Protein AF-0000000079854776 (afdb_homodimer)

Radius of gyration: 30.84 Å; Cα contacts (8 Å, |Δi|>4): 1848; chains: 2; bounding box: 65×94×63 Å

Structure (mmCIF, N/CA/C/O backbone):
data_AF-0000000079854776-model_v1
#
loop_
_entity.id
_entity.type
_entity.pdbx_description
1 polymer 'FprA family A-type flavoprotein'
#
loop_
_atom_site.group_PDB
_atom_site.id
_atom_site.type_symbol
_atom_site.label_atom_id
_atom_site.label_alt_id
_atom_site.label_comp_id
_atom_site.label_asym_id
_atom_site.label_entity_id
_atom_site.label_seq_id
_atom_site.pdbx_PDB_ins_code
_atom_site.Cartn_x
_atom_site.Cartn_y
_atom_site.Cartn_z
_atom_site.occupancy
_atom_site.B_iso_or_equiv
_atom_site.auth_seq_id
_atom_site.auth_comp_id
_atom_site.auth_asym_id
_atom_site.auth_atom_id
_atom_site.pdbx_PDB_model_num
ATOM 1 N N . MET A 1 1 ? -3.121 -18.281 -36.688 1 66.81 1 MET A N 1
ATOM 2 C CA . MET A 1 1 ? -2.053 -18.078 -35.719 1 66.81 1 MET A CA 1
ATOM 3 C C . MET A 1 1 ? -0.904 -19.047 -35.969 1 66.81 1 MET A C 1
ATOM 5 O O . MET A 1 1 ? -1.104 -20.125 -36.531 1 66.81 1 MET A O 1
ATOM 9 N N . ASN A 1 2 ? 0.323 -18.578 -35.688 1 80.56 2 ASN A N 1
ATOM 10 C CA . ASN A 1 2 ? 1.478 -19.422 -35.969 1 80.56 2 ASN A CA 1
ATOM 11 C C . ASN A 1 2 ? 1.562 -20.594 -35 1 80.56 2 ASN A C 1
ATOM 13 O O . ASN A 1 2 ? 1.476 -20.406 -33.781 1 80.56 2 ASN A O 1
ATOM 17 N N . ILE A 1 3 ? 1.467 -21.766 -35.562 1 90.25 3 ILE A N 1
ATOM 18 C CA . ILE A 1 3 ? 1.63 -22.984 -34.75 1 90.25 3 ILE A CA 1
ATOM 19 C C . ILE A 1 3 ? 3.066 -23.078 -34.25 1 90.25 3 ILE A C 1
ATOM 21 O O . ILE A 1 3 ? 4.016 -23 -35.031 1 90.25 3 ILE A O 1
ATOM 25 N N . VAL A 1 4 ? 3.199 -23.25 -32.969 1 94.5 4 VAL A N 1
ATOM 26 C CA . VAL A 1 4 ? 4.52 -23.328 -32.344 1 94.5 4 VAL A CA 1
ATOM 27 C C . VAL A 1 4 ? 4.789 -24.766 -31.891 1 94.5 4 VAL A C 1
ATOM 29 O O . VAL A 1 4 ? 4.184 -25.25 -30.938 1 94.5 4 VAL A O 1
ATOM 32 N N . GLN A 1 5 ? 5.688 -25.375 -32.594 1 96.81 5 GLN A N 1
ATOM 33 C CA . GLN A 1 5 ? 6.066 -26.734 -32.219 1 96.81 5 GLN A CA 1
ATOM 34 C C . GLN A 1 5 ? 7.227 -26.75 -31.234 1 96.81 5 GLN A C 1
ATOM 36 O O . GLN A 1 5 ? 8.281 -26.172 -31.516 1 96.81 5 GLN A O 1
ATOM 41 N N . VAL A 1 6 ? 7.043 -27.406 -30.109 1 97.31 6 VAL A N 1
ATOM 42 C CA . VAL A 1 6 ? 8.055 -27.547 -29.062 1 97.31 6 VAL A CA 1
ATOM 43 C C . VAL A 1 6 ? 8.969 -28.719 -29.391 1 97.31 6 VAL A C 1
ATOM 45 O O . VAL A 1 6 ? 10.195 -28.594 -29.359 1 97.31 6 VAL A O 1
ATOM 48 N N . LYS A 1 7 ? 8.398 -29.828 -29.672 1 97.06 7 LYS A N 1
ATOM 49 C CA . LYS A 1 7 ? 8.953 -31.062 -30.219 1 97.06 7 LYS A CA 1
ATOM 50 C C . LYS A 1 7 ? 7.984 -31.719 -31.203 1 97.06 7 LYS A C 1
ATOM 52 O O . LYS A 1 7 ? 6.848 -31.266 -31.344 1 97.06 7 LYS A O 1
ATOM 57 N N . ASP A 1 8 ? 8.555 -32.719 -31.906 1 97.25 8 ASP A N 1
ATOM 58 C CA . ASP A 1 8 ? 7.676 -33.406 -32.844 1 97.25 8 ASP A CA 1
ATOM 59 C C . ASP A 1 8 ? 6.414 -33.906 -32.156 1 97.25 8 ASP A C 1
ATOM 61 O O . ASP A 1 8 ? 6.488 -34.719 -31.219 1 97.25 8 ASP A O 1
ATOM 65 N N . GLY A 1 9 ? 5.234 -33.344 -32.531 1 98.12 9 GLY A N 1
ATOM 66 C CA . GLY A 1 9 ? 3.957 -33.781 -32 1 98.12 9 GLY A CA 1
ATOM 67 C C . GLY A 1 9 ? 3.588 -33.062 -30.703 1 98.12 9 GLY A C 1
ATOM 68 O O . GLY A 1 9 ? 2.568 -33.375 -30.078 1 98.12 9 GLY A O 1
ATOM 69 N N . ILE A 1 10 ? 4.441 -32.188 -30.234 1 98.75 10 ILE A N 1
ATOM 70 C CA . ILE A 1 10 ? 4.168 -31.406 -29.031 1 98.75 10 ILE A CA 1
ATOM 71 C C . ILE A 1 10 ? 4.148 -29.922 -29.391 1 98.75 10 ILE A C 1
ATOM 73 O O . ILE A 1 10 ? 5.102 -29.406 -29.969 1 98.75 10 ILE A O 1
ATOM 77 N N . TYR A 1 11 ? 3.049 -29.219 -29 1 98.75 11 TYR A N 1
ATOM 78 C CA . TYR A 1 11 ? 2.83 -27.844 -29.438 1 98.75 11 TYR A CA 1
ATOM 79 C C . TYR A 1 11 ? 2.535 -26.922 -28.25 1 98.75 11 TYR A C 1
ATOM 81 O O . TYR A 1 11 ? 1.852 -27.328 -27.297 1 98.75 11 TYR A O 1
ATOM 89 N N . ALA A 1 12 ? 3.127 -25.719 -28.312 1 98.38 12 ALA A N 1
ATOM 90 C CA . ALA A 1 12 ? 2.697 -24.672 -27.391 1 98.38 12 ALA A CA 1
ATOM 91 C C . ALA A 1 12 ? 1.396 -24.031 -27.859 1 98.38 12 ALA A C 1
ATOM 93 O O . ALA A 1 12 ? 1.317 -23.516 -28.984 1 98.38 12 ALA A O 1
ATOM 94 N N . VAL A 1 13 ? 0.359 -24.062 -26.984 1 98.5 13 VAL A N 1
ATOM 95 C CA . VAL A 1 13 ? -0.947 -23.609 -27.438 1 98.5 13 VAL A CA 1
ATOM 96 C C . VAL A 1 13 ? -1.527 -22.609 -26.438 1 98.5 13 VAL A C 1
ATOM 98 O O . VAL A 1 13 ? -2.725 -22.312 -26.469 1 98.5 13 VAL A O 1
ATOM 101 N N . GLY A 1 14 ? -0.716 -22.156 -25.531 1 97.94 14 GLY A N 1
ATOM 102 C CA . GLY A 1 14 ? -1.156 -21.203 -24.516 1 97.94 14 GLY A CA 1
ATOM 103 C C . GLY A 1 14 ? -1.388 -19.812 -25.047 1 97.94 14 GLY A C 1
ATOM 104 O O . GLY A 1 14 ? -1.812 -19.641 -26.203 1 97.94 14 GLY A O 1
ATOM 105 N N . ALA A 1 15 ? -1.253 -18.812 -24.156 1 97.56 15 ALA A N 1
ATOM 106 C CA . ALA A 1 15 ? -1.536 -17.422 -24.5 1 97.56 15 ALA A CA 1
ATOM 107 C C . ALA A 1 15 ? -0.486 -16.484 -23.922 1 97.56 15 ALA A C 1
ATOM 109 O O . ALA A 1 15 ? 0.042 -16.734 -22.828 1 97.56 15 ALA A O 1
ATOM 110 N N . VAL A 1 16 ? -0.162 -15.414 -24.641 1 96.81 16 VAL A N 1
ATOM 111 C CA . VAL A 1 16 ? 0.756 -14.375 -24.188 1 96.81 16 VAL A CA 1
ATOM 112 C C . VAL A 1 16 ? -0.033 -13.141 -23.766 1 96.81 16 VAL A C 1
ATOM 114 O O . VAL A 1 16 ? -0.864 -12.633 -24.531 1 96.81 16 VAL A O 1
ATOM 117 N N . ASP A 1 17 ? 0.149 -12.68 -22.562 1 97.31 17 ASP A N 1
ATOM 118 C CA . ASP A 1 17 ? -0.498 -11.5 -22.016 1 97.31 17 ASP A CA 1
ATOM 119 C C . ASP A 1 17 ? 0.458 -10.305 -22 1 97.31 17 ASP A C 1
ATOM 121 O O . ASP A 1 17 ? 1.13 -10.055 -21 1 97.31 17 ASP A O 1
ATOM 125 N N . TRP A 1 18 ? 0.429 -9.484 -23.031 1 96.06 18 TRP A N 1
ATOM 126 C CA . TRP A 1 18 ? 1.398 -8.422 -23.281 1 96.06 18 TRP A CA 1
ATOM 127 C C . TRP A 1 18 ? 1.2 -7.27 -22.297 1 96.06 18 TRP A C 1
ATOM 129 O O . TRP A 1 18 ? 2.15 -6.555 -21.984 1 96.06 18 TRP A O 1
ATOM 139 N N . ASN A 1 19 ? 0.002 -7.145 -21.812 1 95.19 19 ASN A N 1
ATOM 140 C CA . ASN A 1 19 ? -0.33 -5.871 -21.188 1 95.19 19 ASN A CA 1
ATOM 141 C C . ASN A 1 19 ? -0.566 -6.031 -19.688 1 95.19 19 ASN A C 1
ATOM 143 O O . ASN A 1 19 ? -0.768 -5.043 -18.984 1 95.19 19 ASN A O 1
ATOM 147 N N . VAL A 1 20 ? -0.551 -7.293 -19.156 1 95.31 20 VAL A N 1
ATOM 148 C CA . VAL A 1 20 ? -0.735 -7.469 -17.719 1 95.31 20 VAL A CA 1
ATOM 149 C C . VAL A 1 20 ? 0.422 -6.816 -16.969 1 95.31 20 VAL A C 1
ATOM 151 O O . VAL A 1 20 ? 1.589 -7.031 -17.312 1 95.31 20 VAL A O 1
ATOM 154 N N . ARG A 1 21 ? 0.106 -5.941 -16.016 1 95.81 21 ARG A N 1
ATOM 155 C CA . ARG A 1 21 ? 1.133 -5.215 -15.266 1 95.81 21 ARG A CA 1
ATOM 156 C C . ARG A 1 21 ? 1.037 -5.504 -13.773 1 95.81 21 ARG A C 1
ATOM 158 O O . ARG A 1 21 ? 1.947 -5.172 -13.008 1 95.81 21 ARG A O 1
ATOM 165 N N . SER A 1 22 ? -0.046 -6.074 -13.352 1 93.31 22 SER A N 1
ATOM 166 C CA . SER A 1 22 ? -0.236 -6.543 -11.977 1 93.31 22 SER A CA 1
ATOM 167 C C . SER A 1 22 ? -0.822 -7.949 -11.953 1 93.31 22 SER A C 1
ATOM 169 O O . SER A 1 22 ? -1.921 -8.18 -12.461 1 93.31 22 SER A O 1
ATOM 171 N N . PHE A 1 23 ? -0.041 -8.852 -11.438 1 91.44 23 PHE A N 1
ATOM 172 C CA . PHE A 1 23 ? -0.487 -10.219 -11.234 1 91.44 23 PHE A CA 1
ATOM 173 C C . PHE A 1 23 ? -0.777 -10.477 -9.758 1 91.44 23 PHE A C 1
ATOM 175 O O . PHE A 1 23 ? 0.062 -11.031 -9.039 1 91.44 23 PHE A O 1
ATOM 182 N N . HIS A 1 24 ? -1.992 -10.125 -9.25 1 83.88 24 HIS A N 1
ATOM 183 C CA . HIS A 1 24 ? -2.484 -10.227 -7.883 1 83.88 24 HIS A CA 1
ATOM 184 C C . HIS A 1 24 ? -1.591 -9.453 -6.922 1 83.88 24 HIS A C 1
ATOM 186 O O . HIS A 1 24 ? -1.248 -9.945 -5.848 1 83.88 24 HIS A O 1
ATOM 192 N N . GLY A 1 25 ? -1.094 -8.391 -7.379 1 84.75 25 GLY A N 1
ATOM 193 C CA . GLY A 1 25 ? -0.318 -7.523 -6.508 1 84.75 25 GLY A CA 1
ATOM 194 C C . GLY A 1 25 ? 1.169 -7.547 -6.812 1 84.75 25 GLY A C 1
ATOM 195 O O . GLY A 1 25 ? 1.928 -6.73 -6.285 1 84.75 25 GLY A O 1
ATOM 196 N N . TYR A 1 26 ? 1.521 -8.477 -7.742 1 91.44 26 TYR A N 1
ATOM 197 C CA . TYR A 1 26 ? 2.891 -8.586 -8.227 1 91.44 26 TYR A CA 1
ATOM 198 C C . TYR A 1 26 ? 3.064 -7.832 -9.539 1 91.44 26 TYR A C 1
ATOM 200 O O . TYR A 1 26 ? 2.252 -7.973 -10.461 1 91.44 26 TYR A O 1
ATOM 208 N N . SER A 1 27 ? 4.184 -6.996 -9.539 1 95.56 27 SER A N 1
ATOM 209 C CA . SER A 1 27 ? 4.371 -6.238 -10.766 1 95.56 27 SER A CA 1
ATOM 210 C C . SER A 1 27 ? 4.914 -7.121 -11.883 1 95.56 27 SER A C 1
ATOM 212 O O . SER A 1 27 ? 5.836 -7.91 -11.672 1 95.56 27 SER A O 1
ATOM 214 N N . THR A 1 28 ? 4.328 -7.137 -13.031 1 96.81 28 THR A N 1
ATOM 215 C CA . THR A 1 28 ? 4.754 -7.824 -14.242 1 96.81 28 THR A CA 1
ATOM 216 C C . THR A 1 28 ? 5.008 -6.824 -15.367 1 96.81 28 THR A C 1
ATOM 218 O O . THR A 1 28 ? 4.262 -6.781 -16.344 1 96.81 28 THR A O 1
ATOM 221 N N . ASN A 1 29 ? 6.125 -6.125 -15.281 1 93.88 29 ASN A N 1
ATOM 222 C CA . ASN A 1 29 ? 6.398 -4.965 -16.125 1 93.88 29 ASN A CA 1
ATOM 223 C C . ASN A 1 29 ? 6.605 -5.367 -17.578 1 93.88 29 ASN A C 1
ATOM 225 O O . ASN A 1 29 ? 6.469 -4.535 -18.484 1 93.88 29 ASN A O 1
ATOM 229 N N . ARG A 1 30 ? 6.949 -6.645 -17.828 1 96.62 30 ARG A N 1
ATOM 230 C CA . ARG A 1 30 ? 7.211 -7.094 -19.188 1 96.62 30 ARG A CA 1
ATOM 231 C C . ARG A 1 30 ? 6.121 -8.047 -19.672 1 96.62 30 ARG A C 1
ATOM 233 O O . ARG A 1 30 ? 6.336 -8.812 -20.625 1 96.62 30 ARG A O 1
ATOM 240 N N . GLY A 1 31 ? 4.988 -8.008 -18.984 1 97.12 31 GLY A N 1
ATOM 241 C CA . GLY A 1 31 ? 3.898 -8.914 -19.312 1 97.12 31 GLY A CA 1
ATOM 242 C C . GLY A 1 31 ? 4.105 -10.32 -18.781 1 97.12 31 GLY A C 1
ATOM 243 O O . GLY A 1 31 ? 4.934 -10.539 -17.906 1 97.12 31 GLY A O 1
ATOM 244 N N . SER A 1 32 ? 3.256 -11.18 -19.172 1 97.62 32 SER A N 1
ATOM 245 C CA . SER A 1 32 ? 3.316 -12.578 -18.766 1 97.62 32 SER A CA 1
ATOM 246 C C . SER A 1 32 ? 2.783 -13.492 -19.875 1 97.62 32 SER A C 1
ATOM 248 O O . SER A 1 32 ? 2.607 -13.062 -21.016 1 97.62 32 SER A O 1
ATOM 250 N N . SER A 1 33 ? 2.762 -14.742 -19.594 1 97.75 33 SER A N 1
ATOM 251 C CA . SER A 1 33 ? 2.131 -15.742 -20.453 1 97.75 33 SER A CA 1
ATOM 252 C C . SER A 1 33 ? 1.462 -16.828 -19.625 1 97.75 33 SER A C 1
ATOM 254 O O . SER A 1 33 ? 1.742 -16.969 -18.422 1 97.75 33 SER A O 1
ATOM 256 N N . TYR A 1 34 ? 0.521 -17.406 -20.156 1 98.12 34 TYR A N 1
ATOM 257 C CA . TYR A 1 34 ? -0.127 -18.609 -19.672 1 98.12 34 TYR A CA 1
ATOM 258 C C . TYR A 1 34 ? 0.086 -19.781 -20.625 1 98.12 34 TYR A C 1
ATOM 260 O O . TYR A 1 34 ? -0.635 -19.906 -21.625 1 98.12 34 TYR A O 1
ATOM 268 N N . ASN A 1 35 ? 1.069 -20.594 -20.281 1 98.38 35 ASN A N 1
ATOM 269 C CA . ASN A 1 35 ? 1.484 -21.641 -21.203 1 98.38 35 ASN A CA 1
ATOM 270 C C . ASN A 1 35 ? 0.655 -22.906 -21.047 1 98.38 35 ASN A C 1
ATOM 272 O O . ASN A 1 35 ? 0.262 -23.25 -19.922 1 98.38 35 ASN A O 1
ATOM 276 N N . ALA A 1 36 ? 0.343 -23.484 -22.078 1 98.62 36 ALA A N 1
ATOM 277 C CA . ALA A 1 36 ? -0.292 -24.797 -22.203 1 98.62 36 ALA A CA 1
ATOM 278 C C . ALA A 1 36 ? 0.313 -25.594 -23.359 1 98.62 36 ALA A C 1
ATOM 280 O O . ALA A 1 36 ? 0.798 -25 -24.328 1 98.62 36 ALA A O 1
ATOM 281 N N . TYR A 1 37 ? 0.35 -26.875 -23.25 1 98.88 37 TYR A N 1
ATOM 282 C CA . TYR A 1 37 ? 1.033 -27.703 -24.234 1 98.88 37 TYR A CA 1
ATOM 283 C C . TYR A 1 37 ? 0.129 -28.828 -24.719 1 98.88 37 TYR A C 1
ATOM 285 O O . TYR A 1 37 ? -0.463 -29.547 -23.906 1 98.88 37 TYR A O 1
ATOM 293 N N . LEU A 1 38 ? 0.037 -28.969 -26.047 1 98.88 38 LEU A N 1
ATOM 294 C CA . LEU A 1 38 ? -0.753 -30.016 -26.672 1 98.88 38 LEU A CA 1
ATOM 295 C C . LEU A 1 38 ? 0.147 -31.125 -27.219 1 98.88 38 LEU A C 1
ATOM 297 O O . LEU A 1 38 ? 1.059 -30.844 -28.016 1 98.88 38 LEU A O 1
ATOM 301 N N . ILE A 1 39 ? -0.09 -32.344 -26.75 1 98.88 39 ILE A N 1
ATOM 302 C CA . ILE A 1 39 ? 0.674 -33.5 -27.219 1 98.88 39 ILE A CA 1
ATOM 303 C C . ILE A 1 39 ? -0.183 -34.344 -28.156 1 98.88 39 ILE A C 1
ATOM 305 O O . ILE A 1 39 ? -1.208 -34.906 -27.75 1 98.88 39 ILE A O 1
ATOM 309 N N . MET A 1 40 ? 0.259 -34.406 -29.406 1 98.75 40 MET A N 1
ATOM 310 C CA . MET A 1 40 ? -0.382 -35.281 -30.391 1 98.75 40 MET A CA 1
ATOM 311 C C . MET A 1 40 ? 0.19 -36.688 -30.328 1 98.75 40 MET A C 1
ATOM 313 O O . MET A 1 40 ? 1.355 -36.906 -30.656 1 98.75 40 MET A O 1
ATOM 317 N N . ASP A 1 41 ? -0.526 -37.594 -29.844 1 98.5 41 ASP A N 1
ATOM 318 C CA . ASP A 1 41 ? -0.205 -39.031 -29.719 1 98.5 41 ASP A CA 1
ATOM 319 C C . ASP A 1 41 ? -1.451 -39.875 -29.906 1 98.5 41 ASP A C 1
ATOM 321 O O . ASP A 1 41 ? -2.459 -39.438 -30.438 1 98.5 41 ASP A O 1
ATOM 325 N N . GLU A 1 42 ? -1.389 -41.281 -29.672 1 98.69 42 GLU A N 1
ATOM 326 C CA . GLU A 1 42 ? -2.594 -42.094 -29.734 1 98.69 42 GLU A CA 1
ATOM 327 C C . GLU A 1 42 ? -3.707 -41.5 -28.875 1 98.69 42 GLU A C 1
ATOM 329 O O . GLU A 1 42 ? -4.871 -41.5 -29.281 1 98.69 42 GLU A O 1
ATOM 334 N N . LYS A 1 43 ? -3.32 -41.094 -27.688 1 98.75 43 LYS A N 1
ATOM 335 C CA . LYS A 1 43 ? -4.191 -40.281 -26.828 1 98.75 43 LYS A CA 1
ATOM 336 C C . LYS A 1 43 ? -3.752 -38.812 -26.812 1 98.75 43 LYS A C 1
ATOM 338 O O . LYS A 1 43 ? -2.684 -38.5 -26.281 1 98.75 43 LYS A O 1
ATOM 343 N N . ILE A 1 44 ? -4.609 -38 -27.391 1 98.81 44 ILE A N 1
ATOM 344 C CA . ILE A 1 44 ? -4.305 -36.562 -27.469 1 98.81 44 ILE A CA 1
ATOM 345 C C . ILE A 1 44 ? -4.441 -35.938 -26.078 1 98.81 44 ILE A C 1
ATOM 347 O O . ILE A 1 44 ? -5.465 -36.125 -25.406 1 98.81 44 ILE A O 1
ATOM 351 N N . THR A 1 45 ? -3.367 -35.25 -25.656 1 98.88 45 THR A N 1
ATOM 352 C CA . THR A 1 45 ? -3.307 -34.781 -24.281 1 98.88 45 THR A CA 1
ATOM 353 C C . THR A 1 45 ? -2.943 -33.312 -24.234 1 98.88 45 THR A C 1
ATOM 355 O O . THR A 1 45 ? -1.982 -32.875 -24.875 1 98.88 45 THR A O 1
ATOM 358 N N . LEU A 1 46 ? -3.76 -32.531 -23.531 1 98.88 46 LEU A N 1
ATOM 359 C CA . LEU A 1 46 ? -3.463 -31.125 -23.25 1 98.88 46 LEU A CA 1
ATOM 360 C C . LEU A 1 46 ? -2.943 -30.969 -21.812 1 98.88 46 LEU A C 1
ATOM 362 O O . LEU A 1 46 ? -3.506 -31.531 -20.875 1 98.88 46 LEU A O 1
ATOM 366 N N . LEU A 1 47 ? -1.8 -30.297 -21.672 1 98.75 47 LEU A N 1
ATOM 367 C CA . LEU A 1 47 ? -1.264 -29.969 -20.344 1 98.75 47 LEU A CA 1
ATOM 368 C C . LEU A 1 47 ? -1.618 -28.547 -19.969 1 98.75 47 LEU A C 1
ATOM 370 O O . LEU A 1 47 ? -1.159 -27.594 -20.594 1 98.75 47 LEU A O 1
ATOM 374 N N . ASP A 1 48 ? -2.408 -28.375 -18.859 1 98.31 48 ASP A N 1
ATOM 375 C CA . ASP A 1 48 ? -2.896 -27.125 -18.297 1 98.31 48 ASP A CA 1
ATOM 376 C C . ASP A 1 48 ? -3.688 -26.328 -19.328 1 98.31 48 ASP A C 1
ATOM 378 O O . ASP A 1 48 ? -3.857 -26.766 -20.469 1 98.31 48 ASP A O 1
ATOM 382 N N . THR A 1 49 ? -4.293 -25.297 -18.875 1 98.5 49 THR A N 1
ATOM 383 C CA . THR A 1 49 ? -4.988 -24.328 -19.719 1 98.5 49 THR A CA 1
ATOM 384 C C . THR A 1 49 ? -4.43 -22.922 -19.516 1 98.5 49 THR A C 1
ATOM 386 O O . THR A 1 49 ? -3.219 -22.75 -19.375 1 98.5 49 THR A O 1
ATOM 389 N N . VAL A 1 50 ? -5.316 -21.969 -19.688 1 98.44 50 VAL A N 1
ATOM 390 C CA . VAL A 1 50 ? -4.914 -20.562 -19.594 1 98.44 50 VAL A CA 1
ATOM 391 C C . VAL A 1 50 ? -5.848 -19.828 -18.625 1 98.44 50 VAL A C 1
ATOM 393 O O . VAL A 1 50 ? -6.793 -20.422 -18.094 1 98.44 50 VAL A O 1
ATOM 396 N N . LYS A 1 51 ? -5.48 -18.578 -18.344 1 97.69 51 LYS A N 1
ATOM 397 C CA . LYS A 1 51 ? -6.387 -17.688 -17.609 1 97.69 51 LYS A CA 1
ATOM 398 C C . LYS A 1 51 ? -7.695 -17.5 -18.375 1 97.69 51 LYS A C 1
ATOM 400 O O . LYS A 1 51 ? -7.707 -17.469 -19.609 1 97.69 51 LYS A O 1
ATOM 405 N N . GLU A 1 52 ? -8.719 -17.344 -17.703 1 97.31 52 GLU A N 1
ATOM 406 C CA . GLU A 1 52 ? -10.086 -17.406 -18.219 1 97.31 52 GLU A CA 1
ATOM 407 C C . GLU A 1 52 ? -10.266 -16.484 -19.422 1 97.31 52 GLU A C 1
ATOM 409 O O . GLU A 1 52 ? -10.812 -16.891 -20.438 1 97.31 52 GLU A O 1
ATOM 414 N N . PRO A 1 53 ? -9.789 -15.273 -19.391 1 97.19 53 PRO A N 1
ATOM 415 C CA . PRO A 1 53 ? -10.047 -14.375 -20.516 1 97.19 53 PRO A CA 1
ATOM 416 C C . PRO A 1 53 ? -9.359 -14.828 -21.812 1 97.19 53 PRO A C 1
ATOM 418 O O . PRO A 1 53 ? -9.688 -14.344 -22.891 1 97.19 53 PRO A O 1
ATOM 421 N N . PHE A 1 54 ? -8.469 -15.773 -21.703 1 97.94 54 PHE A N 1
ATOM 422 C CA . PHE A 1 54 ? -7.711 -16.219 -22.859 1 97.94 54 PHE A CA 1
ATOM 423 C C . PHE A 1 54 ? -8.195 -17.578 -23.328 1 97.94 54 PHE A C 1
ATOM 425 O O . PHE A 1 54 ? -7.559 -18.203 -24.188 1 97.94 54 PHE A O 1
ATOM 432 N N . SER A 1 55 ? -9.328 -18.047 -22.828 1 98.44 55 SER A N 1
ATOM 433 C CA . SER A 1 55 ? -9.844 -19.375 -23.125 1 98.44 55 SER A CA 1
ATOM 434 C C . SER A 1 55 ? -10.078 -19.562 -24.609 1 98.44 55 SER A C 1
ATOM 436 O O . SER A 1 55 ? -9.719 -20.609 -25.172 1 98.44 55 SER A O 1
ATOM 438 N N . GLN A 1 56 ? -10.641 -18.562 -25.25 1 97.94 56 GLN A N 1
ATOM 439 C CA . GLN A 1 56 ? -10.938 -18.703 -26.672 1 97.94 56 GLN A CA 1
ATOM 440 C C . GLN A 1 56 ? -9.656 -18.766 -27.484 1 97.94 56 GLN A C 1
ATOM 442 O O . GLN A 1 56 ? -9.586 -19.484 -28.484 1 97.94 56 GLN A O 1
ATOM 447 N N . GLU A 1 57 ? -8.711 -17.984 -27.094 1 97.38 57 GLU A N 1
ATOM 448 C CA . GLU A 1 57 ? -7.422 -18.031 -27.781 1 97.38 57 GLU A CA 1
ATOM 449 C C . GLU A 1 57 ? -6.809 -19.438 -27.703 1 97.38 57 GLU A C 1
ATOM 451 O O . GLU A 1 57 ? -6.285 -19.938 -28.703 1 97.38 57 GLU A O 1
ATOM 456 N N . LEU A 1 58 ? -6.855 -20.031 -26.531 1 98.25 58 LEU A N 1
ATOM 457 C CA . LEU A 1 58 ? -6.387 -21.406 -26.344 1 98.25 58 LEU A CA 1
ATOM 458 C C . LEU A 1 58 ? -7.109 -22.359 -27.297 1 98.25 58 LEU A C 1
ATOM 460 O O . LEU A 1 58 ? -6.473 -23.141 -28 1 98.25 58 LEU A O 1
ATOM 464 N N . ILE A 1 59 ? -8.422 -22.281 -27.328 1 98.5 59 ILE A N 1
ATOM 465 C CA . ILE A 1 59 ? -9.258 -23.172 -28.125 1 98.5 59 ILE A CA 1
ATOM 466 C C . ILE A 1 59 ? -8.961 -22.984 -29.609 1 98.5 59 ILE A C 1
ATOM 468 O O . ILE A 1 59 ? -8.867 -23.953 -30.359 1 98.5 59 ILE A O 1
ATOM 472 N N . ASP A 1 60 ? -8.805 -21.719 -30.016 1 98.12 60 ASP A N 1
ATOM 473 C CA . ASP A 1 60 ? -8.492 -21.422 -31.406 1 98.12 60 ASP A CA 1
ATOM 474 C C . ASP A 1 60 ? -7.152 -22.031 -31.812 1 98.12 60 ASP A C 1
ATOM 476 O O . ASP A 1 60 ? -7.031 -22.609 -32.906 1 98.12 60 ASP A O 1
ATOM 480 N N . ARG A 1 61 ? -6.199 -21.938 -30.938 1 98.06 61 ARG A N 1
ATOM 481 C CA . ARG A 1 61 ? -4.883 -22.484 -31.25 1 98.06 61 ARG A CA 1
ATOM 482 C C . ARG A 1 61 ? -4.922 -24 -31.328 1 98.06 61 ARG A C 1
ATOM 484 O O . ARG A 1 61 ? -4.277 -24.609 -32.188 1 98.06 61 ARG A O 1
ATOM 491 N N . ILE A 1 62 ? -5.613 -24.609 -30.422 1 98.5 62 ILE A N 1
ATOM 492 C CA . ILE A 1 62 ? -5.781 -26.047 -30.469 1 98.5 62 ILE A CA 1
ATOM 493 C C . ILE A 1 62 ? -6.465 -26.453 -31.766 1 98.5 62 ILE A C 1
ATOM 495 O O . ILE A 1 62 ? -6.031 -27.406 -32.438 1 98.5 62 ILE A O 1
ATOM 499 N N . SER A 1 63 ? -7.492 -25.734 -32.156 1 98.12 63 SER A N 1
ATOM 500 C CA . SER A 1 63 ? -8.32 -26.047 -33.312 1 98.12 63 SER A CA 1
ATOM 501 C C . SER A 1 63 ? -7.504 -25.984 -34.594 1 98.12 63 SER A C 1
ATOM 503 O O . SER A 1 63 ? -7.852 -26.641 -35.594 1 98.12 63 SER A O 1
ATOM 505 N N . GLU A 1 64 ? -6.508 -25.188 -34.594 1 97.69 64 GLU A N 1
ATOM 506 C CA . GLU A 1 64 ? -5.629 -25.125 -35.75 1 97.69 64 GLU A CA 1
ATOM 507 C C . GLU A 1 64 ? -4.848 -26.422 -35.938 1 97.69 64 GLU A C 1
ATOM 509 O O . GLU A 1 64 ? -4.379 -26.719 -37.031 1 97.69 64 GLU A O 1
ATOM 514 N N . ILE A 1 65 ? -4.727 -27.172 -34.875 1 98.12 65 ILE A N 1
ATOM 515 C CA . ILE A 1 65 ? -3.906 -28.375 -34.906 1 98.12 65 ILE A CA 1
ATOM 516 C C . ILE A 1 65 ? -4.805 -29.609 -34.969 1 98.12 65 ILE A C 1
ATOM 518 O O . ILE A 1 65 ? -4.52 -30.547 -35.719 1 98.12 65 ILE A O 1
ATOM 522 N N . VAL A 1 66 ? -5.824 -29.562 -34.219 1 98.25 66 VAL A N 1
ATOM 523 C CA . VAL A 1 66 ? -6.727 -30.703 -34.094 1 98.25 66 VAL A CA 1
ATOM 524 C C . VAL A 1 66 ? -8.109 -30.234 -33.656 1 98.25 66 VAL A C 1
ATOM 526 O O . VAL A 1 66 ? -8.234 -29.156 -33.062 1 98.25 66 VAL A O 1
ATOM 529 N N . ASP A 1 67 ? -9.141 -31.016 -34 1 98.44 67 ASP A N 1
ATOM 530 C CA . ASP A 1 67 ? -10.453 -30.797 -33.406 1 98.44 67 ASP A CA 1
ATOM 531 C C . ASP A 1 67 ? -10.406 -30.969 -31.891 1 98.44 67 ASP A C 1
ATOM 533 O O . ASP A 1 67 ? -10.102 -32.062 -31.391 1 98.44 67 ASP A O 1
ATOM 537 N N . PRO A 1 68 ? -10.734 -29.906 -31.156 1 98.5 68 PRO A N 1
ATOM 538 C CA . PRO A 1 68 ? -10.641 -30.016 -29.703 1 98.5 68 PRO A CA 1
ATOM 539 C C . PRO A 1 68 ? -11.445 -31.172 -29.141 1 98.5 68 PRO A C 1
ATOM 541 O O . PRO A 1 68 ? -11.109 -31.719 -28.078 1 98.5 68 PRO A O 1
ATOM 544 N N . ALA A 1 69 ? -12.445 -31.594 -29.781 1 98.31 69 ALA A N 1
ATOM 545 C CA . ALA A 1 69 ? -13.289 -32.688 -29.328 1 98.31 69 ALA A CA 1
ATOM 546 C C . ALA A 1 69 ? -12.5 -34 -29.266 1 98.31 69 ALA A C 1
ATOM 548 O O . ALA A 1 69 ? -12.93 -34.969 -28.625 1 98.31 69 ALA A O 1
ATOM 549 N N . LYS A 1 70 ? -11.391 -34.031 -29.891 1 98.69 70 LYS A N 1
ATOM 550 C CA . LYS A 1 70 ? -10.586 -35.25 -29.984 1 98.69 70 LYS A CA 1
ATOM 551 C C . LYS A 1 70 ? -9.617 -35.344 -28.812 1 98.69 70 LYS A C 1
ATOM 553 O O . LYS A 1 70 ? -8.922 -36.344 -28.656 1 98.69 70 LYS A O 1
ATOM 558 N N . ILE A 1 71 ? -9.594 -34.344 -27.969 1 98.81 71 ILE A N 1
ATOM 559 C CA . ILE A 1 71 ? -8.719 -34.406 -26.797 1 98.81 71 ILE A CA 1
ATOM 560 C C . ILE A 1 71 ? -9.195 -35.5 -25.859 1 98.81 71 ILE A C 1
ATOM 562 O O . ILE A 1 71 ? -10.375 -35.531 -25.484 1 98.81 71 ILE A O 1
ATOM 566 N N . ASP A 1 72 ? -8.219 -36.375 -25.516 1 98.81 72 ASP A N 1
ATOM 567 C CA . ASP A 1 72 ? -8.531 -37.469 -24.625 1 98.81 72 ASP A CA 1
ATOM 568 C C . ASP A 1 72 ? -8.305 -37.094 -23.172 1 98.81 72 ASP A C 1
ATOM 570 O O . ASP A 1 72 ? -9.086 -37.469 -22.297 1 98.81 72 ASP A O 1
ATOM 574 N N . TYR A 1 73 ? -7.203 -36.406 -22.922 1 98.88 73 TYR A N 1
ATOM 575 C CA . TYR A 1 73 ? -6.816 -36.062 -21.547 1 98.88 73 TYR A CA 1
ATOM 576 C C . TYR A 1 73 ? -6.492 -34.594 -21.438 1 98.88 73 TYR A C 1
ATOM 578 O O . TYR A 1 73 ? -5.871 -34 -22.328 1 98.88 73 TYR A O 1
ATOM 586 N N . LEU A 1 74 ? -6.973 -33.969 -20.406 1 98.88 74 LEU A N 1
ATOM 587 C CA . LEU A 1 74 ? -6.508 -32.656 -19.906 1 98.88 74 LEU A CA 1
ATOM 588 C C . LEU A 1 74 ? -5.781 -32.844 -18.578 1 98.88 74 LEU A C 1
ATOM 590 O O . LEU A 1 74 ? -6.414 -33.125 -17.547 1 98.88 74 LEU A O 1
ATOM 594 N N . VAL A 1 75 ? -4.477 -32.719 -18.578 1 98.81 75 VAL A N 1
ATOM 595 C CA . VAL A 1 75 ? -3.701 -32.75 -17.344 1 98.81 75 VAL A CA 1
ATOM 596 C C . VAL A 1 75 ? -3.674 -31.375 -16.703 1 98.81 75 VAL A C 1
ATOM 598 O O . VAL A 1 75 ? -3.17 -30.422 -17.281 1 98.81 75 VAL A O 1
ATOM 601 N N . SER A 1 76 ? -4.254 -31.25 -15.547 1 98.25 76 SER A N 1
ATOM 602 C CA . SER A 1 76 ? -4.156 -30.047 -14.734 1 98.25 76 SER A CA 1
ATOM 603 C C . SER A 1 76 ? -3.076 -30.188 -13.664 1 98.25 76 SER A C 1
ATOM 605 O O . SER A 1 76 ? -3.328 -30.719 -12.586 1 98.25 76 SER A O 1
ATOM 607 N N . ASN A 1 77 ? -1.938 -29.609 -14 1 97.25 77 ASN A N 1
ATOM 608 C CA . ASN A 1 77 ? -0.821 -29.672 -13.062 1 97.25 77 ASN A CA 1
ATOM 609 C C . ASN A 1 77 ? -1.051 -28.75 -11.859 1 97.25 77 ASN A C 1
ATOM 611 O O . ASN A 1 77 ? -0.445 -28.953 -10.805 1 97.25 77 ASN A O 1
ATOM 615 N N . HIS A 1 78 ? -1.933 -27.797 -12 1 93.88 78 HIS A N 1
ATOM 616 C CA . HIS A 1 78 ? -2.094 -26.766 -10.984 1 93.88 78 HIS A CA 1
ATOM 617 C C . HIS A 1 78 ? -3.49 -26.156 -11.039 1 93.88 78 HIS A C 1
ATOM 619 O O . HIS A 1 78 ? -3.998 -25.844 -12.117 1 93.88 78 HIS A O 1
ATOM 625 N N . VAL A 1 79 ? -4.07 -25.938 -9.883 1 95.5 79 VAL A N 1
ATOM 626 C CA . VAL A 1 79 ? -5.477 -25.562 -9.773 1 95.5 79 VAL A CA 1
ATOM 627 C C . VAL A 1 79 ? -5.617 -24.047 -9.922 1 95.5 79 VAL A C 1
ATOM 629 O O . VAL A 1 79 ? -6.699 -23.547 -10.242 1 95.5 79 VAL A O 1
ATOM 632 N N . GLU A 1 80 ? -4.586 -23.281 -9.609 1 94.75 80 GLU A N 1
ATOM 633 C CA . GLU A 1 80 ? -4.688 -21.828 -9.633 1 94.75 80 GLU A CA 1
ATOM 634 C C . GLU A 1 80 ? -5.316 -21.344 -10.938 1 94.75 80 GLU A C 1
ATOM 636 O O . GLU A 1 80 ? -4.996 -21.844 -12.016 1 94.75 80 GLU A O 1
ATOM 641 N N . MET A 1 81 ? -6.047 -20.328 -10.898 1 95.81 81 MET A N 1
ATOM 642 C CA . MET A 1 81 ? -6.984 -19.984 -11.961 1 95.81 81 MET A CA 1
ATOM 643 C C . MET A 1 81 ? -6.25 -19.359 -13.148 1 95.81 81 MET A C 1
ATOM 645 O O . MET A 1 81 ? -6.809 -19.25 -14.242 1 95.81 81 MET A O 1
ATOM 649 N N . ASP A 1 82 ? -5.023 -18.953 -12.93 1 95.44 82 ASP A N 1
ATOM 650 C CA . ASP A 1 82 ? -4.277 -18.469 -14.094 1 95.44 82 ASP A CA 1
ATOM 651 C C . ASP A 1 82 ? -3.809 -19.641 -14.961 1 95.44 82 ASP A C 1
ATOM 653 O O . ASP A 1 82 ? -3.412 -19.438 -16.109 1 95.44 82 ASP A O 1
ATOM 657 N N . HIS A 1 83 ? -3.936 -20.859 -14.516 1 95.69 83 HIS A N 1
ATOM 658 C CA . HIS A 1 83 ? -3.604 -22.047 -15.297 1 95.69 83 HIS A CA 1
ATOM 659 C C . HIS A 1 83 ? -4.844 -22.875 -15.586 1 95.69 83 HIS A C 1
ATOM 661 O O . HIS A 1 83 ? -4.867 -23.656 -16.547 1 95.69 83 HIS A O 1
ATOM 667 N N . SER A 1 84 ? -5.824 -22.781 -14.75 1 97.69 84 SER A N 1
ATOM 668 C CA . SER A 1 84 ? -6.98 -23.672 -14.836 1 97.69 84 SER A CA 1
ATOM 669 C C . SER A 1 84 ? -8.227 -22.906 -15.273 1 97.69 84 SER A C 1
ATOM 671 O O . SER A 1 84 ? -9.281 -23.516 -15.508 1 97.69 84 SER A O 1
ATOM 673 N N . GLY A 1 85 ? -8.125 -21.656 -15.438 1 97.38 85 GLY A N 1
ATOM 674 C CA . GLY A 1 85 ? -9.281 -20.812 -15.703 1 97.38 85 GLY A CA 1
ATOM 675 C C . GLY A 1 85 ? -9.961 -21.125 -17.031 1 97.38 85 GLY A C 1
ATOM 676 O O . GLY A 1 85 ? -11.141 -20.828 -17.219 1 97.38 85 GLY A O 1
ATOM 677 N N . GLY A 1 86 ? -9.242 -21.703 -17.922 1 98.31 86 GLY A N 1
ATOM 678 C CA . GLY A 1 86 ? -9.766 -22.031 -19.234 1 98.31 86 GLY A CA 1
ATOM 679 C C . GLY A 1 86 ? -10.531 -23.344 -19.266 1 98.31 86 GLY A C 1
ATOM 680 O O . GLY A 1 86 ? -11.133 -23.688 -20.281 1 98.31 86 GLY A O 1
ATOM 681 N N . ILE A 1 87 ? -10.578 -24.062 -18.141 1 98.5 87 ILE A N 1
ATOM 682 C CA . ILE A 1 87 ? -11.125 -25.406 -18.125 1 98.5 87 ILE A CA 1
ATOM 683 C C . ILE A 1 87 ? -12.609 -25.375 -18.5 1 98.5 87 ILE A C 1
ATOM 685 O O . ILE A 1 87 ? -13.055 -26.109 -19.375 1 98.5 87 ILE A O 1
ATOM 689 N N . PRO A 1 88 ? -13.391 -24.484 -17.906 1 98.19 88 PRO A N 1
ATOM 690 C CA . PRO A 1 88 ? -14.82 -24.5 -18.219 1 98.19 88 PRO A CA 1
ATOM 691 C C . PRO A 1 88 ? -15.102 -24.328 -19.719 1 98.19 88 PRO A C 1
ATOM 693 O O . PRO A 1 88 ? -15.883 -25.094 -20.297 1 98.19 88 PRO A O 1
ATOM 696 N N . GLU A 1 89 ? -14.492 -23.375 -20.359 1 98.5 89 GLU A N 1
ATOM 697 C CA . GLU A 1 89 ? -14.727 -23.125 -21.766 1 98.5 89 GLU A CA 1
ATOM 698 C C . GLU A 1 89 ? -14.18 -24.266 -22.625 1 98.5 89 GLU A C 1
ATOM 700 O O . GLU A 1 89 ? -14.812 -24.656 -23.609 1 98.5 89 GLU A O 1
ATOM 705 N N . LEU A 1 90 ? -12.992 -24.75 -22.281 1 98.69 90 LEU A N 1
ATOM 706 C CA . LEU A 1 90 ? -12.383 -25.828 -23.031 1 98.69 90 LEU A CA 1
ATOM 707 C C . LEU A 1 90 ? -13.266 -27.078 -23 1 98.69 90 LEU A C 1
ATOM 709 O O . LEU A 1 90 ? -13.414 -27.75 -24.031 1 98.69 90 LEU A O 1
ATOM 713 N N . MET A 1 91 ? -13.852 -27.375 -21.859 1 98.31 91 MET A N 1
ATOM 714 C CA . MET A 1 91 ? -14.594 -28.609 -21.656 1 98.31 91 MET A CA 1
ATOM 715 C C . MET A 1 91 ? -15.922 -28.578 -22.422 1 98.31 91 MET A C 1
ATOM 717 O O . MET A 1 91 ? -16.562 -29.609 -22.609 1 98.31 91 MET A O 1
ATOM 721 N N . LYS A 1 92 ? -16.328 -27.438 -22.859 1 98.06 92 LYS A N 1
ATOM 722 C CA . LYS A 1 92 ? -17.5 -27.344 -23.719 1 98.06 92 LYS A CA 1
ATOM 723 C C . LYS A 1 92 ? -17.219 -27.938 -25.094 1 98.06 92 LYS A C 1
ATOM 725 O O . LYS A 1 92 ? -18.141 -28.438 -25.75 1 98.06 92 LYS A O 1
ATOM 730 N N . VAL A 1 93 ? -15.977 -27.828 -25.516 1 98.19 93 VAL A N 1
ATOM 731 C CA . VAL A 1 93 ? -15.648 -28.281 -26.859 1 98.19 93 VAL A CA 1
ATOM 732 C C . VAL A 1 93 ? -14.883 -29.609 -26.781 1 98.19 93 VAL A C 1
ATOM 734 O O . VAL A 1 93 ? -14.898 -30.406 -27.719 1 98.19 93 VAL A O 1
ATOM 737 N N . ALA A 1 94 ? -14.195 -29.812 -25.672 1 98.12 94 ALA A N 1
ATOM 738 C CA . ALA A 1 94 ? -13.531 -31.094 -25.391 1 98.12 94 ALA A CA 1
ATOM 739 C C . ALA A 1 94 ? -14.359 -31.953 -24.438 1 98.12 94 ALA A C 1
ATOM 741 O O . ALA A 1 94 ? -13.852 -32.406 -23.422 1 98.12 94 ALA A O 1
ATOM 742 N N . GLU A 1 95 ? -15.508 -32.281 -24.812 1 94.88 95 GLU A N 1
ATOM 743 C CA . GLU A 1 95 ? -16.531 -32.844 -23.938 1 94.88 95 GLU A CA 1
ATOM 744 C C . GLU A 1 95 ? -16.141 -34.25 -23.469 1 94.88 95 GLU A C 1
ATOM 746 O O . GLU A 1 95 ? -16.562 -34.688 -22.406 1 94.88 95 GLU A O 1
ATOM 751 N N . ASN A 1 96 ? -15.328 -34.938 -24.172 1 95.56 96 ASN A N 1
ATOM 752 C CA . ASN A 1 96 ? -15.008 -36.312 -23.859 1 95.56 96 ASN A CA 1
ATOM 753 C C . ASN A 1 96 ? -13.703 -36.438 -23.094 1 95.56 96 ASN A C 1
ATOM 755 O O . ASN A 1 96 ? -13.328 -37.531 -22.656 1 95.56 96 ASN A O 1
ATOM 759 N N . ALA A 1 97 ? -13.039 -35.344 -22.906 1 98.5 97 ALA A N 1
ATOM 760 C CA . ALA A 1 97 ? -11.727 -35.375 -22.266 1 98.5 97 ALA A CA 1
ATOM 761 C C . ALA A 1 97 ? -11.844 -35.75 -20.781 1 98.5 97 ALA A C 1
ATOM 763 O O . ALA A 1 97 ? -12.773 -35.312 -20.109 1 98.5 97 ALA A O 1
ATOM 764 N N . THR A 1 98 ? -10.938 -36.562 -20.297 1 98.75 98 THR A N 1
ATOM 765 C CA . THR A 1 98 ? -10.766 -36.812 -18.859 1 98.75 98 THR A CA 1
ATOM 766 C C . THR A 1 98 ? -9.75 -35.844 -18.266 1 98.75 98 THR A C 1
ATOM 768 O O . THR A 1 98 ? -8.641 -35.688 -18.781 1 98.75 98 THR A O 1
ATOM 771 N N . ILE A 1 99 ? -10.164 -35.156 -17.172 1 98.75 99 ILE A N 1
ATOM 772 C CA . ILE A 1 99 ? -9.25 -34.25 -16.484 1 98.75 99 ILE A CA 1
ATOM 773 C C . ILE A 1 99 ? -8.398 -35.031 -15.492 1 98.75 99 ILE A C 1
ATOM 775 O O . ILE A 1 99 ? -8.922 -35.688 -14.578 1 98.75 99 ILE A O 1
ATOM 779 N N . ILE A 1 100 ? -7.082 -35.062 -15.688 1 98.75 100 ILE A N 1
ATOM 780 C CA . ILE A 1 100 ? -6.113 -35.688 -14.797 1 98.75 100 ILE A CA 1
ATOM 781 C C . ILE A 1 100 ? -5.551 -34.625 -13.836 1 98.75 100 ILE A C 1
ATOM 783 O O . ILE A 1 100 ? -5.074 -33.594 -14.266 1 98.75 100 ILE A O 1
ATOM 787 N N . THR A 1 101 ? -5.574 -34.844 -12.562 1 98.06 101 THR A N 1
ATOM 788 C CA . THR A 1 101 ? -5.066 -33.906 -11.594 1 98.06 101 THR A CA 1
ATOM 789 C C . THR A 1 101 ? -4.543 -34.594 -10.344 1 98.06 101 THR A C 1
ATOM 791 O O . THR A 1 101 ? -4.773 -35.812 -10.164 1 98.06 101 THR A O 1
ATOM 794 N N . SER A 1 102 ? -3.84 -33.906 -9.539 1 97.06 102 SER A N 1
ATOM 795 C CA . SER A 1 102 ? -3.191 -34.469 -8.367 1 97.06 102 SER A CA 1
ATOM 796 C C . SER A 1 102 ? -4.211 -34.844 -7.289 1 97.06 102 SER A C 1
ATOM 798 O O . SER A 1 102 ? -5.215 -34.125 -7.121 1 97.06 102 SER A O 1
ATOM 800 N N . SER A 1 103 ? -3.912 -35.875 -6.562 1 95.81 103 SER A N 1
ATOM 801 C CA . SER A 1 103 ? -4.73 -36.344 -5.441 1 95.81 103 SER A CA 1
ATOM 802 C C . SER A 1 103 ? -4.125 -35.906 -4.109 1 95.81 103 SER A C 1
ATOM 804 O O . SER A 1 103 ? -2.91 -36 -3.918 1 95.81 103 SER A O 1
ATOM 806 N N . PRO A 1 104 ? -4.961 -35.594 -3.133 1 95.38 104 PRO A N 1
ATOM 807 C CA . PRO A 1 104 ? -6.387 -35.281 -3.273 1 95.38 104 PRO A CA 1
ATOM 808 C C . PRO A 1 104 ? -6.629 -33.781 -3.596 1 95.38 104 PRO A C 1
ATOM 810 O O . PRO A 1 104 ? -7.742 -33.406 -3.977 1 95.38 104 PRO A O 1
ATOM 813 N N . SER A 1 105 ? -5.59 -33.031 -3.453 1 95 105 SER A N 1
ATOM 814 C CA . SER A 1 105 ? -5.766 -31.594 -3.404 1 95 105 SER A CA 1
ATOM 815 C C . SER A 1 105 ? -6.141 -31.031 -4.773 1 95 105 SER A C 1
ATOM 817 O O . SER A 1 105 ? -6.922 -30.094 -4.871 1 95 105 SER A O 1
ATOM 819 N N . GLY A 1 106 ? -5.578 -31.625 -5.82 1 96.56 106 GLY A N 1
ATOM 820 C CA . GLY A 1 106 ? -5.953 -31.188 -7.152 1 96.56 106 GLY A CA 1
ATOM 821 C C . GLY A 1 106 ? -7.422 -31.422 -7.465 1 96.56 106 GLY A C 1
ATOM 822 O O . GLY A 1 106 ? -8.094 -30.516 -7.98 1 96.56 106 GLY A O 1
ATOM 823 N N . LEU A 1 107 ? -7.836 -32.594 -7.133 1 97.38 107 LEU A N 1
ATOM 824 C CA . LEU A 1 107 ? -9.234 -32.938 -7.367 1 97.38 107 LEU A CA 1
ATOM 825 C C . LEU A 1 107 ? -10.156 -32.031 -6.566 1 97.38 107 LEU A C 1
ATOM 827 O O . LEU A 1 107 ? -11.086 -31.438 -7.117 1 97.38 107 LEU A O 1
ATOM 831 N N . LYS A 1 108 ? -9.875 -31.922 -5.305 1 95.69 108 LYS A N 1
ATOM 832 C CA . LYS A 1 108 ? -10.695 -31.094 -4.43 1 95.69 108 LYS A CA 1
ATOM 833 C C . LYS A 1 108 ? -10.719 -29.641 -4.922 1 95.69 108 LYS A C 1
ATOM 835 O O . LYS A 1 108 ? -11.773 -29 -4.934 1 95.69 108 LYS A O 1
ATOM 840 N N . GLY A 1 109 ? -9.578 -29.172 -5.328 1 95.88 109 GLY A N 1
ATOM 841 C CA . GLY A 1 109 ? -9.477 -27.797 -5.789 1 95.88 109 GLY A CA 1
ATOM 842 C C . GLY A 1 109 ? -10.25 -27.547 -7.07 1 95.88 109 GLY A C 1
ATOM 843 O O . GLY A 1 109 ? -10.961 -26.547 -7.18 1 95.88 109 GLY A O 1
ATOM 844 N N . LEU A 1 110 ? -10.102 -28.422 -8 1 97.69 110 LEU A N 1
ATOM 845 C CA . LEU A 1 110 ? -10.797 -28.25 -9.273 1 97.69 110 LEU A CA 1
ATOM 846 C C . LEU A 1 110 ? -12.312 -28.328 -9.078 1 97.69 110 LEU A C 1
ATOM 848 O O . LEU A 1 110 ? -13.062 -27.562 -9.672 1 97.69 110 LEU A O 1
ATOM 852 N N . GLN A 1 111 ? -12.688 -29.234 -8.25 1 97 111 GLN A N 1
ATOM 853 C CA . GLN A 1 111 ? -14.117 -29.391 -7.984 1 97 111 GLN A CA 1
ATOM 854 C C . GLN A 1 111 ? -14.672 -28.156 -7.258 1 97 111 GLN A C 1
ATOM 856 O O . GLN A 1 111 ? -15.805 -27.75 -7.504 1 97 111 GLN A O 1
ATOM 861 N N . ALA A 1 112 ? -13.906 -27.688 -6.391 1 94.5 112 ALA A N 1
ATOM 862 C CA . ALA A 1 112 ? -14.328 -26.5 -5.656 1 94.5 112 ALA A CA 1
ATOM 863 C C . ALA A 1 112 ? -14.453 -25.297 -6.582 1 94.5 112 ALA A C 1
ATOM 865 O O . ALA A 1 112 ? -15.32 -24.438 -6.387 1 94.5 112 ALA A O 1
ATOM 866 N N . HIS A 1 113 ? -13.633 -25.234 -7.598 1 95.88 113 HIS A N 1
ATOM 867 C CA . HIS A 1 113 ? -13.625 -24.094 -8.508 1 95.88 113 HIS A CA 1
ATOM 868 C C . HIS A 1 113 ? -14.688 -24.25 -9.594 1 95.88 113 HIS A C 1
ATOM 870 O O . HIS A 1 113 ? -15.352 -23.281 -9.961 1 95.88 113 HIS A O 1
ATOM 876 N N . TYR A 1 114 ? -14.773 -25.516 -10.117 1 96.5 114 TYR A N 1
ATOM 877 C CA . TYR A 1 114 ? -15.484 -25.641 -11.383 1 96.5 114 TYR A CA 1
ATOM 878 C C . TYR A 1 114 ? -16.594 -26.672 -11.289 1 96.5 114 TYR A C 1
ATOM 880 O O . TYR A 1 114 ? -17.391 -26.828 -12.219 1 96.5 114 TYR A O 1
ATOM 888 N N . GLY A 1 115 ? -16.688 -27.375 -10.219 1 94.5 115 GLY A N 1
ATOM 889 C CA . GLY A 1 115 ? -17.766 -28.328 -10.008 1 94.5 115 GLY A CA 1
ATOM 890 C C . GLY A 1 115 ? -17.344 -29.766 -10.188 1 94.5 115 GLY A C 1
ATOM 891 O O . GLY A 1 115 ? -16.188 -30.047 -10.539 1 94.5 115 GLY A O 1
ATOM 892 N N . LYS A 1 116 ? -18.328 -30.75 -9.992 1 94.75 116 LYS A N 1
ATOM 893 C CA . LYS A 1 116 ? -18.031 -32.188 -9.953 1 94.75 116 LYS A CA 1
ATOM 894 C C . LYS A 1 116 ? -18.484 -32.875 -11.234 1 94.75 116 LYS A C 1
ATOM 896 O O . LYS A 1 116 ? -18.312 -34.062 -11.391 1 94.75 116 LYS A O 1
ATOM 901 N N . ASN A 1 117 ? -18.938 -32.094 -12.148 1 93.81 117 ASN A N 1
ATOM 902 C CA . ASN A 1 117 ? -19.641 -32.688 -13.289 1 93.81 117 ASN A CA 1
ATOM 903 C C . ASN A 1 117 ? -18.672 -33.094 -14.391 1 93.81 117 ASN A C 1
ATOM 905 O O . ASN A 1 117 ? -19.078 -33.719 -15.375 1 93.81 117 ASN A O 1
ATOM 909 N N . TYR A 1 118 ? -17.375 -32.906 -14.273 1 97.75 118 TYR A N 1
ATOM 910 C CA . TYR A 1 118 ? -16.391 -33.312 -15.273 1 97.75 118 TYR A CA 1
ATOM 911 C C . TYR A 1 118 ? -15.891 -34.719 -14.977 1 97.75 118 TYR A C 1
ATOM 913 O O . TYR A 1 118 ? -16.078 -35.25 -13.875 1 97.75 118 TYR A O 1
ATOM 921 N N . LYS A 1 119 ? -15.297 -35.438 -16.062 1 98.19 119 LYS A N 1
ATOM 922 C CA . LYS A 1 119 ? -14.602 -36.688 -15.852 1 98.19 119 LYS A CA 1
ATOM 923 C C . LYS A 1 119 ? -13.203 -36.469 -15.281 1 98.19 119 LYS A C 1
ATOM 925 O O . LYS A 1 119 ? -12.273 -36.125 -16.016 1 98.19 119 LYS A O 1
ATOM 930 N N . TYR A 1 120 ? -13.117 -36.781 -13.938 1 98.31 120 TYR A N 1
ATOM 931 C CA . TYR A 1 120 ? -11.844 -36.562 -13.266 1 98.31 120 TYR A CA 1
ATOM 932 C C . TYR A 1 120 ? -11.117 -37.906 -13.047 1 98.31 120 TYR A C 1
ATOM 934 O O . TYR A 1 120 ? -11.75 -38.938 -12.789 1 98.31 120 TYR A O 1
ATOM 942 N N . GLN A 1 121 ? -9.898 -37.875 -13.18 1 98.31 121 GLN A N 1
ATOM 943 C CA . GLN A 1 121 ? -9 -38.938 -12.75 1 98.31 121 GLN A CA 1
ATOM 944 C C . GLN A 1 121 ? -7.855 -38.375 -11.906 1 98.31 121 GLN A C 1
ATOM 946 O O . GLN A 1 121 ? -7.102 -37.531 -12.352 1 98.31 121 GLN A O 1
ATOM 951 N N . GLU A 1 122 ? -7.766 -38.781 -10.695 1 97.25 122 GLU A N 1
ATOM 952 C CA . GLU A 1 122 ? -6.695 -38.312 -9.82 1 97.25 122 GLU A CA 1
ATOM 953 C C . GLU A 1 122 ? -5.441 -39.188 -9.977 1 97.25 122 GLU A C 1
ATOM 955 O O . GLU A 1 122 ? -5.535 -40.375 -10.25 1 97.25 122 GLU A O 1
ATOM 960 N N . VAL A 1 123 ? -4.305 -38.594 -9.805 1 97.69 123 VAL A N 1
ATOM 961 C CA . VAL A 1 123 ? -3.023 -39.312 -9.867 1 97.69 123 VAL A CA 1
ATOM 962 C C . VAL A 1 123 ? -2.193 -38.969 -8.633 1 97.69 123 VAL A C 1
ATOM 964 O O . VAL A 1 123 ? -2.43 -37.938 -7.98 1 97.69 123 VAL A O 1
ATOM 967 N N . LYS A 1 124 ? -1.295 -39.844 -8.289 1 96.12 124 LYS A N 1
ATOM 968 C CA . LYS A 1 124 ? -0.353 -39.656 -7.188 1 96.12 124 LYS A CA 1
ATOM 969 C C . LYS A 1 124 ? 1.084 -39.594 -7.695 1 96.12 124 LYS A C 1
ATOM 971 O O . LYS A 1 124 ? 1.336 -39.812 -8.891 1 96.12 124 LYS A O 1
ATOM 976 N N . ALA A 1 125 ? 1.892 -39.219 -6.793 1 91 125 ALA A N 1
ATOM 977 C CA . ALA A 1 125 ? 3.305 -39.156 -7.156 1 91 125 ALA A CA 1
ATOM 978 C C . ALA A 1 125 ? 3.789 -40.5 -7.711 1 91 125 ALA A C 1
ATOM 980 O O . ALA A 1 125 ? 3.582 -41.531 -7.094 1 91 125 ALA A O 1
ATOM 981 N N . GLY A 1 126 ? 4.426 -40.375 -8.852 1 92.69 126 GLY A N 1
ATOM 982 C CA . GLY A 1 126 ? 5.004 -41.594 -9.445 1 92.69 126 GLY A CA 1
ATOM 983 C C . GLY A 1 126 ? 4.066 -42.281 -10.414 1 92.69 126 GLY A C 1
ATOM 984 O O . GLY A 1 126 ? 4.5 -43.125 -11.211 1 92.69 126 GLY A O 1
ATOM 985 N N . ASP A 1 127 ? 2.807 -41.875 -10.359 1 97.31 127 ASP A N 1
ATOM 986 C CA . ASP A 1 127 ? 1.875 -42.438 -11.328 1 97.31 127 ASP A CA 1
ATOM 987 C C . ASP A 1 127 ? 2.281 -42.094 -12.758 1 97.31 127 ASP A C 1
ATOM 989 O O . ASP A 1 127 ? 2.926 -41.094 -12.992 1 97.31 127 ASP A O 1
ATOM 993 N N . GLU A 1 128 ? 1.948 -43 -13.609 1 98 128 GLU A N 1
ATOM 994 C CA . GLU A 1 128 ? 2.244 -42.844 -15.031 1 98 128 GLU A CA 1
ATOM 995 C C . GLU A 1 128 ? 0.983 -42.969 -15.875 1 98 128 GLU A C 1
ATOM 997 O O . GLU A 1 128 ? 0.046 -43.688 -15.5 1 98 128 GLU A O 1
ATOM 1002 N N . LEU A 1 129 ? 0.98 -42.281 -16.938 1 98.31 129 LEU A N 1
ATOM 1003 C CA . LEU A 1 129 ? -0.085 -42.312 -17.922 1 98.31 129 LEU A CA 1
ATOM 1004 C C . LEU A 1 129 ? 0.488 -42.531 -19.328 1 98.31 129 LEU A C 1
ATOM 1006 O O . LEU A 1 129 ? 1.137 -41.625 -19.875 1 98.31 129 LEU A O 1
ATOM 1010 N N . SER A 1 130 ? 0.293 -43.75 -19.828 1 98.44 130 SER A N 1
ATOM 1011 C CA . SER A 1 130 ? 0.697 -44 -21.219 1 98.44 130 SER A CA 1
ATOM 1012 C C . SER A 1 130 ? -0.299 -43.375 -22.203 1 98.44 130 SER A C 1
ATOM 1014 O O . SER A 1 130 ? -1.5 -43.656 -22.125 1 98.44 130 SER A O 1
ATOM 1016 N N . ILE A 1 131 ? 0.187 -42.594 -23.156 1 98.56 131 ILE A N 1
ATOM 1017 C CA . ILE A 1 131 ? -0.728 -41.938 -24.094 1 98.56 131 ILE A CA 1
ATOM 1018 C C . ILE A 1 131 ? -0.423 -42.375 -25.516 1 98.56 131 ILE A C 1
ATOM 1020 O O . ILE A 1 131 ? -0.84 -41.719 -26.484 1 98.56 131 ILE A O 1
ATOM 1024 N N . GLY A 1 132 ? 0.294 -43.375 -25.688 1 98.31 132 GLY A N 1
ATOM 1025 C CA . GLY A 1 132 ? 0.755 -43.906 -26.953 1 98.31 132 GLY A CA 1
ATOM 1026 C C . GLY A 1 132 ? 2.25 -44.156 -26.984 1 98.31 132 GLY A C 1
ATOM 1027 O O . GLY A 1 132 ? 2.762 -44.969 -26.219 1 98.31 132 GLY A O 1
ATOM 1028 N N . LYS A 1 133 ? 2.941 -43.5 -27.766 1 97.56 133 LYS A N 1
ATOM 1029 C CA . LYS A 1 133 ? 4.395 -43.625 -27.828 1 97.56 133 LYS A CA 1
ATOM 1030 C C . LYS A 1 133 ? 5.062 -42.969 -26.641 1 97.56 133 LYS A C 1
ATOM 1032 O O . LYS A 1 133 ? 6.234 -43.219 -26.359 1 97.56 133 LYS A O 1
ATOM 1037 N N . ARG A 1 134 ? 4.305 -42.156 -25.922 1 98.12 134 ARG A N 1
ATOM 1038 C CA . ARG A 1 134 ? 4.836 -41.375 -24.812 1 98.12 134 ARG A CA 1
ATOM 1039 C C . ARG A 1 134 ? 4.18 -41.781 -23.5 1 98.12 134 ARG A C 1
ATOM 1041 O O . ARG A 1 134 ? 3.027 -42.219 -23.484 1 98.12 134 ARG A O 1
ATOM 1048 N N . THR A 1 135 ? 4.945 -41.656 -22.531 1 98.44 135 THR A N 1
ATOM 1049 C CA . THR A 1 135 ? 4.48 -41.875 -21.172 1 98.44 135 THR A CA 1
ATOM 1050 C C . THR A 1 135 ? 4.688 -40.625 -20.312 1 98.44 135 THR A C 1
ATOM 1052 O O . THR A 1 135 ? 5.789 -40.094 -20.281 1 98.44 135 THR A O 1
ATOM 1055 N N . LEU A 1 136 ? 3.627 -40.188 -19.672 1 98.56 136 LEU A N 1
ATOM 1056 C CA . LEU A 1 136 ? 3.688 -39.062 -18.75 1 98.56 136 LEU A CA 1
ATOM 1057 C C . LEU A 1 136 ? 3.807 -39.531 -17.312 1 98.56 136 LEU A C 1
ATOM 1059 O O . LEU A 1 136 ? 2.977 -40.312 -16.844 1 98.56 136 LEU A O 1
ATOM 1063 N N . THR A 1 137 ? 4.875 -39.125 -16.672 1 97.88 137 THR A N 1
ATOM 1064 C CA . THR A 1 137 ? 5.066 -39.406 -15.258 1 97.88 137 THR A CA 1
ATOM 1065 C C . THR A 1 137 ? 4.723 -38.156 -14.422 1 97.88 137 THR A C 1
ATOM 1067 O O . THR A 1 137 ? 5.203 -37.062 -14.695 1 97.88 137 THR A O 1
ATOM 1070 N N . PHE A 1 138 ? 3.896 -38.406 -13.406 1 97.19 138 PHE A N 1
ATOM 1071 C CA . PHE A 1 138 ? 3.469 -37.312 -12.547 1 97.19 138 PHE A CA 1
ATOM 1072 C C . PHE A 1 138 ? 4.324 -37.25 -11.289 1 97.19 138 PHE A C 1
ATOM 1074 O O . PHE A 1 138 ? 4.48 -38.25 -10.586 1 97.19 138 PHE A O 1
ATOM 1081 N N . VAL A 1 139 ? 4.922 -36.094 -11.086 1 92.75 139 VAL A N 1
ATOM 1082 C CA . VAL A 1 139 ? 5.746 -35.875 -9.906 1 92.75 139 VAL A CA 1
ATOM 1083 C C . VAL A 1 139 ? 5.078 -34.812 -9.016 1 92.75 139 VAL A C 1
ATOM 1085 O O . VAL A 1 139 ? 4.824 -33.688 -9.453 1 92.75 139 VAL A O 1
ATOM 1088 N N . SER A 1 140 ? 4.809 -35.25 -7.758 1 91.38 140 SER A N 1
ATOM 1089 C CA . SER A 1 140 ? 4.168 -34.312 -6.828 1 91.38 140 SER A CA 1
ATOM 1090 C C . SER A 1 140 ? 5.172 -33.312 -6.254 1 91.38 140 SER A C 1
ATOM 1092 O O . SER A 1 140 ? 6.266 -33.719 -5.832 1 91.38 140 SER A O 1
ATOM 1094 N N . THR A 1 141 ? 4.887 -32.062 -6.293 1 90.25 141 THR A N 1
ATOM 1095 C CA . THR A 1 141 ? 5.645 -30.984 -5.656 1 90.25 141 THR A CA 1
ATOM 1096 C C . THR A 1 141 ? 4.742 -30.141 -4.766 1 90.25 141 THR A C 1
ATOM 1098 O O . THR A 1 141 ? 4.598 -28.938 -4.988 1 90.25 141 THR A O 1
ATOM 1101 N N . PRO A 1 142 ? 4.199 -30.781 -3.734 1 88 142 PRO A N 1
ATOM 1102 C CA . PRO A 1 142 ? 3.221 -30.062 -2.918 1 88 142 PRO A CA 1
ATOM 1103 C C . PRO A 1 142 ? 3.787 -28.781 -2.307 1 88 142 PRO A C 1
ATOM 1105 O O . PRO A 1 142 ? 4.941 -28.766 -1.873 1 88 142 PRO A O 1
ATOM 1108 N N . MET A 1 143 ? 2.957 -27.672 -2.363 1 87.38 143 MET A N 1
ATOM 1109 C CA . MET A 1 143 ? 3.213 -26.359 -1.772 1 87.38 143 MET A CA 1
ATOM 1110 C C . MET A 1 143 ? 4.16 -25.547 -2.645 1 87.38 143 MET A C 1
ATOM 1112 O O . MET A 1 143 ? 4.527 -24.422 -2.293 1 87.38 143 MET A O 1
ATOM 1116 N N . LEU A 1 144 ? 4.469 -26.047 -3.758 1 88.5 144 LEU A N 1
ATOM 1117 C CA . LEU A 1 144 ? 5.203 -25.266 -4.742 1 88.5 144 LEU A CA 1
ATOM 1118 C C . LEU A 1 144 ? 4.281 -24.797 -5.867 1 88.5 144 LEU A C 1
ATOM 1120 O O . LEU A 1 144 ? 4.438 -25.234 -7.016 1 88.5 144 LEU A O 1
ATOM 1124 N N . HIS A 1 145 ? 3.279 -24 -5.574 1 89.81 145 HIS A N 1
ATOM 1125 C CA . HIS A 1 145 ? 3.15 -23.234 -4.34 1 89.81 145 HIS A CA 1
ATOM 1126 C C . HIS A 1 145 ? 1.763 -23.406 -3.729 1 89.81 145 HIS A C 1
ATOM 1128 O O . HIS A 1 145 ? 1.349 -22.594 -2.887 1 89.81 145 HIS A O 1
ATOM 1134 N N . TRP A 1 146 ? 1.062 -24.297 -4.223 1 91.75 146 TRP A N 1
ATOM 1135 C CA . TRP A 1 146 ? -0.207 -24.719 -3.643 1 91.75 146 TRP A CA 1
ATOM 1136 C C . TRP A 1 146 ? -0.167 -26.188 -3.262 1 91.75 146 TRP A C 1
ATOM 1138 O O . TRP A 1 146 ? 0.702 -26.938 -3.723 1 91.75 146 TRP A O 1
ATOM 1148 N N . PRO A 1 147 ? -1.104 -26.656 -2.469 1 91.75 147 PRO A N 1
ATOM 1149 C CA . PRO A 1 147 ? -1.087 -28.047 -2.018 1 91.75 147 PRO A CA 1
ATOM 1150 C C . PRO A 1 147 ? -1.238 -29.047 -3.166 1 91.75 147 PRO A C 1
ATOM 1152 O O . PRO A 1 147 ? -0.789 -30.188 -3.061 1 91.75 147 PRO A O 1
ATOM 1155 N N . ASP A 1 148 ? -1.723 -28.656 -4.242 1 94.06 148 ASP A N 1
ATOM 1156 C CA . ASP A 1 148 ? -2.076 -29.562 -5.34 1 94.06 148 ASP A CA 1
ATOM 1157 C C . ASP A 1 148 ? -0.925 -29.688 -6.336 1 94.06 148 ASP A C 1
ATOM 1159 O O . ASP A 1 148 ? -0.933 -30.578 -7.191 1 94.06 148 ASP A O 1
ATOM 1163 N N . ASN A 1 149 ? 0.034 -28.922 -6.191 1 93.69 149 ASN A N 1
ATOM 1164 C CA . ASN A 1 149 ? 0.985 -28.719 -7.277 1 93.69 149 ASN A CA 1
ATOM 1165 C C . ASN A 1 149 ? 1.674 -30.016 -7.668 1 93.69 149 ASN A C 1
ATOM 1167 O O . ASN A 1 149 ? 2.096 -30.781 -6.801 1 93.69 149 ASN A O 1
ATOM 1171 N N . MET A 1 150 ? 1.746 -30.25 -8.969 1 95.44 150 MET A N 1
ATOM 1172 C CA . MET A 1 150 ? 2.537 -31.328 -9.531 1 95.44 150 MET A CA 1
ATOM 1173 C C . MET A 1 150 ? 3.189 -30.906 -10.844 1 95.44 150 MET A C 1
ATOM 1175 O O . MET A 1 150 ? 2.84 -29.875 -11.414 1 95.44 150 MET A O 1
ATOM 1179 N N . VAL A 1 151 ? 4.184 -31.688 -11.242 1 96.31 151 VAL A N 1
ATOM 1180 C CA . VAL A 1 151 ? 4.805 -31.5 -12.555 1 96.31 151 VAL A CA 1
ATOM 1181 C C . VAL A 1 151 ? 4.691 -32.781 -13.367 1 96.31 151 VAL A C 1
ATOM 1183 O O . VAL A 1 151 ? 4.445 -33.844 -12.812 1 96.31 151 VAL A O 1
ATOM 1186 N N . THR A 1 152 ? 4.789 -32.625 -14.648 1 98.12 152 THR A N 1
ATOM 1187 C CA . THR A 1 152 ? 4.672 -33.781 -15.562 1 98.12 152 THR A CA 1
ATOM 1188 C C . THR A 1 152 ? 5.965 -33.969 -16.344 1 98.12 152 THR A C 1
ATOM 1190 O O . THR A 1 152 ? 6.5 -33.031 -16.922 1 98.12 152 THR A O 1
ATOM 1193 N N . TYR A 1 153 ? 6.5 -35.188 -16.312 1 98.19 153 TYR A N 1
ATOM 1194 C CA . TYR A 1 153 ? 7.719 -35.531 -17.047 1 98.19 153 TYR A CA 1
ATOM 1195 C C . TYR A 1 153 ? 7.422 -36.531 -18.156 1 98.19 153 TYR A C 1
ATOM 1197 O O . TYR A 1 153 ? 6.75 -37.531 -17.953 1 98.19 153 TYR A O 1
ATOM 1205 N N . CYS A 1 154 ? 7.773 -36.156 -19.391 1 98.44 154 CYS A N 1
ATOM 1206 C CA . CYS A 1 154 ? 7.719 -37.062 -20.531 1 98.44 154 CYS A CA 1
ATOM 1207 C C . CYS A 1 154 ? 9.094 -37.656 -20.828 1 98.44 154 CYS A C 1
ATOM 1209 O O . CYS A 1 154 ? 9.906 -37.031 -21.516 1 98.44 154 CYS A O 1
ATOM 1211 N N . LYS A 1 155 ? 9.305 -38.844 -20.438 1 96.81 155 LYS A N 1
ATOM 1212 C CA . LYS A 1 155 ? 10.625 -39.469 -20.469 1 96.81 155 LYS A CA 1
ATOM 1213 C C . LYS A 1 155 ? 11.117 -39.656 -21.891 1 96.81 155 LYS A C 1
ATOM 1215 O O . LYS A 1 155 ? 12.297 -39.438 -22.188 1 96.81 155 LYS A O 1
ATOM 1220 N N . GLU A 1 156 ? 10.211 -40.062 -22.844 1 98.06 156 GLU A N 1
ATOM 1221 C CA . GLU A 1 156 ? 10.594 -40.344 -24.219 1 98.06 156 GLU A CA 1
ATOM 1222 C C . GLU A 1 156 ? 11.109 -39.094 -24.906 1 98.06 156 GLU A C 1
ATOM 1224 O O . GLU A 1 156 ? 11.977 -39.156 -25.781 1 98.06 156 GLU A O 1
ATOM 1229 N N . GLU A 1 157 ? 10.578 -37.969 -24.406 1 98.19 157 GLU A N 1
ATOM 1230 C CA . GLU A 1 157 ? 10.938 -36.688 -25.031 1 98.19 157 GLU A CA 1
ATOM 1231 C C . GLU A 1 157 ? 11.93 -35.906 -24.172 1 98.19 157 GLU A C 1
ATOM 1233 O O . GLU A 1 157 ? 12.469 -34.906 -24.609 1 98.19 157 GLU A O 1
ATOM 1238 N N . LYS A 1 158 ? 12.188 -36.406 -22.984 1 98.25 158 LYS A N 1
ATOM 1239 C CA . LYS A 1 158 ? 13.055 -35.75 -22.016 1 98.25 158 LYS A CA 1
ATOM 1240 C C . LYS A 1 158 ? 12.609 -34.312 -21.75 1 98.25 158 LYS A C 1
ATOM 1242 O O . LYS A 1 158 ? 13.43 -33.375 -21.75 1 98.25 158 LYS A O 1
ATOM 1247 N N . ILE A 1 159 ? 11.289 -34.094 -21.609 1 98.56 159 ILE A N 1
ATOM 1248 C CA . ILE A 1 159 ? 10.711 -32.781 -21.328 1 98.56 159 ILE A CA 1
ATOM 1249 C C . ILE A 1 159 ? 10.062 -32.781 -19.953 1 98.56 159 ILE A C 1
ATOM 1251 O O . ILE A 1 159 ? 9.305 -33.688 -19.609 1 98.56 159 ILE A O 1
ATOM 1255 N N . LEU A 1 160 ? 10.461 -31.781 -19.203 1 98.44 160 LEU A N 1
ATOM 1256 C CA . LEU A 1 160 ? 9.773 -31.516 -17.938 1 98.44 160 LEU A CA 1
ATOM 1257 C C . LEU A 1 160 ? 8.781 -30.375 -18.094 1 98.44 160 LEU A C 1
ATOM 1259 O O . LEU A 1 160 ? 9.172 -29.219 -18.328 1 98.44 160 LEU A O 1
ATOM 1263 N N . PHE A 1 161 ? 7.516 -30.656 -18.078 1 98.38 161 PHE A N 1
ATOM 1264 C CA . PHE A 1 161 ? 6.492 -29.625 -17.922 1 98.38 161 PHE A CA 1
ATOM 1265 C C . PHE A 1 161 ? 6.391 -29.188 -16.453 1 98.38 161 PHE A C 1
ATOM 1267 O O . PHE A 1 161 ? 5.68 -29.812 -15.664 1 98.38 161 PHE A O 1
ATOM 1274 N N . SER A 1 162 ? 7.012 -28.094 -16.141 1 96.75 162 SER A N 1
ATOM 1275 C CA . SER A 1 162 ? 7.43 -27.797 -14.781 1 96.75 162 SER A CA 1
ATOM 1276 C C . SER A 1 162 ? 6.395 -26.938 -14.055 1 96.75 162 SER A C 1
ATOM 1278 O O . SER A 1 162 ? 6.598 -26.562 -12.906 1 96.75 162 SER A O 1
ATOM 1280 N N . ASN A 1 163 ? 5.254 -26.641 -14.711 1 94.5 163 ASN A N 1
ATOM 1281 C CA . ASN A 1 163 ? 4.27 -25.75 -14.109 1 94.5 163 ASN A CA 1
ATOM 1282 C C . ASN A 1 163 ? 4.895 -24.422 -13.688 1 94.5 163 ASN A C 1
ATOM 1284 O O . ASN A 1 163 ? 5.574 -23.766 -14.477 1 94.5 163 ASN A O 1
ATOM 1288 N N . ASP A 1 164 ? 4.773 -23.984 -12.391 1 93.69 164 ASP A N 1
ATOM 1289 C CA . ASP A 1 164 ? 5.262 -22.688 -11.953 1 93.69 164 ASP A CA 1
ATOM 1290 C C . ASP A 1 164 ? 6.77 -22.719 -11.711 1 93.69 164 ASP A C 1
ATOM 1292 O O . ASP A 1 164 ? 7.438 -21.688 -11.797 1 93.69 164 ASP A O 1
ATOM 1296 N N . ALA A 1 165 ? 7.289 -23.891 -11.414 1 95.12 165 ALA A N 1
ATOM 1297 C CA . ALA A 1 165 ? 8.734 -23.984 -11.234 1 95.12 165 ALA A CA 1
ATOM 1298 C C . ALA A 1 165 ? 9.477 -23.609 -12.508 1 95.12 165 ALA A C 1
ATOM 1300 O O . ALA A 1 165 ? 9.055 -23.953 -13.617 1 95.12 165 ALA A O 1
ATOM 1301 N N . PHE A 1 166 ? 10.555 -22.844 -12.32 1 96.94 166 PHE A N 1
ATOM 1302 C CA . PHE A 1 166 ? 11.445 -22.406 -13.391 1 96.94 166 PHE A CA 1
ATOM 1303 C C . PHE A 1 166 ? 10.742 -21.422 -14.312 1 96.94 166 PHE A C 1
ATOM 1305 O O . PHE A 1 166 ? 11.211 -21.156 -15.422 1 96.94 166 PHE A O 1
ATOM 1312 N N . GLY A 1 167 ? 9.578 -20.906 -13.906 1 96.38 167 GLY A N 1
ATOM 1313 C CA . GLY A 1 167 ? 8.852 -19.953 -14.742 1 96.38 167 GLY A CA 1
ATOM 1314 C C . GLY A 1 167 ? 9.297 -18.516 -14.547 1 96.38 167 GLY A C 1
ATOM 1315 O O . GLY A 1 167 ? 10.242 -18.25 -13.797 1 96.38 167 GLY A O 1
ATOM 1316 N N . GLN A 1 168 ? 8.758 -17.625 -15.328 1 97.06 168 GLN A N 1
ATOM 1317 C CA . GLN A 1 168 ? 8.945 -16.188 -15.25 1 97.06 168 GLN A CA 1
ATOM 1318 C C . GLN A 1 168 ? 7.781 -15.438 -15.898 1 97.06 168 GLN A C 1
ATOM 1320 O O . GLN A 1 168 ? 7.121 -15.977 -16.797 1 97.06 168 GLN A O 1
ATOM 1325 N N . HIS A 1 169 ? 7.484 -14.266 -15.391 1 97.62 169 HIS A N 1
ATOM 1326 C CA . HIS A 1 169 ? 6.535 -13.406 -16.078 1 97.62 169 HIS A CA 1
ATOM 1327 C C . HIS A 1 169 ? 7.23 -12.578 -17.172 1 97.62 169 HIS A C 1
ATOM 1329 O O . HIS A 1 169 ? 7.883 -11.578 -16.859 1 97.62 169 HIS A O 1
ATOM 1335 N N . LEU A 1 170 ? 7.105 -13.062 -18.375 1 97.94 170 LEU A N 1
ATOM 1336 C CA . LEU A 1 170 ? 7.703 -12.445 -19.562 1 97.94 170 LEU A CA 1
ATOM 1337 C C . LEU A 1 170 ? 6.852 -12.703 -20.797 1 97.94 170 LEU A C 1
ATOM 1339 O O . LEU A 1 170 ? 6.574 -13.859 -21.141 1 97.94 170 LEU A O 1
ATOM 1343 N N . ALA A 1 171 ? 6.387 -11.648 -21.359 1 97.75 171 ALA A N 1
ATOM 1344 C CA . ALA A 1 171 ? 5.73 -11.758 -22.656 1 97.75 171 ALA A CA 1
ATOM 1345 C C . ALA A 1 171 ? 6.75 -11.734 -23.797 1 97.75 171 ALA A C 1
ATOM 1347 O O . ALA A 1 171 ? 7.707 -10.953 -23.766 1 97.75 171 ALA A O 1
ATOM 1348 N N . SER A 1 172 ? 6.617 -12.633 -24.688 1 96.75 172 SER A N 1
ATOM 1349 C CA . SER A 1 172 ? 7.512 -12.703 -25.844 1 96.75 172 SER A CA 1
ATOM 1350 C C . SER A 1 172 ? 6.805 -13.289 -27.047 1 96.75 172 SER A C 1
ATOM 1352 O O . SER A 1 172 ? 5.875 -14.086 -26.906 1 96.75 172 SER A O 1
ATOM 1354 N N . SER A 1 173 ? 7.238 -12.891 -28.25 1 94.25 173 SER A N 1
ATOM 1355 C CA . SER A 1 173 ? 6.762 -13.5 -29.484 1 94.25 173 SER A CA 1
ATOM 1356 C C . SER A 1 173 ? 7.516 -14.789 -29.797 1 94.25 173 SER A C 1
ATOM 1358 O O . SER A 1 173 ? 7.09 -15.578 -30.641 1 94.25 173 SER A O 1
ATOM 1360 N N . LYS A 1 174 ? 8.594 -14.906 -29.031 1 96.12 174 LYS A N 1
ATOM 1361 C CA . LYS A 1 174 ? 9.375 -16.141 -29.141 1 96.12 174 LYS A CA 1
ATOM 1362 C C . LYS A 1 174 ? 9.172 -17.016 -27.906 1 96.12 174 LYS A C 1
ATOM 1364 O O . LYS A 1 174 ? 8.82 -16.531 -26.844 1 96.12 174 LYS A O 1
ATOM 1369 N N . TYR A 1 175 ? 9.453 -18.344 -28.094 1 96.44 175 TYR A N 1
ATOM 1370 C CA . TYR A 1 175 ? 9.047 -19.281 -27.062 1 96.44 175 TYR A CA 1
ATOM 1371 C C . TYR A 1 175 ? 10.266 -19.906 -26.391 1 96.44 175 TYR A C 1
ATOM 1373 O O . TYR A 1 175 ? 10.156 -20.484 -25.297 1 96.44 175 TYR A O 1
ATOM 1381 N N . PHE A 1 176 ? 11.438 -19.812 -27.016 1 98.44 176 PHE A N 1
ATOM 1382 C CA . PHE A 1 176 ? 12.57 -20.594 -26.531 1 98.44 176 PHE A CA 1
ATOM 1383 C C . PHE A 1 176 ? 13.68 -19.672 -26.016 1 98.44 176 PHE A C 1
ATOM 1385 O O . PHE A 1 176 ? 13.844 -18.547 -26.5 1 98.44 176 PHE A O 1
ATOM 1392 N N . ASP A 1 177 ? 14.445 -20.156 -25.078 1 98.31 177 ASP A N 1
ATOM 1393 C CA . ASP A 1 177 ? 15.445 -19.391 -24.344 1 98.31 177 ASP A CA 1
ATOM 1394 C C . ASP A 1 177 ? 16.562 -18.906 -25.266 1 98.31 177 ASP A C 1
ATOM 1396 O O . ASP A 1 177 ? 17.234 -17.922 -24.984 1 98.31 177 ASP A O 1
ATOM 1400 N N . ASP A 1 178 ? 16.797 -19.594 -26.375 1 97.94 178 ASP A N 1
ATOM 1401 C CA . ASP A 1 178 ? 17.859 -19.219 -27.297 1 97.94 178 ASP A CA 1
ATOM 1402 C C . ASP A 1 178 ? 17.344 -18.25 -28.359 1 97.94 178 ASP A C 1
ATOM 1404 O O . ASP A 1 178 ? 18.094 -17.859 -29.266 1 97.94 178 ASP A O 1
ATOM 1408 N N . GLU A 1 179 ? 16.094 -17.906 -28.266 1 97.81 179 GLU A N 1
ATOM 1409 C CA . GLU A 1 179 ? 15.492 -16.984 -29.234 1 97.81 179 GLU A CA 1
ATOM 1410 C C . GLU A 1 179 ? 15.25 -15.609 -28.594 1 97.81 179 GLU A C 1
ATOM 1412 O O . GLU A 1 179 ? 14.781 -14.688 -29.266 1 97.81 179 GLU A O 1
ATOM 1417 N N . VAL A 1 180 ? 15.523 -15.469 -27.297 1 97.69 180 VAL A N 1
ATOM 1418 C CA . VAL A 1 180 ? 15.32 -14.219 -26.578 1 97.69 180 VAL A CA 1
ATOM 1419 C C . VAL A 1 180 ? 16.578 -13.875 -25.781 1 97.69 180 VAL A C 1
ATOM 1421 O O . VAL A 1 180 ? 17.531 -14.648 -25.75 1 97.69 180 VAL A O 1
ATOM 1424 N N . ASP A 1 181 ? 16.594 -12.625 -25.234 1 97.38 181 ASP A N 1
ATOM 1425 C CA . ASP A 1 181 ? 17.703 -12.234 -24.344 1 97.38 181 ASP A CA 1
ATOM 1426 C C . ASP A 1 181 ? 17.656 -13.031 -23.047 1 97.38 181 ASP A C 1
ATOM 1428 O O . ASP A 1 181 ? 16.859 -12.734 -22.156 1 97.38 181 ASP A O 1
ATOM 1432 N N . PHE A 1 182 ? 18.547 -13.953 -22.969 1 97.81 182 PHE A N 1
ATOM 1433 C CA . PHE A 1 182 ? 18.531 -14.883 -21.844 1 97.81 182 PHE A CA 1
ATOM 1434 C C . PHE A 1 182 ? 18.75 -14.148 -20.531 1 97.81 182 PHE A C 1
ATOM 1436 O O . PHE A 1 182 ? 18.219 -14.547 -19.484 1 97.81 182 PHE A O 1
ATOM 1443 N N . GLU A 1 183 ? 19.469 -13.086 -20.547 1 97.31 183 GLU A N 1
ATOM 1444 C CA . GLU A 1 183 ? 19.672 -12.297 -19.328 1 97.31 183 GLU A CA 1
ATOM 1445 C C . GLU A 1 183 ? 18.344 -11.758 -18.797 1 97.31 183 GLU A C 1
ATOM 1447 O O . GLU A 1 183 ? 18.125 -11.68 -17.594 1 97.31 183 GLU A O 1
ATOM 1452 N N . VAL A 1 184 ? 17.516 -11.383 -19.703 1 97.62 184 VAL A N 1
ATOM 1453 C CA . VAL A 1 184 ? 16.188 -10.891 -19.344 1 97.62 184 VAL A CA 1
ATOM 1454 C C . VAL A 1 184 ? 15.367 -12.023 -18.734 1 97.62 184 VAL A C 1
ATOM 1456 O O . VAL A 1 184 ? 14.656 -11.828 -17.75 1 97.62 184 VAL A O 1
ATOM 1459 N N . VAL A 1 185 ? 15.492 -13.211 -19.328 1 98.25 185 VAL A N 1
ATOM 1460 C CA . VAL A 1 185 ? 14.797 -14.383 -18.812 1 98.25 185 VAL A CA 1
ATOM 1461 C C . VAL A 1 185 ? 15.219 -14.656 -17.375 1 98.25 185 VAL A C 1
ATOM 1463 O O . VAL A 1 185 ? 14.375 -14.875 -16.5 1 98.25 185 VAL A O 1
ATOM 1466 N N . LEU A 1 186 ? 16.484 -14.562 -17.109 1 98.06 186 LEU A N 1
ATOM 1467 C CA . LEU A 1 186 ? 17 -14.836 -15.773 1 98.06 186 LEU A CA 1
ATOM 1468 C C . LEU A 1 186 ? 16.547 -13.766 -14.789 1 98.06 186 LEU A C 1
ATOM 1470 O O . LEU A 1 186 ? 16.266 -14.062 -13.625 1 98.06 186 LEU A O 1
ATOM 1474 N N . GLN A 1 187 ? 16.484 -12.523 -15.273 1 97.38 187 GLN A N 1
ATOM 1475 C CA . GLN A 1 187 ? 16.016 -11.43 -14.43 1 97.38 187 GLN A CA 1
ATOM 1476 C C . GLN A 1 187 ? 14.578 -11.656 -14 1 97.38 187 GLN A C 1
ATOM 1478 O O . GLN A 1 187 ? 14.234 -11.461 -12.828 1 97.38 187 GLN A O 1
ATOM 1483 N N . GLU A 1 188 ? 13.773 -12.062 -14.922 1 97.94 188 GLU A N 1
ATOM 1484 C CA . GLU A 1 188 ? 12.367 -12.281 -14.609 1 97.94 188 GLU A CA 1
ATOM 1485 C C . GLU A 1 188 ? 12.172 -13.562 -13.805 1 97.94 188 GLU A C 1
ATOM 1487 O O . GLU A 1 188 ? 11.242 -13.672 -13.008 1 97.94 188 GLU A O 1
ATOM 1492 N N . ALA A 1 189 ? 13.141 -14.539 -13.984 1 98.19 189 ALA A N 1
ATOM 1493 C CA . ALA A 1 189 ? 13.055 -15.797 -13.234 1 98.19 189 ALA A CA 1
ATOM 1494 C C . ALA A 1 189 ? 13.32 -15.57 -11.75 1 98.19 189 ALA A C 1
ATOM 1496 O O . ALA A 1 189 ? 12.625 -16.125 -10.898 1 98.19 189 ALA A O 1
ATOM 1497 N N . ILE A 1 190 ? 14.312 -14.781 -11.469 1 97.38 190 ILE A N 1
ATOM 1498 C CA . ILE A 1 190 ? 14.617 -14.562 -10.055 1 97.38 190 ILE A CA 1
ATOM 1499 C C . ILE A 1 190 ? 13.5 -13.742 -9.414 1 97.38 190 ILE A C 1
ATOM 1501 O O . ILE A 1 190 ? 13.156 -13.961 -8.25 1 97.38 190 ILE A O 1
ATOM 1505 N N . LYS A 1 191 ? 12.984 -12.789 -10.109 1 97.31 191 LYS A N 1
ATOM 1506 C CA . LYS A 1 191 ? 11.852 -12.031 -9.594 1 97.31 191 LYS A CA 1
ATOM 1507 C C . LYS A 1 191 ? 10.656 -12.938 -9.336 1 97.31 191 LYS A C 1
ATOM 1509 O O . LYS A 1 191 ? 9.969 -12.797 -8.312 1 97.31 191 LYS A O 1
ATOM 1514 N N . TYR A 1 192 ? 10.445 -13.805 -10.305 1 97.5 192 TYR A N 1
ATOM 1515 C CA . TYR A 1 192 ? 9.383 -14.797 -10.18 1 97.5 192 TYR A CA 1
ATOM 1516 C C . TYR A 1 192 ? 9.586 -15.656 -8.93 1 97.5 192 TYR A C 1
ATOM 1518 O O . TYR A 1 192 ? 8.672 -15.797 -8.117 1 97.5 192 TYR A O 1
ATOM 1526 N N . TYR A 1 193 ? 10.75 -16.125 -8.727 1 97.19 193 TYR A N 1
ATOM 1527 C CA . TYR A 1 193 ? 11.055 -16.938 -7.555 1 97.19 193 TYR A CA 1
ATOM 1528 C C . TYR A 1 193 ? 10.867 -16.141 -6.27 1 97.19 193 TYR A C 1
ATOM 1530 O O . TYR A 1 193 ? 10.242 -16.625 -5.32 1 97.19 193 TYR A O 1
ATOM 1538 N N . ALA A 1 194 ? 11.336 -14.945 -6.238 1 96.94 194 ALA A N 1
ATOM 1539 C CA . ALA A 1 194 ? 11.359 -14.109 -5.043 1 96.94 194 ALA A CA 1
ATOM 1540 C C . ALA A 1 194 ? 9.945 -13.797 -4.555 1 96.94 194 ALA A C 1
ATOM 1542 O O . ALA A 1 194 ? 9.719 -13.617 -3.357 1 96.94 194 ALA A O 1
ATOM 1543 N N . ASN A 1 195 ? 9.008 -13.758 -5.469 1 96.94 195 ASN A N 1
ATOM 1544 C CA . ASN A 1 195 ? 7.688 -13.258 -5.121 1 96.94 195 ASN A CA 1
ATOM 1545 C C . ASN A 1 195 ? 6.652 -14.375 -5.082 1 96.94 195 ASN A C 1
ATOM 1547 O O . ASN A 1 195 ? 5.527 -14.172 -4.613 1 96.94 195 ASN A O 1
ATOM 1551 N N . ILE A 1 196 ? 7.012 -15.555 -5.555 1 95 196 ILE A N 1
ATOM 1552 C CA . ILE A 1 196 ? 6.016 -16.609 -5.637 1 95 196 ILE A CA 1
ATOM 1553 C C . ILE A 1 196 ? 6.512 -17.844 -4.891 1 95 196 ILE A C 1
ATOM 1555 O O . ILE A 1 196 ? 5.746 -18.5 -4.176 1 95 196 ILE A O 1
ATOM 1559 N N . LEU A 1 197 ? 7.836 -18.125 -4.914 1 95.5 197 LEU A N 1
ATOM 1560 C CA . LEU A 1 197 ? 8.312 -19.438 -4.492 1 95.5 197 LEU A CA 1
ATOM 1561 C C . LEU A 1 197 ? 9.227 -19.328 -3.277 1 95.5 197 LEU A C 1
ATOM 1563 O O . LEU A 1 197 ? 9.578 -20.344 -2.662 1 95.5 197 LEU A O 1
ATOM 1567 N N . MET A 1 198 ? 9.586 -18.094 -2.9 1 94.75 198 MET A N 1
ATOM 1568 C CA . MET A 1 198 ? 10.586 -17.906 -1.857 1 94.75 198 MET A CA 1
ATOM 1569 C C . MET A 1 198 ? 10.156 -18.578 -0.557 1 94.75 198 MET A C 1
ATOM 1571 O O . MET A 1 198 ? 10.977 -19.172 0.14 1 94.75 198 MET A O 1
ATOM 1575 N N . LEU A 1 199 ? 8.898 -18.484 -0.274 1 94.12 199 LEU A N 1
ATOM 1576 C CA . LEU A 1 199 ? 8.352 -19.078 0.939 1 94.12 199 LEU A CA 1
ATOM 1577 C C . LEU A 1 199 ? 8.586 -20.578 0.963 1 94.12 199 LEU A C 1
ATOM 1579 O O . LEU A 1 199 ? 8.609 -21.188 2.033 1 94.12 199 LEU A O 1
ATOM 1583 N N . TYR A 1 200 ? 8.883 -21.203 -0.159 1 94.69 200 TYR A N 1
ATOM 1584 C CA . TYR A 1 200 ? 8.922 -22.641 -0.299 1 94.69 200 TYR A CA 1
ATOM 1585 C C . TYR A 1 200 ? 10.32 -23.125 -0.686 1 94.69 200 TYR A C 1
ATOM 1587 O O . TYR A 1 200 ? 10.469 -24.016 -1.512 1 94.69 200 TYR A O 1
ATOM 1595 N N . GLY A 1 201 ? 11.281 -22.5 -0.096 1 93.06 201 GLY A N 1
ATOM 1596 C CA . GLY A 1 201 ? 12.664 -22.828 -0.395 1 93.06 201 GLY A CA 1
ATOM 1597 C C . GLY A 1 201 ? 12.992 -24.297 -0.162 1 93.06 201 GLY A C 1
ATOM 1598 O O . GLY A 1 201 ? 13.633 -24.938 -1 1 93.06 201 GLY A O 1
ATOM 1599 N N . ALA A 1 202 ? 12.555 -24.828 0.971 1 92.69 202 ALA A N 1
ATOM 1600 C CA . ALA A 1 202 ? 12.805 -26.234 1.29 1 92.69 202 ALA A CA 1
ATOM 1601 C C . ALA A 1 202 ? 12.164 -27.156 0.257 1 92.69 202 ALA A C 1
ATOM 1603 O O . ALA A 1 202 ? 12.789 -28.109 -0.207 1 92.69 202 ALA A O 1
ATOM 1604 N N . GLN A 1 203 ? 10.953 -26.859 -0.099 1 92.31 203 GLN A N 1
ATOM 1605 C CA . GLN A 1 203 ? 10.25 -27.641 -1.112 1 92.31 203 GLN A CA 1
ATOM 1606 C C . GLN A 1 203 ? 10.938 -27.531 -2.467 1 92.31 203 GLN A C 1
ATOM 1608 O O . GLN A 1 203 ? 11.023 -28.516 -3.203 1 92.31 203 GLN A O 1
ATOM 1613 N N . THR A 1 204 ? 11.445 -26.359 -2.734 1 94.94 204 THR A N 1
ATOM 1614 C CA . THR A 1 204 ? 12.164 -26.141 -3.988 1 94.94 204 THR A CA 1
ATOM 1615 C C . THR A 1 204 ? 13.422 -27 -4.043 1 94.94 204 THR A C 1
ATOM 1617 O O . THR A 1 204 ? 13.688 -27.656 -5.055 1 94.94 204 THR A O 1
ATOM 1620 N N . ARG A 1 205 ? 14.133 -27.062 -2.982 1 94.31 205 ARG A N 1
ATOM 1621 C CA . ARG A 1 205 ? 15.352 -27.859 -2.939 1 94.31 205 ARG A CA 1
ATOM 1622 C C . ARG A 1 205 ? 15.039 -29.344 -3.111 1 94.31 205 ARG A C 1
ATOM 1624 O O . ARG A 1 205 ? 15.75 -30.047 -3.822 1 94.31 205 ARG A O 1
ATOM 1631 N N . LYS A 1 206 ? 14.008 -29.75 -2.521 1 91.69 206 LYS A N 1
ATOM 1632 C CA . LYS A 1 206 ? 13.594 -31.141 -2.68 1 91.69 206 LYS A CA 1
ATOM 1633 C C . LYS A 1 206 ? 13.219 -31.438 -4.129 1 91.69 206 LYS A C 1
ATOM 1635 O O . LYS A 1 206 ? 13.586 -32.469 -4.664 1 91.69 206 LYS A O 1
ATOM 1640 N N . ALA A 1 207 ? 12.477 -30.547 -4.699 1 90.56 207 ALA A N 1
ATOM 1641 C CA . ALA A 1 207 ? 12.078 -30.703 -6.094 1 90.56 207 ALA A CA 1
ATOM 1642 C C . ALA A 1 207 ? 13.297 -30.734 -7.012 1 90.56 207 ALA A C 1
ATOM 1644 O O . ALA A 1 207 ? 13.32 -31.484 -7.988 1 90.56 207 ALA A O 1
ATOM 1645 N N . LEU A 1 208 ? 14.273 -29.938 -6.68 1 94.25 208 LEU A N 1
ATOM 1646 C CA . LEU A 1 208 ? 15.492 -29.875 -7.48 1 94.25 208 LEU A CA 1
ATOM 1647 C C . LEU A 1 208 ? 16.234 -31.219 -7.434 1 94.25 208 LEU A C 1
ATOM 1649 O O . LEU A 1 208 ? 16.828 -31.641 -8.43 1 94.25 208 LEU A O 1
ATOM 1653 N N . GLU A 1 209 ? 16.188 -31.797 -6.336 1 92.5 209 GLU A N 1
ATOM 1654 C CA . GLU A 1 209 ? 16.812 -33.125 -6.219 1 92.5 209 GLU A CA 1
ATOM 1655 C C . GLU A 1 209 ? 16.156 -34.125 -7.16 1 92.5 209 GLU A C 1
ATOM 1657 O O . GLU A 1 209 ? 16.844 -34.938 -7.793 1 92.5 209 GLU A O 1
ATOM 1662 N N . ILE A 1 210 ? 14.898 -34.031 -7.273 1 88.94 210 ILE A N 1
ATOM 1663 C CA . ILE A 1 210 ? 14.156 -34.906 -8.156 1 88.94 210 ILE A CA 1
ATOM 1664 C C . ILE A 1 210 ? 14.508 -34.594 -9.609 1 88.94 210 ILE A C 1
ATOM 1666 O O . ILE A 1 210 ? 14.766 -35.5 -10.406 1 88.94 210 ILE A O 1
ATOM 1670 N N . VAL A 1 211 ? 14.523 -33.406 -9.914 1 89.88 211 VAL A N 1
ATOM 1671 C CA . VAL A 1 211 ? 14.797 -32.938 -11.273 1 89.88 211 VAL A CA 1
ATOM 1672 C C . VAL A 1 211 ? 16.188 -33.375 -11.711 1 89.88 211 VAL A C 1
ATOM 1674 O O . VAL A 1 211 ? 16.375 -33.781 -12.859 1 89.88 211 VAL A O 1
ATOM 1677 N N . LYS A 1 212 ? 17.078 -33.312 -10.844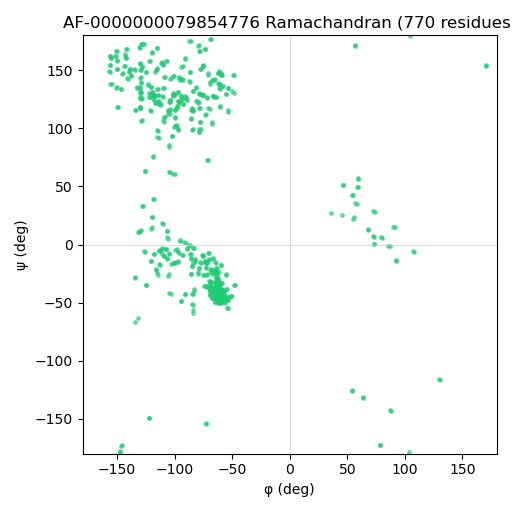 1 90 212 LYS A N 1
ATOM 1678 C CA . LYS A 1 212 ? 18.453 -33.688 -11.156 1 90 212 LYS A CA 1
ATOM 1679 C C . LYS A 1 212 ? 18.562 -35.188 -11.492 1 90 212 LYS A C 1
ATOM 1681 O O . LYS A 1 212 ? 19.484 -35.594 -12.188 1 90 212 LYS A O 1
ATOM 1686 N N . GLY A 1 213 ? 17.672 -35.906 -11.055 1 90.94 213 GLY A N 1
ATOM 1687 C CA . GLY A 1 213 ? 17.672 -37.312 -11.32 1 90.94 213 GLY A CA 1
ATOM 1688 C C . GLY A 1 213 ? 17 -37.688 -12.633 1 90.94 213 GLY A C 1
ATOM 1689 O O . GLY A 1 213 ? 17.062 -38.844 -13.062 1 90.94 213 GLY A O 1
ATOM 1690 N N . LEU A 1 214 ? 16.406 -36.781 -13.234 1 93.62 214 LEU A N 1
ATOM 1691 C CA . LEU A 1 214 ? 15.711 -37 -14.492 1 93.62 214 LEU A CA 1
ATOM 1692 C C . LEU A 1 214 ? 16.594 -36.625 -15.68 1 93.62 214 LEU A C 1
ATOM 1694 O O . LEU A 1 214 ? 17.484 -35.781 -15.562 1 93.62 214 LEU A O 1
ATOM 1698 N N . ASP A 1 215 ? 16.469 -37.406 -16.734 1 96.56 215 ASP A N 1
ATOM 1699 C CA . ASP A 1 215 ? 17.094 -37.062 -18 1 96.56 215 ASP A CA 1
ATOM 1700 C C . ASP A 1 215 ? 16.281 -36 -18.734 1 96.56 215 ASP A C 1
ATOM 1702 O O . ASP A 1 215 ? 15.32 -36.312 -19.438 1 96.56 215 ASP A O 1
ATOM 1706 N N . ILE A 1 216 ? 16.703 -34.688 -18.578 1 97.25 216 ILE A N 1
ATOM 1707 C CA . ILE A 1 216 ? 15.914 -33.594 -19.078 1 97.25 216 ILE A CA 1
ATOM 1708 C C . ILE A 1 216 ? 16.703 -32.812 -20.125 1 97.25 216 ILE A C 1
ATOM 1710 O O . ILE A 1 216 ? 17.844 -32.406 -19.891 1 97.25 216 ILE A O 1
ATOM 1714 N N . ASP A 1 217 ? 16.125 -32.656 -21.297 1 96.81 217 ASP A N 1
ATOM 1715 C CA . ASP A 1 217 ? 16.766 -31.828 -22.297 1 96.81 217 ASP A CA 1
ATOM 1716 C C . ASP A 1 217 ? 15.969 -30.547 -22.531 1 96.81 217 ASP A C 1
ATOM 1718 O O . ASP A 1 217 ? 16.453 -29.609 -23.188 1 96.81 217 ASP A O 1
ATOM 1722 N N . MET A 1 218 ? 14.719 -30.484 -21.906 1 98.44 218 MET A N 1
ATOM 1723 C CA . MET A 1 218 ? 13.859 -29.312 -22.062 1 98.44 218 MET A CA 1
ATOM 1724 C C . MET A 1 218 ? 12.992 -29.109 -20.828 1 98.44 218 MET A C 1
ATOM 1726 O O . MET A 1 218 ? 12.508 -30.062 -20.234 1 98.44 218 MET A O 1
ATOM 1730 N N . ILE A 1 219 ? 12.898 -27.875 -20.375 1 98.5 219 ILE A N 1
ATOM 1731 C CA . ILE A 1 219 ? 11.953 -27.484 -19.344 1 98.5 219 ILE A CA 1
ATOM 1732 C C . ILE A 1 219 ? 10.898 -26.547 -19.922 1 98.5 219 ILE A C 1
ATOM 1734 O O . ILE A 1 219 ? 11.234 -25.516 -20.5 1 98.5 219 ILE A O 1
ATOM 1738 N N . ALA A 1 220 ? 9.648 -26.938 -19.859 1 98.69 220 ALA A N 1
ATOM 1739 C CA . ALA A 1 220 ? 8.516 -26.203 -20.391 1 98.69 220 ALA A CA 1
ATOM 1740 C C . ALA A 1 220 ? 7.598 -25.703 -19.281 1 98.69 220 ALA A C 1
ATOM 1742 O O . ALA A 1 220 ? 6.629 -26.375 -18.922 1 98.69 220 ALA A O 1
ATOM 1743 N N . PRO A 1 221 ? 7.84 -24.453 -18.797 1 98.12 221 PRO A N 1
ATOM 1744 C CA . PRO A 1 221 ? 7.062 -23.938 -17.672 1 98.12 221 PRO A CA 1
ATOM 1745 C C . PRO A 1 221 ? 5.68 -23.438 -18.078 1 98.12 221 PRO A C 1
ATOM 1747 O O . PRO A 1 221 ? 5.367 -23.391 -19.281 1 98.12 221 PRO A O 1
ATOM 1750 N N . SER A 1 222 ? 4.855 -23.109 -17.047 1 97.06 222 SER A N 1
ATOM 1751 C CA . SER A 1 222 ? 3.502 -22.625 -17.281 1 97.06 222 SER A CA 1
ATOM 1752 C C . SER A 1 222 ? 3.504 -21.125 -17.562 1 97.06 222 SER A C 1
ATOM 1754 O O . SER A 1 222 ? 2.514 -20.578 -18.062 1 97.06 222 SER A O 1
ATOM 1756 N N . HIS A 1 223 ? 4.594 -20.469 -17.25 1 97.81 223 HIS A N 1
ATOM 1757 C CA . HIS A 1 223 ? 4.754 -19.047 -17.531 1 97.81 223 HIS A CA 1
ATOM 1758 C C . HIS A 1 223 ? 6.102 -18.766 -18.188 1 97.81 223 HIS A C 1
ATOM 1760 O O . HIS A 1 223 ? 7.121 -19.328 -17.781 1 97.81 223 HIS A O 1
ATOM 1766 N N . GLY A 1 224 ? 6.078 -17.984 -19.203 1 98 224 GLY A N 1
ATOM 1767 C CA . GLY A 1 224 ? 7.301 -17.438 -19.781 1 98 224 GLY A CA 1
ATOM 1768 C C . GLY A 1 224 ? 7.922 -18.344 -20.828 1 98 224 GLY A C 1
ATOM 1769 O O . GLY A 1 224 ? 7.215 -18.938 -21.641 1 98 224 GLY A O 1
ATOM 1770 N N . ILE A 1 225 ? 9.266 -18.391 -20.859 1 98.38 225 ILE A N 1
ATOM 1771 C CA . ILE A 1 225 ? 10.086 -18.938 -21.922 1 98.38 225 ILE A CA 1
ATOM 1772 C C . ILE A 1 225 ? 10.414 -20.406 -21.625 1 98.38 225 ILE A C 1
ATOM 1774 O O . ILE A 1 225 ? 10.68 -20.766 -20.484 1 98.38 225 ILE A O 1
ATOM 1778 N N . ILE A 1 226 ? 10.422 -21.25 -22.688 1 98.75 226 ILE A N 1
ATOM 1779 C CA . ILE A 1 226 ? 10.82 -22.641 -22.609 1 98.75 226 ILE A CA 1
ATOM 1780 C C . ILE A 1 226 ? 12.344 -22.75 -22.656 1 98.75 226 ILE A C 1
ATOM 1782 O O . ILE A 1 226 ? 12.992 -22.094 -23.469 1 98.75 226 ILE A O 1
ATOM 1786 N N . TYR A 1 227 ? 12.875 -23.594 -21.781 1 98.69 227 TYR A N 1
ATOM 1787 C CA . TYR A 1 227 ? 14.32 -23.781 -21.734 1 98.69 227 TYR A CA 1
ATOM 1788 C C . TYR A 1 227 ? 14.727 -25.016 -22.531 1 98.69 227 TYR A C 1
ATOM 1790 O O . TYR A 1 227 ? 14.25 -26.125 -22.266 1 98.69 227 TYR A O 1
ATOM 1798 N N . ARG A 1 228 ? 15.586 -24.891 -23.5 1 98.25 228 ARG A N 1
ATOM 1799 C CA . ARG A 1 228 ? 16.125 -26.031 -24.234 1 98.25 228 ARG A CA 1
ATOM 1800 C C . ARG A 1 228 ? 17.641 -25.906 -24.406 1 98.25 228 ARG A C 1
ATOM 1802 O O . ARG A 1 228 ? 18.344 -26.906 -24.484 1 98.25 228 ARG A O 1
ATOM 1809 N N . SER A 1 229 ? 18.188 -24.641 -24.453 1 98.25 229 SER A N 1
ATOM 1810 C CA . SER A 1 229 ? 19.625 -24.422 -24.578 1 98.25 229 SER A CA 1
ATOM 1811 C C . SER A 1 229 ? 20.25 -24.062 -23.234 1 98.25 229 SER A C 1
ATOM 1813 O O . SER A 1 229 ? 21.469 -24.188 -23.062 1 98.25 229 SER A O 1
ATOM 1815 N N . HIS A 1 230 ? 19.438 -23.688 -22.297 1 98.12 230 HIS A N 1
ATOM 1816 C CA . HIS A 1 230 ? 19.953 -23.188 -21.016 1 98.12 230 HIS A CA 1
ATOM 1817 C C . HIS A 1 230 ? 19.312 -23.922 -19.844 1 98.12 230 HIS A C 1
ATOM 1819 O O . HIS A 1 230 ? 19.031 -23.328 -18.812 1 98.12 230 HIS A O 1
ATOM 1825 N N . VAL A 1 231 ? 19.016 -25.188 -20.062 1 97.94 231 VAL A N 1
ATOM 1826 C CA . VAL A 1 231 ? 18.375 -26 -19.031 1 97.94 231 VAL A CA 1
ATOM 1827 C C . VAL A 1 231 ?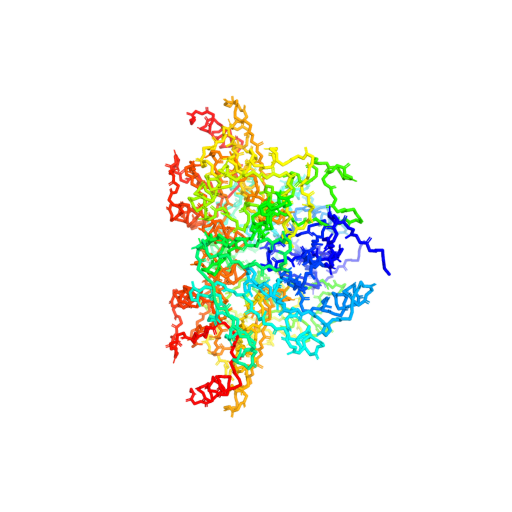 19.266 -26.016 -17.781 1 97.94 231 VAL A C 1
ATOM 1829 O O . VAL A 1 231 ? 18.781 -25.766 -16.672 1 97.94 231 VAL A O 1
ATOM 1832 N N . GLU A 1 232 ? 20.547 -26.281 -17.938 1 96.88 232 GLU A N 1
ATOM 1833 C CA . GLU A 1 232 ? 21.469 -26.344 -16.797 1 96.88 232 GLU A CA 1
ATOM 1834 C C . GLU A 1 232 ? 21.547 -25 -16.094 1 96.88 232 GLU A C 1
ATOM 1836 O O . GLU A 1 232 ? 21.641 -24.953 -14.859 1 96.88 232 GLU A O 1
ATOM 1841 N N . ASP A 1 233 ? 21.516 -23.953 -16.828 1 97.62 233 ASP A N 1
ATOM 1842 C CA . ASP A 1 233 ? 21.641 -22.609 -16.266 1 97.62 233 ASP A CA 1
ATOM 1843 C C . ASP A 1 233 ? 20.484 -22.297 -15.328 1 97.62 233 ASP A C 1
ATOM 1845 O O . ASP A 1 233 ? 20.688 -21.75 -14.242 1 97.62 233 ASP A O 1
ATOM 1849 N N . ILE A 1 234 ? 19.281 -22.594 -15.766 1 98.12 234 ILE A N 1
ATOM 1850 C CA . ILE A 1 234 ? 18.109 -22.266 -14.945 1 98.12 234 ILE A CA 1
ATOM 1851 C C . ILE A 1 234 ? 18.062 -23.172 -13.719 1 98.12 234 ILE A C 1
ATOM 1853 O O . ILE A 1 234 ? 17.641 -22.75 -12.641 1 98.12 234 ILE A O 1
ATOM 1857 N N . ILE A 1 235 ? 18.453 -24.422 -13.914 1 97.38 235 ILE A N 1
ATOM 1858 C CA . ILE A 1 235 ? 18.516 -25.312 -12.758 1 97.38 235 ILE A CA 1
ATOM 1859 C C . ILE A 1 235 ? 19.516 -24.766 -11.742 1 97.38 235 ILE A C 1
ATOM 1861 O O . ILE A 1 235 ? 19.219 -24.703 -10.547 1 97.38 235 ILE A O 1
ATOM 1865 N N . LYS A 1 236 ? 20.656 -24.328 -12.18 1 96.75 236 LYS A N 1
ATOM 1866 C CA . LYS A 1 236 ? 21.656 -23.75 -11.312 1 96.75 236 LYS A CA 1
ATOM 1867 C C . LYS A 1 236 ? 21.141 -22.484 -10.641 1 96.75 236 LYS A C 1
ATOM 1869 O O . LYS A 1 236 ? 21.422 -22.219 -9.469 1 96.75 236 LYS A O 1
ATOM 1874 N N . ALA A 1 237 ? 20.453 -21.703 -11.383 1 96.81 237 ALA A N 1
ATOM 1875 C CA . ALA A 1 237 ? 19.875 -20.484 -10.828 1 96.81 237 ALA A CA 1
ATOM 1876 C C . ALA A 1 237 ? 18.922 -20.812 -9.68 1 96.81 237 ALA A C 1
ATOM 1878 O O . ALA A 1 237 ? 18.969 -20.172 -8.625 1 96.81 237 ALA A O 1
ATOM 1879 N N . TYR A 1 238 ? 18.062 -21.75 -9.852 1 97.06 238 TYR A N 1
ATOM 1880 C CA . TYR A 1 238 ? 17.094 -22.141 -8.82 1 97.06 238 TYR A CA 1
ATOM 1881 C C . TYR A 1 238 ? 17.797 -22.703 -7.598 1 97.06 238 TYR A C 1
ATOM 1883 O O . TYR A 1 238 ? 17.328 -22.547 -6.473 1 97.06 238 TYR A O 1
ATOM 1891 N N . GLU A 1 239 ? 18.906 -23.391 -7.863 1 96.25 239 GLU A N 1
ATOM 1892 C CA . GLU A 1 239 ? 19.734 -23.828 -6.734 1 96.25 239 GLU A CA 1
ATOM 1893 C C . GLU A 1 239 ? 20.219 -22.641 -5.914 1 96.25 239 GLU A C 1
ATOM 1895 O O . GLU A 1 239 ? 20.156 -22.656 -4.684 1 96.25 239 GLU A O 1
ATOM 1900 N N . TYR A 1 240 ? 20.609 -21.703 -6.641 1 95.31 240 TYR A N 1
ATOM 1901 C CA . TYR A 1 240 ? 21.062 -20.484 -5.984 1 95.31 240 TYR A CA 1
ATOM 1902 C C . TYR A 1 240 ? 19.906 -19.797 -5.262 1 95.31 240 TYR A C 1
ATOM 1904 O O . TYR A 1 240 ? 20.031 -19.391 -4.102 1 95.31 240 TYR A O 1
ATOM 1912 N N . TYR A 1 241 ? 18.75 -19.656 -5.93 1 95.5 241 TYR A N 1
ATOM 1913 C CA . TYR A 1 241 ? 17.594 -18.969 -5.363 1 95.5 241 TYR A CA 1
ATOM 1914 C C . TYR A 1 241 ? 17.125 -19.641 -4.078 1 95.5 241 TYR A C 1
ATOM 1916 O O . TYR A 1 241 ? 16.688 -18.984 -3.141 1 95.5 241 TYR A O 1
ATOM 1924 N N . SER A 1 242 ? 17.281 -20.953 -4.012 1 95.62 242 SER A N 1
ATOM 1925 C CA . SER A 1 242 ? 16.625 -21.719 -2.955 1 95.62 242 SER A CA 1
ATOM 1926 C C . SER A 1 242 ? 17.594 -22.031 -1.816 1 95.62 242 SER A C 1
ATOM 1928 O O . SER A 1 242 ? 17.172 -22.484 -0.749 1 95.62 242 SER A O 1
ATOM 1930 N N . ASN A 1 243 ? 18.969 -21.906 -1.947 1 89.94 243 ASN A N 1
ATOM 1931 C CA . ASN A 1 243 ? 19.953 -22.359 -0.972 1 89.94 243 ASN A CA 1
ATOM 1932 C C . ASN A 1 243 ? 19.938 -21.484 0.285 1 89.94 243 ASN A C 1
ATOM 1934 O O . ASN A 1 243 ? 20.547 -21.844 1.3 1 89.94 243 ASN A O 1
ATOM 1938 N N . GLU A 1 244 ? 19.188 -20.344 0.349 1 87.31 244 GLU A N 1
ATOM 1939 C CA . GLU A 1 244 ? 18.969 -19.469 1.496 1 87.31 244 GLU A CA 1
ATOM 1940 C C . GLU A 1 244 ? 20.297 -18.984 2.074 1 87.31 244 GLU A C 1
ATOM 1942 O O . GLU A 1 244 ? 20.438 -18.844 3.291 1 87.31 244 GLU A O 1
ATOM 1947 N N . ILE A 1 245 ? 21.406 -18.938 1.339 1 91.62 245 ILE A N 1
ATOM 1948 C CA . ILE A 1 245 ? 22.688 -18.344 1.693 1 91.62 245 ILE A CA 1
ATOM 1949 C C . ILE A 1 245 ? 22.812 -16.969 1.037 1 91.62 245 ILE A C 1
ATOM 1951 O O . ILE A 1 245 ? 23.156 -16.875 -0.143 1 91.62 245 ILE A O 1
ATOM 1955 N N . PRO A 1 246 ? 22.578 -15.969 1.853 1 93.75 246 PRO A N 1
ATOM 1956 C CA . PRO A 1 246 ? 22.562 -14.641 1.241 1 93.75 246 PRO A CA 1
ATOM 1957 C C . PRO A 1 246 ? 23.953 -14.117 0.906 1 93.75 246 PRO A C 1
ATOM 1959 O O . PRO A 1 246 ? 24.938 -14.539 1.521 1 93.75 246 PRO A O 1
ATOM 1962 N N . ASP A 1 247 ? 24.016 -13.242 -0.065 1 95.5 247 ASP A N 1
ATOM 1963 C CA . ASP A 1 247 ? 25.219 -12.492 -0.41 1 95.5 247 ASP A CA 1
ATOM 1964 C C . ASP A 1 247 ? 25.469 -11.375 0.596 1 95.5 247 ASP A C 1
ATOM 1966 O O . ASP A 1 247 ? 24.547 -10.914 1.273 1 95.5 247 ASP A O 1
ATOM 1970 N N . GLU A 1 248 ? 26.766 -10.984 0.723 1 96.81 248 GLU A N 1
ATOM 1971 C CA . GLU A 1 248 ? 27.109 -9.836 1.554 1 96.81 248 GLU A CA 1
ATOM 1972 C C . GLU A 1 248 ? 26.672 -8.523 0.903 1 96.81 248 GLU A C 1
ATOM 1974 O O . GLU A 1 248 ? 27.484 -7.781 0.365 1 96.81 248 GLU A O 1
ATOM 1979 N N . LYS A 1 249 ? 25.453 -8.312 0.903 1 97.62 249 LYS A N 1
ATOM 1980 C CA . LYS A 1 249 ? 24.797 -7.141 0.323 1 97.62 249 LYS A CA 1
ATOM 1981 C C . LYS A 1 249 ? 23.75 -6.57 1.272 1 97.62 249 LYS A C 1
ATOM 1983 O O . LYS A 1 249 ? 23.234 -7.285 2.131 1 97.62 249 LYS A O 1
ATOM 1988 N N . ALA A 1 250 ? 23.547 -5.246 1.175 1 98.56 250 ALA A N 1
ATOM 1989 C CA . ALA A 1 250 ? 22.578 -4.594 2.049 1 98.56 250 ALA A CA 1
ATOM 1990 C C . ALA A 1 250 ? 21.469 -3.912 1.237 1 98.56 250 ALA A C 1
ATOM 1992 O O . ALA A 1 250 ? 21.75 -3.307 0.197 1 98.56 250 ALA A O 1
ATOM 1993 N N . ILE A 1 251 ? 20.266 -4.082 1.662 1 98.69 251 ILE A N 1
ATOM 1994 C CA . ILE A 1 251 ? 19.125 -3.377 1.073 1 98.69 251 ILE A CA 1
ATOM 1995 C C . ILE A 1 251 ? 18.484 -2.469 2.119 1 98.69 251 ILE A C 1
ATOM 1997 O O . ILE A 1 251 ? 18.109 -2.926 3.201 1 98.69 251 ILE A O 1
ATOM 2001 N N . VAL A 1 252 ? 18.422 -1.209 1.838 1 98.88 252 VAL A N 1
ATOM 2002 C CA . VAL A 1 252 ? 17.766 -0.217 2.686 1 98.88 252 VAL A CA 1
ATOM 2003 C C . VAL A 1 252 ? 16.422 0.181 2.076 1 98.88 252 VAL A C 1
ATOM 2005 O O . VAL A 1 252 ? 16.375 0.692 0.956 1 98.88 252 VAL A O 1
ATOM 2008 N N . VAL A 1 253 ? 15.367 -0.105 2.779 1 98.88 253 VAL A N 1
ATOM 2009 C CA . VAL A 1 253 ? 14.016 0.186 2.316 1 98.88 253 VAL A CA 1
ATOM 2010 C C . VAL A 1 253 ? 13.359 1.221 3.232 1 98.88 253 VAL A C 1
ATOM 2012 O O . VAL A 1 253 ? 13.43 1.104 4.457 1 98.88 253 VAL A O 1
ATOM 2015 N N . TYR A 1 254 ? 12.734 2.217 2.639 1 98.69 254 TYR A N 1
ATOM 2016 C CA . TYR A 1 254 ? 12.172 3.238 3.514 1 98.69 254 TYR A CA 1
ATOM 2017 C C . TYR A 1 254 ? 11.008 3.955 2.842 1 98.69 254 TYR A C 1
ATOM 2019 O O . TYR A 1 254 ? 10.797 3.805 1.637 1 98.69 254 TYR A O 1
ATOM 2027 N N . ASP A 1 255 ? 10.203 4.582 3.643 1 98.06 255 ASP A N 1
ATOM 2028 C CA . ASP A 1 255 ? 9.344 5.699 3.252 1 98.06 255 ASP A CA 1
ATOM 2029 C C . ASP A 1 255 ? 9.531 6.887 4.188 1 98.06 255 ASP A C 1
ATOM 2031 O O . ASP A 1 255 ? 10.055 6.738 5.297 1 98.06 255 ASP A O 1
ATOM 2035 N N . SER A 1 256 ? 9.273 8.07 3.662 1 97.06 256 SER A N 1
ATOM 2036 C CA . SER A 1 256 ? 9.492 9.297 4.418 1 97.06 256 SER A CA 1
ATOM 2037 C C . SER A 1 256 ? 8.445 10.352 4.086 1 97.06 256 SER A C 1
ATOM 2039 O O . SER A 1 256 ? 7.914 10.375 2.973 1 97.06 256 SER A O 1
ATOM 2041 N N . MET A 1 257 ? 8.102 11.164 5.078 1 93.56 257 MET A N 1
ATOM 2042 C CA . MET A 1 257 ? 7.156 12.258 4.855 1 93.56 257 MET A CA 1
ATOM 2043 C C . MET A 1 257 ? 7.891 13.562 4.551 1 93.56 257 MET A C 1
ATOM 2045 O O . MET A 1 257 ? 7.602 14.227 3.557 1 93.56 257 MET A O 1
ATOM 2049 N N . TRP A 1 258 ? 8.883 13.883 5.391 1 93.12 258 TRP A N 1
ATOM 2050 C CA . TRP A 1 258 ? 9.578 15.164 5.285 1 93.12 258 TRP A CA 1
ATOM 2051 C C . TRP A 1 258 ? 11.07 14.953 5.012 1 93.12 258 TRP A C 1
ATOM 2053 O O . TRP A 1 258 ? 11.906 15.727 5.488 1 93.12 258 TRP A O 1
ATOM 2063 N N . HIS A 1 259 ? 11.422 13.805 4.441 1 95.5 259 HIS A N 1
ATOM 2064 C CA . HIS A 1 259 ? 12.734 13.469 3.896 1 95.5 259 HIS A CA 1
ATOM 2065 C C . HIS A 1 259 ? 13.75 13.234 5.008 1 95.5 259 HIS A C 1
ATOM 2067 O O . HIS A 1 259 ? 14.914 12.938 4.738 1 95.5 259 HIS A O 1
ATOM 2073 N N . SER A 1 260 ? 13.305 13.359 6.297 1 97.19 260 SER A N 1
ATOM 2074 C CA . SER A 1 260 ? 14.234 13.055 7.383 1 97.19 260 SER A CA 1
ATOM 2075 C C . SER A 1 260 ? 14.625 11.578 7.375 1 97.19 260 SER A C 1
ATOM 2077 O O . SER A 1 260 ? 15.805 11.242 7.457 1 97.19 260 SER A O 1
ATOM 2079 N N . THR A 1 261 ? 13.672 10.688 7.305 1 98.25 261 THR A N 1
ATOM 2080 C CA . THR A 1 261 ? 13.938 9.25 7.246 1 98.25 261 THR A CA 1
ATOM 2081 C C . THR A 1 261 ? 14.734 8.906 5.988 1 98.25 261 THR A C 1
ATOM 2083 O O . THR A 1 261 ? 15.578 8.008 6.008 1 98.25 261 THR A O 1
ATOM 2086 N N . GLU A 1 262 ? 14.484 9.625 4.945 1 98.25 262 GLU A N 1
ATOM 2087 C CA . GLU A 1 262 ? 15.258 9.461 3.713 1 98.25 262 GLU A CA 1
ATOM 2088 C C . GLU A 1 262 ? 16.734 9.797 3.936 1 98.25 262 GLU A C 1
ATOM 2090 O O . GLU A 1 262 ? 17.609 9.07 3.469 1 98.25 262 GLU A O 1
ATOM 2095 N N . LYS A 1 263 ? 16.984 10.93 4.625 1 98.5 263 LYS A N 1
ATOM 2096 C CA . LYS A 1 263 ? 18.344 11.305 4.945 1 98.5 263 LYS A CA 1
ATOM 2097 C C . LYS A 1 263 ? 19.047 10.211 5.754 1 98.5 263 LYS A C 1
ATOM 2099 O O . LYS A 1 263 ? 20.219 9.914 5.527 1 98.5 263 LYS A O 1
ATOM 2104 N N . MET A 1 264 ? 18.328 9.672 6.641 1 98.69 264 MET A N 1
ATOM 2105 C CA . MET A 1 264 ? 18.859 8.578 7.445 1 98.69 264 MET A CA 1
ATOM 2106 C C . MET A 1 264 ? 19.188 7.367 6.57 1 98.69 264 MET A C 1
ATOM 2108 O O . MET A 1 264 ? 20.234 6.738 6.738 1 98.69 264 MET A O 1
ATOM 2112 N N . ALA A 1 265 ? 18.281 7.02 5.66 1 98.75 265 ALA A N 1
ATOM 2113 C CA . ALA A 1 265 ? 18.5 5.906 4.738 1 98.75 265 ALA A CA 1
ATOM 2114 C C . ALA A 1 265 ? 19.797 6.098 3.945 1 98.75 265 ALA A C 1
ATOM 2116 O O . ALA A 1 265 ? 20.562 5.148 3.754 1 98.75 265 ALA A O 1
ATOM 2117 N N . LYS A 1 266 ? 19.984 7.316 3.477 1 98.38 266 LYS A N 1
ATOM 2118 C CA . LYS A 1 266 ? 21.203 7.625 2.719 1 98.38 266 LYS A CA 1
ATOM 2119 C C . LYS A 1 266 ? 22.453 7.445 3.578 1 98.38 266 LYS A C 1
ATOM 2121 O O . LYS A 1 266 ? 23.453 6.922 3.107 1 98.38 266 LYS A O 1
ATOM 2126 N N . ALA A 1 267 ? 22.359 7.914 4.82 1 98.62 267 ALA A N 1
ATOM 2127 C CA . ALA A 1 267 ? 23.484 7.738 5.734 1 98.62 267 ALA A CA 1
ATOM 2128 C C . ALA A 1 267 ? 23.781 6.258 5.961 1 98.62 267 ALA A C 1
ATOM 2130 O O . ALA A 1 267 ? 24.953 5.859 6.023 1 98.62 267 ALA A O 1
ATOM 2131 N N . ILE A 1 268 ? 22.781 5.473 6.129 1 98.81 268 ILE A N 1
ATOM 2132 C CA . ILE A 1 268 ? 22.938 4.035 6.324 1 98.81 268 ILE A CA 1
ATOM 2133 C C . ILE A 1 268 ? 23.578 3.414 5.086 1 98.81 268 ILE A C 1
ATOM 2135 O O . ILE A 1 268 ? 24.5 2.605 5.203 1 98.81 268 ILE A O 1
ATOM 2139 N N . PHE A 1 269 ? 23.094 3.816 3.889 1 98.19 269 PHE A N 1
ATOM 2140 C CA . PHE A 1 269 ? 23.703 3.389 2.629 1 98.19 269 PHE A CA 1
ATOM 2141 C C . PHE A 1 269 ? 25.188 3.693 2.607 1 98.19 269 PHE A C 1
ATOM 2143 O O . PHE A 1 269 ? 26 2.828 2.27 1 98.19 269 PHE A O 1
ATOM 2150 N N . GLU A 1 270 ? 25.531 4.91 2.979 1 98.19 270 GLU A N 1
ATOM 2151 C CA . GLU A 1 270 ? 26.922 5.328 2.986 1 98.19 270 GLU A CA 1
ATOM 2152 C C . GLU A 1 270 ? 27.734 4.52 3.992 1 98.19 270 GLU A C 1
ATOM 2154 O O . GLU A 1 270 ? 28.922 4.234 3.764 1 98.19 270 GLU A O 1
ATOM 2159 N N . GLY A 1 271 ? 27.109 4.188 5.113 1 98.5 271 GLY A N 1
ATOM 2160 C CA . GLY A 1 271 ? 27.781 3.355 6.098 1 98.5 271 GLY A CA 1
ATOM 2161 C C . GLY A 1 271 ? 28.141 1.979 5.574 1 98.5 271 GLY A C 1
ATOM 2162 O O . GLY A 1 271 ? 29.266 1.498 5.793 1 98.5 271 GLY A O 1
ATOM 2163 N N . PHE A 1 272 ? 27.281 1.347 4.875 1 98.44 272 PHE A N 1
ATOM 2164 C CA . PHE A 1 272 ? 27.562 0.048 4.277 1 98.44 272 PHE A CA 1
ATOM 2165 C C . PHE A 1 272 ? 28.656 0.167 3.219 1 98.44 272 PHE A C 1
ATOM 2167 O O . PHE A 1 272 ? 29.516 -0.7 3.117 1 98.44 272 PHE A O 1
ATOM 2174 N N . ALA A 1 273 ? 28.531 1.224 2.434 1 97.19 273 ALA A N 1
ATOM 2175 C CA . ALA A 1 273 ? 29.562 1.457 1.423 1 97.19 273 ALA A CA 1
ATOM 2176 C C . ALA A 1 273 ? 30.938 1.587 2.062 1 97.19 273 ALA A C 1
ATOM 2178 O O . ALA A 1 273 ? 31.922 1.027 1.562 1 97.19 273 ALA A O 1
ATOM 2179 N N . LYS A 1 274 ? 31.016 2.311 3.119 1 97.19 274 LYS A N 1
ATOM 2180 C CA . LYS A 1 274 ? 32.25 2.502 3.846 1 97.19 274 LYS A CA 1
ATOM 2181 C C . LYS A 1 274 ? 32.812 1.174 4.371 1 97.19 274 LYS A C 1
ATOM 2183 O O . LYS A 1 274 ? 34.031 0.97 4.422 1 97.19 274 LYS A O 1
ATOM 2188 N N . LYS A 1 275 ? 31.938 0.351 4.762 1 97 275 LYS A N 1
ATOM 2189 C CA . LYS A 1 275 ? 32.312 -0.97 5.258 1 97 275 LYS A CA 1
ATOM 2190 C C . LYS A 1 275 ? 32.75 -1.886 4.117 1 97 275 LYS A C 1
ATOM 2192 O O . LYS A 1 275 ? 33.312 -2.955 4.352 1 97 275 LYS A O 1
ATOM 2197 N N . GLY A 1 276 ? 32.469 -1.521 2.898 1 97.31 276 GLY A N 1
ATOM 2198 C CA . GLY A 1 276 ? 32.812 -2.328 1.736 1 97.31 276 GLY A CA 1
ATOM 2199 C C . GLY A 1 276 ? 31.719 -3.305 1.353 1 97.31 276 GLY A C 1
ATOM 2200 O O . GLY A 1 276 ? 31.969 -4.262 0.612 1 97.31 276 GLY A O 1
ATOM 2201 N N . ILE A 1 277 ? 30.5 -3.143 1.853 1 97.88 277 ILE A N 1
ATOM 2202 C CA . ILE A 1 277 ? 29.359 -3.982 1.516 1 97.88 277 ILE A CA 1
ATOM 2203 C C . ILE A 1 277 ? 28.484 -3.281 0.471 1 97.88 277 ILE A C 1
ATOM 2205 O O . ILE A 1 277 ? 27.984 -2.186 0.714 1 97.88 277 ILE A O 1
ATOM 2209 N N . PRO A 1 278 ? 28.391 -3.885 -0.731 1 97.5 278 PRO A N 1
ATOM 2210 C CA . PRO A 1 278 ? 27.484 -3.281 -1.714 1 97.5 278 PRO A CA 1
ATOM 2211 C C . PRO A 1 278 ? 26.078 -3.08 -1.17 1 97.5 278 PRO A C 1
ATOM 2213 O O . PRO A 1 278 ? 25.531 -3.963 -0.5 1 97.5 278 PRO A O 1
ATOM 2216 N N . ALA A 1 279 ? 25.484 -1.878 -1.423 1 97.38 279 ALA A N 1
ATOM 2217 C CA . ALA A 1 279 ? 24.156 -1.561 -0.888 1 97.38 279 ALA A CA 1
ATOM 2218 C C . ALA A 1 279 ? 23.297 -0.846 -1.93 1 97.38 279 ALA A C 1
ATOM 2220 O O . ALA A 1 279 ? 23.828 -0.269 -2.885 1 97.38 279 ALA A O 1
ATOM 2221 N N . LYS A 1 280 ? 22.031 -1.032 -1.825 1 96.81 280 LYS A N 1
ATOM 2222 C CA . LYS A 1 280 ? 21.016 -0.275 -2.547 1 96.81 280 LYS A CA 1
ATOM 2223 C C . LYS A 1 280 ? 19.938 0.249 -1.598 1 96.81 280 LYS A C 1
ATOM 2225 O O . LYS A 1 280 ? 19.75 -0.289 -0.503 1 96.81 280 LYS A O 1
ATOM 2230 N N . PHE A 1 281 ? 19.344 1.307 -1.861 1 95 281 PHE A N 1
ATOM 2231 C CA . PHE A 1 281 ? 18.203 1.748 -1.046 1 95 281 PHE A CA 1
ATOM 2232 C C . PHE A 1 281 ? 17.016 2.094 -1.921 1 95 281 PHE A C 1
ATOM 2234 O O . PHE A 1 281 ? 17.172 2.586 -3.039 1 95 281 PHE A O 1
ATOM 2241 N N . TYR A 1 282 ? 15.836 1.806 -1.468 1 97.75 282 TYR A N 1
ATOM 2242 C CA . TYR A 1 282 ? 14.586 1.899 -2.225 1 97.75 282 TYR A CA 1
ATOM 2243 C C . TYR A 1 282 ? 13.539 2.691 -1.454 1 97.75 282 TYR A C 1
ATOM 2245 O O . TYR A 1 282 ? 13.273 2.406 -0.285 1 97.75 282 TYR A O 1
ATOM 2253 N N . ASP A 1 283 ? 13.016 3.732 -2.146 1 97.88 283 ASP A N 1
ATOM 2254 C CA . ASP A 1 283 ? 11.836 4.453 -1.681 1 97.88 283 ASP A CA 1
ATOM 2255 C C . ASP A 1 283 ? 10.555 3.703 -2.039 1 97.88 283 ASP A C 1
ATOM 2257 O O . ASP A 1 283 ? 10.289 3.449 -3.217 1 97.88 283 ASP A O 1
ATOM 2261 N N . LEU A 1 284 ? 9.734 3.385 -1.044 1 97.94 284 LEU A N 1
ATOM 2262 C CA . LEU A 1 284 ? 8.539 2.57 -1.232 1 97.94 284 LEU A CA 1
ATOM 2263 C C . LEU A 1 284 ? 7.477 3.336 -2.012 1 97.94 284 LEU A C 1
ATOM 2265 O O . LEU A 1 284 ? 6.508 2.746 -2.496 1 97.94 284 LEU A O 1
ATOM 2269 N N . LYS A 1 285 ? 7.594 4.668 -2.199 1 94.81 285 LYS A N 1
ATOM 2270 C CA . LYS A 1 285 ? 6.668 5.453 -3.012 1 94.81 285 LYS A CA 1
ATOM 2271 C C . LYS A 1 285 ? 6.973 5.297 -4.5 1 94.81 285 LYS A C 1
ATOM 2273 O O . LYS A 1 285 ? 6.113 5.543 -5.344 1 94.81 285 LYS A O 1
ATOM 2278 N N . GLU A 1 286 ? 8.219 4.859 -4.723 1 94.81 286 GLU A N 1
ATOM 2279 C CA . GLU A 1 286 ? 8.672 4.91 -6.109 1 94.81 286 GLU A CA 1
ATOM 2280 C C . GLU A 1 286 ? 8.953 3.508 -6.648 1 94.81 286 GLU A C 1
ATOM 2282 O O . GLU A 1 286 ? 9.039 3.311 -7.863 1 94.81 286 GLU A O 1
ATOM 2287 N N . ASN A 1 287 ? 9.172 2.6 -5.77 1 96.5 287 ASN A N 1
ATOM 2288 C CA . ASN A 1 287 ? 9.562 1.247 -6.152 1 96.5 287 ASN A CA 1
ATOM 2289 C C . ASN A 1 287 ? 8.539 0.215 -5.695 1 96.5 287 ASN A C 1
ATOM 2291 O O . ASN A 1 287 ? 8.141 0.201 -4.527 1 96.5 287 ASN A O 1
ATOM 2295 N N . HIS A 1 288 ? 8.125 -0.617 -6.613 1 97.31 288 HIS A N 1
ATOM 2296 C CA . HIS A 1 288 ? 7.133 -1.631 -6.27 1 97.31 288 HIS A CA 1
ATOM 2297 C C . HIS A 1 288 ? 7.711 -2.66 -5.305 1 97.31 288 HIS A C 1
ATOM 2299 O O . HIS A 1 288 ? 8.867 -3.072 -5.445 1 97.31 288 HIS A O 1
ATOM 2305 N N . ILE A 1 289 ? 7.008 -3.123 -4.371 1 97.81 289 ILE A N 1
ATOM 2306 C CA . ILE A 1 289 ? 7.461 -4.004 -3.301 1 97.81 289 ILE A CA 1
ATOM 2307 C C . ILE A 1 289 ? 8 -5.301 -3.895 1 97.81 289 ILE A C 1
ATOM 2309 O O . ILE A 1 289 ? 8.969 -5.875 -3.375 1 97.81 289 ILE A O 1
ATOM 2313 N N . SER A 1 290 ? 7.438 -5.781 -5.027 1 97.5 290 SER A N 1
ATOM 2314 C CA . SER A 1 290 ? 7.891 -7.035 -5.621 1 97.5 290 SER A CA 1
ATOM 2315 C C . SER A 1 290 ? 9.289 -6.895 -6.215 1 97.5 290 SER A C 1
ATOM 2317 O O . SER A 1 290 ? 10.055 -7.855 -6.246 1 97.5 290 SER A O 1
ATOM 2319 N N . ASP A 1 291 ? 9.656 -5.703 -6.723 1 97.44 291 ASP A N 1
ATOM 2320 C CA . ASP A 1 291 ? 11.016 -5.453 -7.191 1 97.44 291 ASP A CA 1
ATOM 2321 C C . ASP A 1 291 ? 12 -5.445 -6.027 1 97.44 291 ASP A C 1
ATOM 2323 O O . ASP A 1 291 ? 13.117 -5.949 -6.152 1 97.44 291 ASP A O 1
ATOM 2327 N N . ILE A 1 292 ? 11.57 -4.918 -4.949 1 98.25 292 ILE A N 1
ATOM 2328 C CA . ILE A 1 292 ? 12.414 -4.848 -3.762 1 98.25 292 ILE A CA 1
ATOM 2329 C C . ILE A 1 292 ? 12.68 -6.254 -3.232 1 98.25 292 ILE A C 1
ATOM 2331 O O . ILE A 1 292 ? 13.805 -6.574 -2.84 1 98.25 292 ILE A O 1
ATOM 2335 N N . MET A 1 293 ? 11.688 -7.117 -3.258 1 97.81 293 MET A N 1
ATOM 2336 C CA . MET A 1 293 ? 11.836 -8.484 -2.768 1 97.81 293 MET A CA 1
ATOM 2337 C C . MET A 1 293 ? 12.867 -9.25 -3.594 1 97.81 293 MET A C 1
ATOM 2339 O O . MET A 1 293 ? 13.578 -10.102 -3.066 1 97.81 293 MET A O 1
ATOM 2343 N N . THR A 1 294 ? 12.898 -8.922 -4.906 1 96.5 294 THR A N 1
ATOM 2344 C CA . THR A 1 294 ? 13.898 -9.539 -5.773 1 96.5 294 THR A CA 1
ATOM 2345 C C . THR A 1 294 ? 15.305 -9.273 -5.254 1 96.5 294 THR A C 1
ATOM 2347 O O . THR A 1 294 ? 16.141 -10.18 -5.227 1 96.5 294 THR A O 1
ATOM 2350 N N . GLU A 1 295 ? 15.523 -8.062 -4.793 1 96.5 295 GLU A N 1
ATOM 2351 C CA . GLU A 1 295 ? 16.812 -7.672 -4.234 1 96.5 295 GLU A CA 1
ATOM 2352 C C . GLU A 1 295 ? 17.016 -8.289 -2.854 1 96.5 295 GLU A C 1
ATOM 2354 O O . GLU A 1 295 ? 18.125 -8.703 -2.516 1 96.5 295 GLU A O 1
ATOM 2359 N N . ILE A 1 296 ? 16.031 -8.414 -2.096 1 97.69 296 ILE A N 1
ATOM 2360 C CA . ILE A 1 296 ? 16.109 -8.914 -0.729 1 97.69 296 ILE A CA 1
ATOM 2361 C C . ILE A 1 296 ? 16.453 -10.398 -0.746 1 97.69 296 ILE A C 1
ATOM 2363 O O . ILE A 1 296 ? 17.188 -10.883 0.127 1 97.69 296 ILE A O 1
ATOM 2367 N N . LEU A 1 297 ? 15.938 -11.094 -1.747 1 97.25 297 LEU A N 1
ATOM 2368 C CA . LEU A 1 297 ? 16.25 -12.516 -1.875 1 97.25 297 LEU A CA 1
ATOM 2369 C C . LEU A 1 297 ? 17.75 -12.758 -1.745 1 97.25 297 LEU A C 1
ATOM 2371 O O . LEU A 1 297 ? 18.172 -13.719 -1.101 1 97.25 297 LEU A O 1
ATOM 2375 N N . LYS A 1 298 ? 18.578 -11.828 -2.238 1 95.38 298 LYS A N 1
ATOM 2376 C CA . LYS A 1 298 ? 20.031 -12.008 -2.328 1 95.38 298 LYS A CA 1
ATOM 2377 C C . LYS A 1 298 ? 20.734 -11.367 -1.138 1 95.38 298 LYS A C 1
ATOM 2379 O O . LYS A 1 298 ? 21.891 -11.695 -0.847 1 95.38 298 LYS A O 1
ATOM 2384 N N . ALA A 1 299 ? 20.109 -10.578 -0.423 1 97.62 299 ALA A N 1
ATOM 2385 C CA . ALA A 1 299 ? 20.812 -9.672 0.491 1 97.62 299 ALA A CA 1
ATOM 2386 C C . ALA A 1 299 ? 20.891 -10.266 1.894 1 97.62 299 ALA A C 1
ATOM 2388 O O . ALA A 1 299 ? 19.938 -10.875 2.373 1 97.62 299 ALA A O 1
ATOM 2389 N N . LYS A 1 300 ? 22.016 -10.047 2.533 1 97.88 300 LYS A N 1
ATOM 2390 C CA . LYS A 1 300 ? 22.234 -10.461 3.918 1 97.88 300 LYS A CA 1
ATOM 2391 C C . LYS A 1 300 ? 21.656 -9.438 4.891 1 97.88 300 LYS A C 1
ATOM 2393 O O . LYS A 1 300 ? 21.062 -9.805 5.906 1 97.88 300 LYS A O 1
ATOM 2398 N N . TYR A 1 301 ? 21.781 -8.141 4.586 1 98.62 301 TYR A N 1
ATOM 2399 C CA . TYR A 1 301 ? 21.359 -7.078 5.492 1 98.62 301 TYR A CA 1
ATOM 2400 C C . TYR A 1 301 ? 20.125 -6.363 4.961 1 98.62 301 TYR A C 1
ATOM 2402 O O . TYR A 1 301 ? 20.062 -6.035 3.773 1 98.62 301 TYR A O 1
ATOM 2410 N N . ILE A 1 302 ? 19.188 -6.141 5.832 1 98.81 302 ILE A N 1
ATOM 2411 C CA . ILE A 1 302 ? 17.969 -5.41 5.5 1 98.81 302 ILE A CA 1
ATOM 2412 C C . ILE A 1 302 ? 17.719 -4.32 6.543 1 98.81 302 ILE A C 1
ATOM 2414 O O . ILE A 1 302 ? 17.594 -4.613 7.734 1 98.81 302 ILE A O 1
ATOM 2418 N N . ALA A 1 303 ? 17.734 -3.113 6.141 1 98.88 303 ALA A N 1
ATOM 2419 C CA . ALA A 1 303 ? 17.328 -1.992 6.98 1 98.88 303 ALA A CA 1
ATOM 2420 C C . ALA A 1 303 ? 16.016 -1.394 6.504 1 98.88 303 ALA A C 1
ATOM 2422 O O . ALA A 1 303 ? 15.859 -1.083 5.32 1 98.88 303 ALA A O 1
ATOM 2423 N N . VAL A 1 304 ? 15.055 -1.264 7.395 1 98.94 304 VAL A N 1
ATOM 2424 C CA . VAL A 1 304 ? 13.75 -0.741 7.02 1 98.94 304 VAL A CA 1
ATOM 2425 C C . VAL A 1 304 ? 13.43 0.502 7.848 1 98.94 304 VAL A C 1
ATOM 2427 O O . VAL A 1 304 ? 13.586 0.498 9.07 1 98.94 304 VAL A O 1
ATOM 2430 N N . GLY A 1 305 ? 13.047 1.531 7.16 1 98.75 305 GLY A N 1
ATOM 2431 C CA . GLY A 1 305 ? 12.836 2.801 7.84 1 98.75 305 GLY A CA 1
ATOM 2432 C C . GLY A 1 305 ? 11.438 3.355 7.648 1 98.75 305 GLY A C 1
ATOM 2433 O O . GLY A 1 305 ? 10.891 3.312 6.543 1 98.75 305 GLY A O 1
ATOM 2434 N N . SER A 1 306 ? 10.852 3.873 8.703 1 98.5 306 SER A N 1
ATOM 2435 C CA . SER A 1 306 ? 9.578 4.582 8.688 1 98.5 306 SER A CA 1
ATOM 2436 C C . SER A 1 306 ? 9.555 5.699 9.727 1 98.5 306 SER A C 1
ATOM 2438 O O . SER A 1 306 ? 9.961 5.496 10.875 1 98.5 306 SER A O 1
ATOM 2440 N N . PRO A 1 307 ? 9.086 6.898 9.328 1 97.25 307 PRO A N 1
ATOM 2441 C CA . PRO A 1 307 ? 8.68 7.812 10.398 1 97.25 307 PRO A CA 1
ATOM 2442 C C . PRO A 1 307 ? 7.43 7.344 11.133 1 97.25 307 PRO A C 1
ATOM 2444 O O . PRO A 1 307 ? 6.887 6.277 10.828 1 97.25 307 PRO A O 1
ATOM 2447 N N . THR A 1 308 ? 7.055 8.125 12.188 1 95.75 308 THR A N 1
ATOM 2448 C CA . THR A 1 308 ? 5.82 7.844 12.914 1 95.75 308 THR A CA 1
ATOM 2449 C C . THR A 1 308 ? 4.664 8.656 12.344 1 95.75 308 THR A C 1
ATOM 2451 O O . THR A 1 308 ? 4.797 9.859 12.109 1 95.75 308 THR A O 1
ATOM 2454 N N . LEU A 1 309 ? 3.652 8 11.984 1 94.5 309 LEU A N 1
ATOM 2455 C CA . LEU A 1 309 ? 2.396 8.625 11.578 1 94.5 309 LEU A CA 1
ATOM 2456 C C . LEU A 1 309 ? 1.251 8.164 12.477 1 94.5 309 LEU A C 1
ATOM 2458 O O . LEU A 1 309 ? 0.896 6.98 12.477 1 94.5 309 LEU A O 1
ATOM 2462 N N . ASN A 1 310 ? 0.662 9.102 13.25 1 93 310 ASN A N 1
ATOM 2463 C CA . ASN A 1 310 ? -0.456 8.797 14.141 1 93 310 ASN A CA 1
ATOM 2464 C C . ASN A 1 310 ? -0.193 7.539 14.961 1 93 310 ASN A C 1
ATOM 2466 O O . ASN A 1 310 ? -0.997 6.605 14.945 1 93 310 ASN A O 1
ATOM 2470 N N . ASN A 1 311 ? 0.965 7.508 15.609 1 92.81 311 ASN A N 1
ATOM 2471 C CA . ASN A 1 311 ? 1.382 6.477 16.562 1 92.81 311 ASN A CA 1
ATOM 2472 C C . ASN A 1 311 ? 1.733 5.172 15.844 1 92.81 311 ASN A C 1
ATOM 2474 O O . ASN A 1 311 ? 1.946 4.148 16.5 1 92.81 311 ASN A O 1
ATOM 2478 N N . ASN A 1 312 ? 1.756 5.156 14.531 1 96 312 ASN A N 1
ATOM 2479 C CA . ASN A 1 312 ? 2.07 3.967 13.75 1 96 312 ASN A CA 1
ATOM 2480 C C . ASN A 1 312 ? 3.193 4.234 12.75 1 96 312 ASN A C 1
ATOM 2482 O O . ASN A 1 312 ? 3.684 5.359 12.648 1 96 312 ASN A O 1
ATOM 2486 N N . MET A 1 313 ? 3.668 3.146 12.086 1 97.81 313 MET A N 1
ATOM 2487 C CA . MET A 1 313 ? 4.508 3.309 10.906 1 97.81 313 MET A CA 1
ATOM 2488 C C . MET A 1 313 ? 3.684 3.771 9.711 1 97.81 313 MET A C 1
ATOM 2490 O O . MET A 1 313 ? 2.455 3.807 9.773 1 97.81 313 MET A O 1
ATOM 2494 N N . LEU A 1 314 ? 4.348 4.184 8.664 1 97.75 314 LEU A N 1
ATOM 2495 C CA . LEU A 1 314 ? 3.633 4.562 7.445 1 97.75 314 LEU A CA 1
ATOM 2496 C C . LEU A 1 314 ? 2.928 3.359 6.832 1 97.75 314 LEU A C 1
ATOM 2498 O O . LEU A 1 314 ? 3.477 2.256 6.812 1 97.75 314 LEU A O 1
ATOM 2502 N N . PRO A 1 315 ? 1.729 3.551 6.281 1 97.88 315 PRO A N 1
ATOM 2503 C CA . PRO A 1 315 ? 0.978 2.457 5.66 1 97.88 315 PRO A CA 1
ATOM 2504 C C . PRO A 1 315 ? 1.772 1.738 4.574 1 97.88 315 PRO A C 1
ATOM 2506 O O . PRO A 1 315 ? 1.686 0.515 4.445 1 97.88 315 PRO A O 1
ATOM 2509 N N . THR A 1 316 ? 2.541 2.477 3.779 1 97.75 316 THR A N 1
ATOM 2510 C CA . THR A 1 316 ? 3.352 1.88 2.725 1 97.75 316 THR A CA 1
ATOM 2511 C C . THR A 1 316 ? 4.375 0.914 3.312 1 97.75 316 THR A C 1
ATOM 2513 O O . THR A 1 316 ? 4.625 -0.155 2.748 1 97.75 316 THR A O 1
ATOM 2516 N N . VAL A 1 317 ? 4.969 1.285 4.43 1 98.69 317 VAL A N 1
ATOM 2517 C CA . VAL A 1 317 ? 5.957 0.439 5.09 1 98.69 317 VAL A CA 1
ATOM 2518 C C . VAL A 1 317 ? 5.273 -0.802 5.66 1 98.69 317 VAL A C 1
ATOM 2520 O O . VAL A 1 317 ? 5.797 -1.913 5.547 1 98.69 317 VAL A O 1
ATOM 2523 N N . SER A 1 318 ? 4.105 -0.576 6.219 1 98.62 318 SER A N 1
ATOM 2524 C CA . SER A 1 318 ? 3.328 -1.693 6.742 1 98.62 318 SER A CA 1
ATOM 2525 C C . SER A 1 318 ? 3.006 -2.705 5.648 1 98.62 318 SER A C 1
ATOM 2527 O O . SER A 1 318 ? 3.105 -3.914 5.863 1 98.62 318 SER A O 1
ATOM 2529 N N . ALA A 1 319 ? 2.562 -2.207 4.508 1 98.31 319 ALA A N 1
ATOM 2530 C CA . ALA A 1 319 ? 2.264 -3.068 3.367 1 98.31 319 ALA A CA 1
ATOM 2531 C C . ALA A 1 319 ? 3.486 -3.883 2.961 1 98.31 319 ALA A C 1
ATOM 2533 O O . ALA A 1 319 ? 3.393 -5.098 2.758 1 98.31 319 ALA A O 1
ATOM 2534 N N . PHE A 1 320 ? 4.637 -3.188 2.867 1 98.75 320 PHE A N 1
ATOM 2535 C CA . PHE A 1 320 ? 5.883 -3.84 2.484 1 98.75 320 PHE A CA 1
ATOM 2536 C C . PHE A 1 320 ? 6.242 -4.938 3.479 1 98.75 320 PHE A C 1
ATOM 2538 O O . PHE A 1 320 ? 6.562 -6.062 3.08 1 98.75 320 PHE A O 1
ATOM 2545 N N . LEU A 1 321 ? 6.184 -4.652 4.758 1 98.88 321 LEU A N 1
ATOM 2546 C CA . LEU A 1 321 ? 6.555 -5.605 5.797 1 98.88 321 LEU A CA 1
ATOM 2547 C C . LEU A 1 321 ? 5.613 -6.805 5.797 1 98.88 321 LEU A C 1
ATOM 2549 O O . LEU A 1 321 ? 6.047 -7.938 6.004 1 98.88 321 LEU A O 1
ATOM 2553 N N . THR A 1 322 ? 4.301 -6.559 5.586 1 98.38 322 THR A N 1
ATOM 2554 C CA . THR A 1 322 ? 3.328 -7.641 5.488 1 98.38 322 THR A CA 1
ATOM 2555 C C . THR A 1 322 ? 3.676 -8.578 4.336 1 98.38 322 THR A C 1
ATOM 2557 O O . THR A 1 322 ? 3.662 -9.797 4.496 1 98.38 322 THR A O 1
ATOM 2560 N N . TYR A 1 323 ? 3.994 -7.988 3.209 1 97.94 323 TYR A N 1
ATOM 2561 C CA . TYR A 1 323 ? 4.363 -8.75 2.021 1 97.94 323 TYR A CA 1
ATOM 2562 C C . TYR A 1 323 ? 5.621 -9.57 2.27 1 97.94 323 TYR A C 1
ATOM 2564 O O . TYR A 1 323 ? 5.645 -10.773 2.004 1 97.94 323 TYR A O 1
ATOM 2572 N N . MET A 1 324 ? 6.656 -8.922 2.803 1 98.38 324 MET A N 1
ATOM 2573 C CA . MET A 1 324 ? 7.938 -9.57 3.07 1 98.38 324 MET A CA 1
ATOM 2574 C C . MET A 1 324 ? 7.77 -10.703 4.078 1 98.38 324 MET A C 1
ATOM 2576 O O . MET A 1 324 ? 8.305 -11.797 3.883 1 98.38 324 MET A O 1
ATOM 2580 N N . LYS A 1 325 ? 7.047 -10.477 5.121 1 97.56 325 LYS A N 1
ATOM 2581 C CA . LYS A 1 325 ? 6.82 -11.492 6.145 1 97.56 325 LYS A CA 1
ATOM 2582 C C . LYS A 1 325 ? 6.168 -12.742 5.555 1 97.56 325 LYS A C 1
ATOM 2584 O O . LYS A 1 325 ? 6.516 -13.859 5.922 1 97.56 325 LYS A O 1
ATOM 2589 N N . GLY A 1 326 ? 5.211 -12.492 4.676 1 96.38 326 GLY A N 1
ATOM 2590 C CA . GLY A 1 326 ? 4.531 -13.609 4.035 1 96.38 326 GLY A CA 1
ATOM 2591 C C . GLY A 1 326 ? 5.457 -14.469 3.193 1 96.38 326 GLY A C 1
ATOM 2592 O O . GLY A 1 326 ? 5.27 -15.68 3.092 1 96.38 326 GLY A O 1
ATOM 2593 N N . LEU A 1 327 ? 6.473 -13.836 2.598 1 96.75 327 LEU A N 1
ATOM 2594 C CA . LEU A 1 327 ? 7.402 -14.539 1.726 1 96.75 327 LEU A CA 1
ATOM 2595 C C . LEU A 1 327 ? 8.523 -15.188 2.535 1 96.75 327 LEU A C 1
ATOM 2597 O O . LEU A 1 327 ? 9.266 -16.031 2.02 1 96.75 327 LEU A O 1
ATOM 2601 N N . ALA A 1 328 ? 8.766 -14.797 3.713 1 96.38 328 ALA A N 1
ATOM 2602 C CA . ALA A 1 328 ? 9.578 -15.414 4.754 1 96.38 328 ALA A CA 1
ATOM 2603 C C . ALA A 1 328 ? 11.023 -15.594 4.289 1 96.38 328 ALA A C 1
ATOM 2605 O O . ALA A 1 328 ? 11.562 -16.703 4.34 1 96.38 328 ALA A O 1
ATOM 2606 N N . PRO A 1 329 ? 11.664 -14.508 3.898 1 96.75 329 PRO A N 1
ATOM 2607 C CA . PRO A 1 329 ? 13.094 -14.664 3.619 1 96.75 329 PRO A CA 1
ATOM 2608 C C . PRO A 1 329 ? 13.883 -15.156 4.832 1 96.75 329 PRO A C 1
ATOM 2610 O O . PRO A 1 329 ? 13.578 -14.781 5.965 1 96.75 329 PRO A O 1
ATOM 2613 N N . LYS A 1 330 ? 14.938 -15.984 4.543 1 96.06 330 LYS A N 1
ATOM 2614 C CA . LYS A 1 330 ? 15.664 -16.625 5.633 1 96.06 330 LYS A CA 1
ATOM 2615 C C . LYS A 1 330 ? 17.078 -16.062 5.758 1 96.06 330 LYS A C 1
ATOM 2617 O O . LYS A 1 330 ? 17.625 -15.508 4.801 1 96.06 330 LYS A O 1
ATOM 2622 N N . ASN A 1 331 ? 17.609 -16.219 6.973 1 96.69 331 ASN A N 1
ATOM 2623 C CA . ASN A 1 331 ? 19.016 -15.906 7.266 1 96.69 331 ASN A CA 1
ATOM 2624 C C . ASN A 1 331 ? 19.344 -14.453 6.965 1 96.69 331 ASN A C 1
ATOM 2626 O O . ASN A 1 331 ? 20.312 -14.164 6.27 1 96.69 331 ASN A O 1
ATOM 2630 N N . LYS A 1 332 ? 18.531 -13.562 7.457 1 98.06 332 LYS A N 1
ATOM 2631 C CA . LYS A 1 332 ? 18.719 -12.133 7.258 1 98.06 332 LYS A CA 1
ATOM 2632 C C . LYS A 1 332 ? 19.156 -11.445 8.547 1 98.06 332 LYS A C 1
ATOM 2634 O O . LYS A 1 332 ? 18.766 -11.867 9.641 1 98.06 332 LYS A O 1
ATOM 2639 N N . LYS A 1 333 ? 19.969 -10.492 8.461 1 98.62 333 LYS A N 1
ATOM 2640 C CA . LYS A 1 333 ? 20.297 -9.523 9.508 1 98.62 333 LYS A CA 1
ATOM 2641 C C . LYS A 1 333 ? 19.578 -8.195 9.273 1 98.62 333 LYS A C 1
ATOM 2643 O O . LYS A 1 333 ? 19.594 -7.664 8.164 1 98.62 333 LYS A O 1
ATOM 2648 N N . ALA A 1 334 ? 18.875 -7.684 10.336 1 98.81 334 ALA A N 1
ATOM 2649 C CA . ALA A 1 334 ? 18.016 -6.539 10.047 1 98.81 334 ALA A CA 1
ATOM 2650 C C . ALA A 1 334 ? 18.047 -5.531 11.195 1 98.81 334 ALA A C 1
ATOM 2652 O O . ALA A 1 334 ? 18.484 -5.852 12.297 1 98.81 334 ALA A O 1
ATOM 2653 N N . PHE A 1 335 ? 17.672 -4.332 10.938 1 98.88 335 PHE A N 1
ATOM 2654 C CA . PHE A 1 335 ? 17.391 -3.307 11.938 1 98.88 335 PHE A CA 1
ATOM 2655 C C . PHE A 1 335 ? 16.453 -2.25 11.391 1 98.88 335 PHE A C 1
ATOM 2657 O O . PHE A 1 335 ? 16.234 -2.16 10.18 1 98.88 335 PHE A O 1
ATOM 2664 N N . ALA A 1 336 ? 15.844 -1.489 12.305 1 98.88 336 ALA A N 1
ATOM 2665 C CA . ALA A 1 336 ? 14.859 -0.466 11.961 1 98.88 336 ALA A CA 1
ATOM 2666 C C . ALA A 1 336 ? 15.422 0.935 12.195 1 98.88 336 ALA A C 1
ATOM 2668 O O . ALA A 1 336 ? 16.375 1.108 12.961 1 98.88 336 ALA A O 1
ATOM 2669 N N . PHE A 1 337 ? 14.867 1.886 11.469 1 98.75 337 PHE A N 1
ATOM 2670 C CA . PHE A 1 337 ? 15.25 3.277 11.68 1 98.75 337 PHE A CA 1
ATOM 2671 C C . PHE A 1 337 ? 14.109 4.215 11.32 1 98.75 337 PHE A C 1
ATOM 2673 O O . PHE A 1 337 ? 13.125 3.795 10.703 1 98.75 337 PHE A O 1
ATOM 2680 N N . GLY A 1 338 ? 14.156 5.426 11.781 1 98.19 338 GLY A N 1
ATOM 2681 C CA . GLY A 1 338 ? 13.156 6.406 11.406 1 98.19 338 GLY A CA 1
ATOM 2682 C C . GLY A 1 338 ? 13.234 7.688 12.211 1 98.19 338 GLY A C 1
ATOM 2683 O O . GLY A 1 338 ? 13.703 7.676 13.352 1 98.19 338 GLY A O 1
ATOM 2684 N N . SER A 1 339 ? 12.789 8.695 11.609 1 96.56 339 SER A N 1
ATOM 2685 C CA . SER A 1 339 ? 12.641 9.969 12.297 1 96.56 339 SER A CA 1
ATOM 2686 C C . SER A 1 339 ? 11.242 10.125 12.875 1 96.56 339 SER A C 1
ATOM 2688 O O . SER A 1 339 ? 10.305 9.453 12.438 1 96.56 339 SER A O 1
ATOM 2690 N N . HIS A 1 340 ? 11.156 10.906 13.914 1 93.81 340 HIS A N 1
ATOM 2691 C CA . HIS A 1 340 ? 9.867 11.172 14.555 1 93.81 340 HIS A CA 1
ATOM 2692 C C . HIS A 1 340 ? 9.844 12.555 15.188 1 93.81 340 HIS A C 1
ATOM 2694 O O . HIS A 1 340 ? 10.891 13.18 15.375 1 93.81 340 HIS A O 1
ATOM 2700 N N . GLY A 1 341 ? 8.656 13.039 15.359 1 87.69 341 GLY A N 1
ATOM 2701 C CA . GLY A 1 341 ? 8.508 14.273 16.109 1 87.69 341 GLY A CA 1
ATOM 2702 C C . GLY A 1 341 ? 8.469 14.062 17.609 1 87.69 341 GLY A C 1
ATOM 2703 O O . GLY A 1 341 ? 9.383 14.469 18.328 1 87.69 341 GLY A O 1
ATOM 2704 N N . TRP A 1 342 ? 7.508 13.273 18.172 1 80.38 342 TRP A N 1
ATOM 2705 C CA . TRP A 1 342 ? 7.391 13.062 19.609 1 80.38 342 TRP A CA 1
ATOM 2706 C C . TRP A 1 342 ? 7.242 11.578 19.938 1 80.38 342 TRP A C 1
ATOM 2708 O O . TRP A 1 342 ? 8.141 10.961 20.516 1 80.38 342 TRP A O 1
ATOM 2718 N N . GLY A 1 343 ? 6.27 10.766 19.594 1 77.56 343 GLY A N 1
ATOM 2719 C CA . GLY A 1 343 ? 5.98 9.391 19.969 1 77.56 343 GLY A CA 1
ATOM 2720 C C . GLY A 1 343 ? 6.934 8.391 19.344 1 77.56 343 GLY A C 1
ATOM 2721 O O . GLY A 1 343 ? 7.16 7.316 19.906 1 77.56 343 GLY A O 1
ATOM 2722 N N . GLY A 1 344 ? 7.652 8.562 18.453 1 88.38 344 GLY A N 1
ATOM 2723 C CA . GLY A 1 344 ? 8.641 7.77 17.734 1 88.38 344 GLY A CA 1
ATOM 2724 C C . GLY A 1 344 ? 8.25 6.309 17.609 1 88.38 344 GLY A C 1
ATOM 2725 O O . GLY A 1 344 ? 9.109 5.426 17.609 1 88.38 344 GLY A O 1
ATOM 2726 N N . GLN A 1 345 ? 6.977 5.824 17.609 1 92.5 345 GLN A N 1
ATOM 2727 C CA . GLN A 1 345 ? 6.496 4.445 17.562 1 92.5 345 GLN A CA 1
ATOM 2728 C C . GLN A 1 345 ? 6.828 3.801 16.219 1 92.5 345 GLN A C 1
ATOM 2730 O O . GLN A 1 345 ? 6.926 2.576 16.125 1 92.5 345 GLN A O 1
ATOM 2735 N N . GLY A 1 346 ? 7.004 4.602 15.219 1 96.19 346 GLY A N 1
ATOM 2736 C CA . GLY A 1 346 ? 7.184 4.094 13.867 1 96.19 346 GLY A CA 1
ATOM 2737 C C . GLY A 1 346 ? 8.305 3.076 13.75 1 96.19 346 GLY A C 1
ATOM 2738 O O . GLY A 1 346 ? 8.078 1.941 13.328 1 96.19 346 GLY A O 1
ATOM 2739 N N . SER A 1 347 ? 9.531 3.428 14.188 1 97.06 347 SER A N 1
ATOM 2740 C CA . SER A 1 347 ? 10.695 2.555 14.062 1 97.06 347 SER A CA 1
ATOM 2741 C C . SER A 1 347 ? 10.57 1.34 14.977 1 97.06 347 SER A C 1
ATOM 2743 O O . SER A 1 347 ? 11.047 0.253 14.641 1 97.06 347 SER A O 1
ATOM 2745 N N . THR A 1 348 ? 9.93 1.506 16.141 1 97.62 348 THR A N 1
ATOM 2746 C CA . THR A 1 348 ? 9.727 0.4 17.062 1 97.62 348 THR A CA 1
ATOM 2747 C C . THR A 1 348 ? 8.805 -0.654 16.453 1 97.62 348 THR A C 1
ATOM 2749 O O . THR A 1 348 ? 9.07 -1.854 16.562 1 97.62 348 THR A O 1
ATOM 2752 N N . LEU A 1 349 ? 7.742 -0.198 15.883 1 98.25 349 LEU A N 1
ATOM 2753 C CA . LEU A 1 349 ? 6.805 -1.111 15.242 1 98.25 349 LEU A CA 1
ATOM 2754 C C . LEU A 1 349 ? 7.469 -1.845 14.078 1 98.25 349 LEU A C 1
ATOM 2756 O O . LEU A 1 349 ? 7.223 -3.035 13.867 1 98.25 349 LEU A O 1
ATOM 2760 N N . VAL A 1 350 ? 8.305 -1.129 13.312 1 98.75 350 VAL A N 1
ATOM 2761 C CA . VAL A 1 350 ? 9.055 -1.762 12.234 1 98.75 350 VAL A CA 1
ATOM 2762 C C . VAL A 1 350 ? 9.945 -2.861 12.805 1 98.75 350 VAL A C 1
ATOM 2764 O O . VAL A 1 350 ? 10 -3.971 12.266 1 98.75 350 VAL A O 1
ATOM 2767 N N . ASN A 1 351 ? 10.609 -2.533 13.883 1 98.69 351 ASN A N 1
ATOM 2768 C CA . ASN A 1 351 ? 11.477 -3.506 14.547 1 98.69 351 ASN A CA 1
ATOM 2769 C C . ASN A 1 351 ? 10.703 -4.75 14.969 1 98.69 351 ASN A C 1
ATOM 2771 O O . ASN A 1 351 ? 11.195 -5.871 14.828 1 98.69 351 ASN A O 1
ATOM 2775 N N . ASP A 1 352 ? 9.547 -4.531 15.508 1 98.56 352 ASP A N 1
ATOM 2776 C CA . ASP A 1 352 ? 8.711 -5.652 15.914 1 98.56 352 ASP A CA 1
ATOM 2777 C C . ASP A 1 352 ? 8.375 -6.555 14.734 1 98.56 352 ASP A C 1
ATOM 2779 O O . ASP A 1 352 ? 8.398 -7.781 14.852 1 98.56 352 ASP A O 1
ATOM 2783 N N . GLU A 1 353 ? 8.039 -5.977 13.617 1 98.56 353 GLU A N 1
ATOM 2784 C CA . GLU A 1 353 ? 7.719 -6.758 12.43 1 98.56 353 GLU A CA 1
ATOM 2785 C C . GLU A 1 353 ? 8.945 -7.5 11.906 1 98.56 353 GLU A C 1
ATOM 2787 O O . GLU A 1 353 ? 8.836 -8.641 11.461 1 98.56 353 GLU A O 1
ATOM 2792 N N . LEU A 1 354 ? 10.148 -6.816 11.906 1 98.75 354 LEU A N 1
ATOM 2793 C CA . LEU A 1 354 ? 11.375 -7.48 11.484 1 98.75 354 LEU A CA 1
ATOM 2794 C C . LEU A 1 354 ? 11.68 -8.672 12.383 1 98.75 354 LEU A C 1
ATOM 2796 O O . LEU A 1 354 ? 12.117 -9.719 11.898 1 98.75 354 LEU A O 1
ATOM 2800 N N . THR A 1 355 ? 11.422 -8.477 13.656 1 98.62 355 THR A N 1
ATOM 2801 C CA . THR A 1 355 ? 11.594 -9.57 14.617 1 98.62 355 THR A CA 1
ATOM 2802 C C . THR A 1 355 ? 10.617 -10.703 14.32 1 98.62 355 THR A C 1
ATOM 2804 O O . THR A 1 355 ? 11 -11.875 14.367 1 98.62 355 THR A O 1
ATOM 2807 N N . ALA A 1 356 ? 9.398 -10.328 14 1 97.69 356 ALA A N 1
ATOM 2808 C CA . ALA A 1 356 ? 8.375 -11.32 13.688 1 97.69 356 ALA A CA 1
ATOM 2809 C C . ALA A 1 356 ? 8.727 -12.094 12.422 1 97.69 356 ALA A C 1
ATOM 2811 O O . ALA A 1 356 ? 8.281 -13.227 12.234 1 97.69 356 ALA A O 1
ATOM 2812 N N . CYS A 1 357 ? 9.531 -11.539 11.539 1 97.69 357 CYS A N 1
ATOM 2813 C CA . CYS A 1 357 ? 10.031 -12.219 10.344 1 97.69 357 CYS A CA 1
ATOM 2814 C C . CYS A 1 357 ? 11.125 -13.219 10.703 1 97.69 357 CYS A C 1
ATOM 2816 O O . CYS A 1 357 ? 11.633 -13.93 9.836 1 97.69 357 CYS A O 1
ATOM 2818 N N . LYS A 1 358 ? 11.602 -13.18 11.984 1 97.25 358 LYS A N 1
ATOM 2819 C CA . LYS A 1 358 ? 12.641 -14.055 12.523 1 97.25 358 LYS A CA 1
ATOM 2820 C C . LYS A 1 358 ? 14.016 -13.656 11.992 1 97.25 358 LYS A C 1
ATOM 2822 O O . LYS A 1 358 ? 14.875 -14.516 11.781 1 97.25 358 LYS A O 1
ATOM 2827 N N . PHE A 1 359 ? 14.156 -12.422 11.688 1 98.44 359 PHE A N 1
ATOM 2828 C CA . PHE A 1 359 ? 15.477 -11.922 11.32 1 98.44 359 PHE A CA 1
ATOM 2829 C C . PHE A 1 359 ? 16.344 -11.719 12.562 1 98.44 359 PHE A C 1
ATOM 2831 O O . PHE A 1 359 ? 15.828 -11.57 13.672 1 98.44 359 PHE A O 1
ATOM 2838 N N . GLU A 1 360 ? 17.641 -11.852 12.375 1 98.56 360 GLU A N 1
ATOM 2839 C CA . GLU A 1 360 ? 18.562 -11.438 13.43 1 98.56 360 GLU A CA 1
ATOM 2840 C C . GLU A 1 360 ? 18.656 -9.922 13.531 1 98.56 360 GLU A C 1
ATOM 2842 O O . GLU A 1 360 ? 19.172 -9.258 12.625 1 98.56 360 GLU A O 1
ATOM 2847 N N . ILE A 1 361 ? 18.156 -9.352 14.602 1 98.75 361 ILE A N 1
ATOM 2848 C CA . ILE A 1 361 ? 18.234 -7.906 14.797 1 98.75 361 ILE A CA 1
ATOM 2849 C C . ILE A 1 361 ? 19.641 -7.527 15.266 1 98.75 361 ILE A C 1
ATOM 2851 O O . ILE A 1 361 ? 20.047 -7.879 16.375 1 98.75 361 ILE A O 1
ATOM 2855 N N . VAL A 1 362 ? 20.328 -6.742 14.469 1 98.25 362 VAL A N 1
ATOM 2856 C CA . VAL A 1 362 ? 21.75 -6.566 14.719 1 98.25 362 VAL A CA 1
ATOM 2857 C C . VAL A 1 362 ? 22.016 -5.18 15.305 1 98.25 362 VAL A C 1
ATOM 2859 O O . VAL A 1 362 ? 23.109 -4.887 15.766 1 98.25 362 VAL A O 1
ATOM 2862 N N . LEU A 1 363 ? 21.047 -4.309 15.266 1 98 363 LEU A N 1
ATOM 2863 C CA . LEU A 1 363 ? 21.094 -2.979 15.859 1 98 363 LEU A CA 1
ATOM 2864 C C . LEU A 1 363 ? 19.766 -2.615 16.5 1 98 363 LEU A C 1
ATOM 2866 O O . LEU A 1 363 ? 18.703 -2.93 15.953 1 98 363 LEU A O 1
ATOM 2870 N N . ASP A 1 364 ? 19.875 -1.919 17.641 1 97.38 364 ASP A N 1
ATOM 2871 C CA . ASP A 1 364 ? 18.656 -1.27 18.125 1 97.38 364 ASP A CA 1
ATOM 2872 C C . ASP A 1 364 ? 18.141 -0.233 17.141 1 97.38 364 ASP A C 1
ATOM 2874 O O . ASP A 1 364 ? 18.922 0.366 16.391 1 97.38 364 ASP A O 1
ATOM 2878 N N . PRO A 1 365 ? 16.797 -0.087 17.109 1 98.12 365 PRO A N 1
ATOM 2879 C CA . PRO A 1 365 ? 16.25 0.905 16.188 1 98.12 365 PRO A CA 1
ATOM 2880 C C . PRO A 1 365 ? 16.953 2.26 16.297 1 98.12 365 PRO A C 1
ATOM 2882 O O . PRO A 1 365 ? 17.156 2.766 17.406 1 98.12 365 PRO A O 1
ATOM 2885 N N . ILE A 1 366 ? 17.344 2.775 15.172 1 98.25 366 ILE A N 1
ATOM 2886 C CA . ILE A 1 366 ? 17.906 4.117 15.141 1 98.25 366 ILE A CA 1
ATOM 2887 C C . ILE A 1 366 ? 16.797 5.152 15.055 1 98.25 366 ILE A C 1
ATOM 2889 O O . ILE A 1 366 ? 16.078 5.23 14.047 1 98.25 366 ILE A O 1
ATOM 2893 N N . LYS A 1 367 ? 16.672 5.98 16.094 1 97.38 367 LYS A N 1
ATOM 2894 C CA . LYS A 1 367 ? 15.625 6.988 16.172 1 97.38 367 LYS A CA 1
ATOM 2895 C C . LYS A 1 367 ? 16.219 8.391 16.25 1 97.38 367 LYS A C 1
ATOM 2897 O O . LYS A 1 367 ? 17.141 8.633 17.031 1 97.38 367 LYS A O 1
ATOM 2902 N N . ILE A 1 368 ? 15.68 9.219 15.414 1 96.44 368 ILE A N 1
ATOM 2903 C CA . ILE A 1 368 ? 16.094 10.609 15.469 1 96.44 368 ILE A CA 1
ATOM 2904 C C . ILE A 1 368 ? 14.875 11.516 15.508 1 96.44 368 ILE A C 1
ATOM 2906 O O . ILE A 1 368 ? 13.938 11.344 14.727 1 96.44 368 ILE A O 1
ATOM 2910 N N . ALA A 1 369 ? 14.891 12.461 16.438 1 93.69 369 ALA A N 1
ATOM 2911 C CA . ALA A 1 369 ? 13.797 13.43 16.531 1 93.69 369 ALA A CA 1
ATOM 2912 C C . ALA A 1 369 ? 13.922 14.516 15.477 1 93.69 369 ALA A C 1
ATOM 2914 O O . ALA A 1 369 ? 14.992 15.094 15.297 1 93.69 369 ALA A O 1
ATOM 2915 N N . TYR A 1 370 ? 12.82 14.719 14.781 1 93.69 370 TYR A N 1
ATOM 2916 C CA . TYR A 1 370 ? 12.695 15.805 13.812 1 93.69 370 TYR A CA 1
ATOM 2917 C C . TYR A 1 370 ? 13.68 15.625 12.664 1 93.69 370 TYR A C 1
ATOM 2919 O O . TYR A 1 370 ? 13.703 14.578 12.016 1 93.69 370 TYR A O 1
ATOM 2927 N N . VAL A 1 371 ? 14.453 16.734 12.32 1 95 371 VAL A N 1
ATOM 2928 C CA . VAL A 1 371 ? 15.391 16.703 11.203 1 95 371 VAL A CA 1
ATOM 2929 C C . VAL A 1 371 ? 16.781 16.312 11.711 1 95 371 VAL A C 1
ATOM 2931 O O . VAL A 1 371 ? 17.312 16.953 12.617 1 95 371 VAL A O 1
ATOM 2934 N N . PRO A 1 372 ? 17.344 15.219 11.188 1 97.06 372 PRO A N 1
ATOM 2935 C CA . PRO A 1 372 ? 18.688 14.852 11.625 1 97.06 372 PRO A CA 1
ATOM 2936 C C . PRO A 1 372 ? 19.734 15.922 11.312 1 97.06 372 PRO A C 1
ATOM 2938 O O . PRO A 1 372 ? 19.703 16.516 10.234 1 97.06 372 PRO A O 1
ATOM 2941 N N . THR A 1 373 ? 20.609 16.141 12.273 1 95.94 373 THR A N 1
ATOM 2942 C CA . THR A 1 373 ? 21.75 17.031 12.039 1 95.94 373 THR A CA 1
ATOM 2943 C C . THR A 1 373 ? 22.844 16.328 11.242 1 95.94 373 THR A C 1
ATOM 2945 O O . THR A 1 373 ? 22.812 15.102 11.102 1 95.94 373 THR A O 1
ATOM 2948 N N . LYS A 1 374 ? 23.828 17.125 10.711 1 96.75 374 LYS A N 1
ATOM 2949 C CA . LYS A 1 374 ? 24.969 16.531 10.016 1 96.75 374 LYS A CA 1
ATOM 2950 C C . LYS A 1 374 ? 25.75 15.586 10.938 1 96.75 374 LYS A C 1
ATOM 2952 O O . LYS A 1 374 ? 26.219 14.531 10.5 1 96.75 374 LYS A O 1
ATOM 2957 N N . GLU A 1 375 ? 25.844 16 12.125 1 97.38 375 GLU A N 1
ATOM 2958 C CA . GLU A 1 375 ? 26.562 15.188 13.102 1 97.38 375 GLU A CA 1
ATOM 2959 C C . GLU A 1 375 ? 25.859 13.859 13.336 1 97.38 375 GLU A C 1
ATOM 2961 O O . GLU A 1 375 ? 26.516 12.812 13.406 1 97.38 375 GLU A O 1
ATOM 2966 N N . GLN A 1 376 ? 24.609 13.859 13.438 1 97.75 376 GLN A N 1
ATOM 2967 C CA . GLN A 1 376 ? 23.828 12.648 13.664 1 97.75 376 GLN A CA 1
ATOM 2968 C C . GLN A 1 376 ? 23.922 11.703 12.469 1 97.75 376 GLN A C 1
ATOM 2970 O O . GLN A 1 376 ? 24 10.484 12.641 1 97.75 376 GLN A O 1
ATOM 2975 N N . LEU A 1 377 ? 23.938 12.227 11.281 1 98.44 377 LEU A N 1
ATOM 2976 C CA . LEU A 1 377 ? 24.062 11.422 10.07 1 98.44 377 LEU A CA 1
ATOM 2977 C C . LEU A 1 377 ? 25.422 10.758 9.984 1 98.44 377 LEU A C 1
ATOM 2979 O O . LEU A 1 377 ? 25.531 9.594 9.602 1 98.44 377 LEU A O 1
ATOM 2983 N N . VAL A 1 378 ? 26.438 11.523 10.383 1 98.25 378 VAL A N 1
ATOM 2984 C CA . VAL A 1 378 ? 27.781 10.977 10.406 1 98.25 378 VAL A CA 1
ATOM 2985 C C . VAL A 1 378 ? 27.859 9.852 11.438 1 98.25 378 VAL A C 1
ATOM 2987 O O . VAL A 1 378 ? 28.516 8.836 11.203 1 98.25 378 VAL A O 1
ATOM 2990 N N . GLU A 1 379 ? 27.188 10.062 12.531 1 98.31 379 GLU A N 1
ATOM 2991 C CA . GLU A 1 379 ? 27.156 9.031 13.562 1 98.31 379 GLU A CA 1
ATOM 2992 C C . GLU A 1 379 ? 26.5 7.754 13.047 1 98.31 379 GLU A C 1
ATOM 2994 O O . GLU A 1 379 ? 26.953 6.652 13.336 1 98.31 379 GLU A O 1
ATOM 2999 N N . ILE A 1 380 ? 25.406 7.875 12.336 1 98.5 380 ILE A N 1
ATOM 3000 C CA . ILE A 1 380 ? 24.734 6.727 11.742 1 98.5 380 ILE A CA 1
ATOM 3001 C C . ILE A 1 380 ? 25.688 6.016 10.781 1 98.5 380 ILE A C 1
ATOM 3003 O O . ILE A 1 380 ? 25.828 4.793 10.828 1 98.5 380 ILE A O 1
ATOM 3007 N N . GLU A 1 381 ? 26.312 6.77 9.891 1 98.25 381 GLU A N 1
ATOM 3008 C CA . GLU A 1 381 ? 27.25 6.219 8.914 1 98.25 381 GLU A CA 1
ATOM 3009 C C . GLU A 1 381 ? 28.344 5.402 9.609 1 98.25 381 GLU A C 1
ATOM 3011 O O . GLU A 1 381 ? 28.641 4.277 9.195 1 98.25 381 GLU A O 1
ATOM 3016 N N . ASN A 1 382 ? 28.875 5.977 10.68 1 98.19 382 ASN A N 1
ATOM 3017 C CA . ASN A 1 382 ? 29.953 5.312 11.398 1 98.19 382 ASN A CA 1
ATOM 3018 C C . ASN A 1 382 ? 29.469 4.051 12.109 1 98.19 382 ASN A C 1
ATOM 3020 O O . ASN A 1 382 ? 30.172 3.037 12.133 1 98.19 382 ASN A O 1
ATOM 3024 N N . LYS A 1 383 ? 28.312 4.145 12.688 1 98 383 LYS A N 1
ATOM 3025 C CA . LYS A 1 383 ? 27.734 2.996 13.367 1 98 383 LYS A CA 1
ATOM 3026 C C . LYS A 1 383 ? 27.547 1.819 12.414 1 98 383 LYS A C 1
ATOM 3028 O O . LYS A 1 383 ? 27.875 0.68 12.758 1 98 383 LYS A O 1
ATOM 3033 N N . ILE A 1 384 ? 27.062 2.055 11.203 1 98.38 384 ILE A N 1
ATOM 3034 C CA . ILE A 1 384 ? 26.844 1.017 10.203 1 98.38 384 ILE A CA 1
ATOM 3035 C C . ILE A 1 384 ? 28.172 0.475 9.711 1 98.38 384 ILE A C 1
ATOM 3037 O O . ILE A 1 384 ? 28.328 -0.73 9.484 1 98.38 384 ILE A O 1
ATOM 3041 N N . ALA A 1 385 ? 29.141 1.353 9.547 1 97.5 385 ALA A N 1
ATOM 3042 C CA . ALA A 1 385 ? 30.453 0.946 9.07 1 97.5 385 ALA A CA 1
ATOM 3043 C C . ALA A 1 385 ? 31.125 -0.019 10.055 1 97.5 385 ALA A C 1
ATOM 3045 O O . ALA A 1 385 ? 31.984 -0.815 9.664 1 97.5 385 ALA A O 1
ATOM 3046 N N . GLN A 1 386 ? 30.719 0.013 11.312 1 95.94 386 GLN A N 1
ATOM 3047 C CA . GLN A 1 386 ? 31.328 -0.813 12.359 1 95.94 386 GLN A CA 1
ATOM 3048 C C . GLN A 1 386 ? 30.516 -2.086 12.586 1 95.94 386 GLN A C 1
ATOM 3050 O O . GLN A 1 386 ? 30.906 -2.953 13.367 1 95.94 386 GLN A O 1
ATOM 3055 N N . LEU A 1 387 ? 29.453 -2.209 12 1 92.75 387 LEU A N 1
ATOM 3056 C CA . LEU A 1 387 ? 28.594 -3.367 12.148 1 92.75 387 LEU A CA 1
ATOM 3057 C C . LEU A 1 387 ? 29.281 -4.637 11.672 1 92.75 387 LEU A C 1
ATOM 3059 O O . LEU A 1 387 ? 29.891 -4.652 10.602 1 92.75 387 LEU A O 1
ATOM 3063 N N . MET B 1 1 ? 1.099 40.25 -8.938 1 66.56 1 MET B N 1
ATOM 3064 C CA . MET B 1 1 ? 0.114 39.344 -8.406 1 66.56 1 MET B CA 1
ATOM 3065 C C . MET B 1 1 ? -1.013 40.062 -7.695 1 66.56 1 MET B C 1
ATOM 3067 O O . MET B 1 1 ? -0.819 41.188 -7.219 1 66.56 1 MET B O 1
ATOM 3071 N N . ASN B 1 2 ? -2.244 39.5 -7.812 1 80.81 2 ASN B N 1
ATOM 3072 C CA . ASN B 1 2 ? -3.387 40.188 -7.238 1 80.81 2 ASN B CA 1
ATOM 3073 C C . ASN B 1 2 ? -3.352 40.188 -5.715 1 80.81 2 ASN B C 1
ATOM 3075 O O . ASN B 1 2 ? -3.174 39.125 -5.105 1 80.81 2 ASN B O 1
ATOM 3079 N N . ILE B 1 3 ? -3.25 41.344 -5.141 1 90.25 3 ILE B N 1
ATOM 3080 C CA . ILE B 1 3 ? -3.314 41.469 -3.691 1 90.25 3 ILE B CA 1
ATOM 3081 C C . ILE B 1 3 ? -4.703 41.094 -3.193 1 90.25 3 ILE B C 1
ATOM 3083 O O . ILE B 1 3 ? -5.711 41.594 -3.684 1 90.25 3 ILE B O 1
ATOM 3087 N N . VAL B 1 4 ? -4.727 40.188 -2.24 1 94.69 4 VAL B N 1
ATOM 3088 C CA . VAL B 1 4 ? -5.996 39.719 -1.693 1 94.69 4 VAL B CA 1
ATOM 3089 C C . VAL B 1 4 ? -6.184 40.25 -0.279 1 94.69 4 VAL B C 1
ATOM 3091 O O . VAL B 1 4 ? -5.496 39.812 0.653 1 94.69 4 VAL B O 1
ATOM 3094 N N . GLN B 1 5 ? -7.105 41.156 -0.172 1 96.81 5 GLN B N 1
ATOM 3095 C CA . GLN B 1 5 ? -7.41 41.719 1.136 1 96.81 5 GLN B CA 1
ATOM 3096 C C . GLN B 1 5 ? -8.492 40.906 1.851 1 96.81 5 GLN B C 1
ATOM 3098 O O . GLN B 1 5 ? -9.586 40.719 1.316 1 96.81 5 GLN B O 1
ATOM 3103 N N . VAL B 1 6 ? -8.203 40.438 3.055 1 97.19 6 VAL B N 1
ATOM 3104 C CA . VAL B 1 6 ? -9.125 39.688 3.896 1 97.19 6 VAL B CA 1
ATOM 3105 C C . VAL B 1 6 ? -10.016 40.656 4.676 1 97.19 6 VAL B C 1
ATOM 3107 O O . VAL B 1 6 ? -11.242 40.5 4.688 1 97.19 6 VAL B O 1
ATOM 3110 N N . LYS B 1 7 ? -9.43 41.562 5.324 1 97 7 LYS B N 1
ATOM 3111 C CA . LYS B 1 7 ? -9.984 42.75 5.984 1 97 7 LYS B CA 1
ATOM 3112 C C . LYS B 1 7 ? -9.062 43.969 5.812 1 97 7 LYS B C 1
ATOM 3114 O O . LYS B 1 7 ? -7.961 43.844 5.281 1 97 7 LYS B O 1
ATOM 3119 N N . ASP B 1 8 ? -9.656 45.125 6.191 1 97.19 8 ASP B N 1
ATOM 3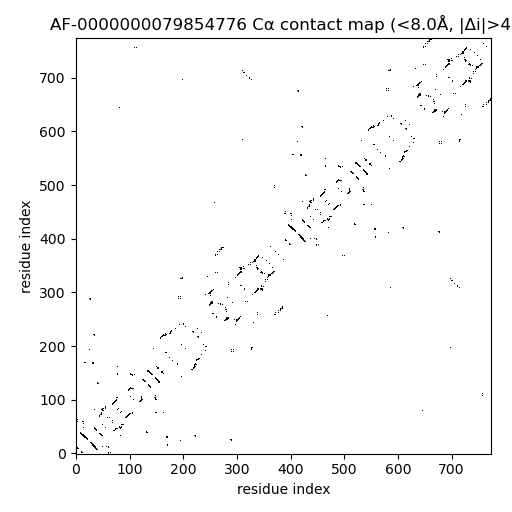120 C CA . ASP B 1 8 ? -8.82 46.312 6.07 1 97.19 8 ASP B CA 1
ATOM 3121 C C . ASP B 1 8 ? -7.492 46.125 6.801 1 97.19 8 ASP B C 1
ATOM 3123 O O . ASP B 1 8 ? -7.469 45.906 8.016 1 97.19 8 ASP B O 1
ATOM 3127 N N . GLY B 1 9 ? -6.359 46.125 6.023 1 98.12 9 GLY B N 1
ATOM 3128 C CA . GLY B 1 9 ? -5.031 46 6.605 1 98.12 9 GLY B CA 1
ATOM 3129 C C . GLY B 1 9 ? -4.598 44.562 6.836 1 98.12 9 GLY B C 1
ATOM 3130 O O . GLY B 1 9 ? -3.523 44.312 7.391 1 98.12 9 GLY B O 1
ATOM 3131 N N . ILE B 1 10 ? -5.441 43.625 6.523 1 98.75 10 ILE B N 1
ATOM 3132 C CA . ILE B 1 10 ? -5.109 42.219 6.641 1 98.75 10 ILE B CA 1
ATOM 3133 C C . ILE B 1 10 ? -5.168 41.562 5.262 1 98.75 10 ILE B C 1
ATOM 3135 O O . ILE B 1 10 ? -6.18 41.656 4.566 1 98.75 10 ILE B O 1
ATOM 3139 N N . TYR B 1 11 ? -4.07 40.844 4.867 1 98.75 11 TYR B N 1
ATOM 3140 C CA . TYR B 1 11 ? -3.934 40.312 3.508 1 98.75 11 TYR B CA 1
ATOM 3141 C C . TYR B 1 11 ? -3.584 38.844 3.518 1 98.75 11 TYR B C 1
ATOM 3143 O O . TYR B 1 11 ? -2.816 38.375 4.371 1 98.75 11 TYR B O 1
ATOM 3151 N N . ALA B 1 12 ? -4.227 38.125 2.58 1 98.38 12 ALA B N 1
ATOM 3152 C CA . ALA B 1 12 ? -3.768 36.75 2.309 1 98.38 12 ALA B CA 1
ATOM 3153 C C . ALA B 1 12 ? -2.529 36.75 1.417 1 98.38 12 ALA B C 1
ATOM 3155 O O . ALA B 1 12 ? -2.555 37.312 0.312 1 98.38 12 ALA B O 1
ATOM 3156 N N . VAL B 1 13 ? -1.423 36.156 1.917 1 98.5 13 VAL B N 1
ATOM 3157 C CA . VAL B 1 13 ? -0.17 36.25 1.178 1 98.5 13 VAL B CA 1
ATOM 3158 C C . VAL B 1 13 ? 0.448 34.875 0.991 1 98.5 13 VAL B C 1
ATOM 3160 O O . VAL B 1 13 ? 1.631 34.75 0.662 1 98.5 13 VAL B O 1
ATOM 3163 N N . GLY B 1 14 ? -0.313 33.844 1.259 1 97.88 14 GLY B N 1
ATOM 3164 C CA . GLY B 1 14 ? 0.168 32.469 1.129 1 97.88 14 GLY B CA 1
ATOM 3165 C C . GLY B 1 14 ? 0.312 32.031 -0.313 1 97.88 14 GLY B C 1
ATOM 3166 O O . GLY B 1 14 ? 0.644 32.812 -1.188 1 97.88 14 GLY B O 1
ATOM 3167 N N . ALA B 1 15 ? 0.22 30.703 -0.521 1 97.56 15 ALA B N 1
ATOM 3168 C CA . ALA B 1 15 ? 0.429 30.109 -1.841 1 97.56 15 ALA B CA 1
ATOM 3169 C C . ALA B 1 15 ? -0.603 29.031 -2.127 1 97.56 15 ALA B C 1
ATOM 3171 O O . ALA B 1 15 ? -1.04 28.328 -1.214 1 97.56 15 ALA B O 1
ATOM 3172 N N . VAL B 1 16 ? -1.02 28.891 -3.383 1 96.81 16 VAL B N 1
ATOM 3173 C CA . VAL B 1 16 ? -1.935 27.859 -3.838 1 96.81 16 VAL B CA 1
ATOM 3174 C C . VAL B 1 16 ? -1.158 26.781 -4.594 1 96.81 16 VAL B C 1
ATOM 3176 O O . VAL B 1 16 ? -0.406 27.078 -5.523 1 96.81 16 VAL B O 1
ATOM 3179 N N . ASP B 1 17 ? -1.265 25.547 -4.18 1 97.25 17 ASP B N 1
ATOM 3180 C CA . ASP B 1 17 ? -0.618 24.406 -4.805 1 97.25 17 ASP B CA 1
ATOM 3181 C C . ASP B 1 17 ? -1.608 23.609 -5.656 1 97.25 17 ASP B C 1
ATOM 3183 O O . ASP B 1 17 ? -2.207 22.641 -5.18 1 97.25 17 ASP B O 1
ATOM 3187 N N . TRP B 1 18 ? -1.684 23.906 -6.934 1 96 18 TRP B N 1
ATOM 3188 C CA . TRP B 1 18 ? -2.703 23.391 -7.848 1 96 18 TRP B CA 1
ATOM 3189 C C . TRP B 1 18 ? -2.469 21.922 -8.148 1 96 18 TRP B C 1
ATOM 3191 O O . TRP B 1 18 ? -3.414 21.172 -8.43 1 96 18 TRP B O 1
ATOM 3201 N N . ASN B 1 19 ? -1.244 21.5 -8.023 1 95.19 19 ASN B N 1
ATOM 3202 C CA . ASN B 1 19 ? -0.906 20.234 -8.641 1 95.19 19 ASN B CA 1
ATOM 3203 C C . ASN B 1 19 ? -0.558 19.172 -7.602 1 95.19 19 ASN B C 1
ATOM 3205 O O . ASN B 1 19 ? -0.33 18 -7.938 1 95.19 19 ASN B O 1
ATOM 3209 N N . VAL B 1 20 ? -0.502 19.547 -6.285 1 95.25 20 VAL B N 1
ATOM 3210 C CA . VAL B 1 20 ? -0.212 18.547 -5.262 1 95.25 20 VAL B CA 1
ATOM 3211 C C . VAL B 1 20 ? -1.334 17.516 -5.223 1 95.25 20 VAL B C 1
ATOM 3213 O O . VAL B 1 20 ? -2.514 17.875 -5.184 1 95.25 20 VAL B O 1
ATOM 3216 N N . ARG B 1 21 ? -0.986 16.219 -5.324 1 95.75 21 ARG B N 1
ATOM 3217 C CA . ARG B 1 21 ? -1.981 15.148 -5.355 1 95.75 21 ARG B CA 1
ATOM 3218 C C . ARG B 1 21 ? -1.774 14.172 -4.203 1 95.75 21 ARG B C 1
ATOM 3220 O O . ARG B 1 21 ? -2.639 13.336 -3.93 1 95.75 21 ARG B O 1
ATOM 3227 N N . SER B 1 22 ? -0.653 14.234 -3.561 1 93.25 22 SER B N 1
ATOM 3228 C CA . SER B 1 22 ? -0.353 13.469 -2.354 1 93.25 22 SER B CA 1
ATOM 3229 C C . SER B 1 22 ? 0.292 14.352 -1.289 1 93.25 22 SER B C 1
ATOM 3231 O O . SER B 1 22 ? 1.359 14.922 -1.515 1 93.25 22 SER B O 1
ATOM 3233 N N . PHE B 1 23 ? -0.418 14.5 -0.212 1 91.44 23 PHE B N 1
ATOM 3234 C CA . PHE B 1 23 ? 0.099 15.219 0.947 1 91.44 23 PHE B CA 1
ATOM 3235 C C . PHE B 1 23 ? 0.488 14.25 2.055 1 91.44 23 PHE B C 1
ATOM 3237 O O . PHE B 1 23 ? -0.292 14.008 2.979 1 91.44 23 PHE B O 1
ATOM 3244 N N . HIS B 1 24 ? 1.729 13.688 2.031 1 83.62 24 HIS B N 1
ATOM 3245 C CA . HIS B 1 24 ? 2.299 12.703 2.945 1 83.62 24 HIS B CA 1
ATOM 3246 C C . HIS B 1 24 ? 1.438 11.445 3.008 1 83.62 24 HIS B C 1
ATOM 3248 O O . HIS B 1 24 ? 1.165 10.922 4.094 1 83.62 24 HIS B O 1
ATOM 3254 N N . GLY B 1 25 ? 0.896 11.102 1.931 1 84.69 25 GLY B N 1
ATOM 3255 C CA . GLY B 1 25 ? 0.147 9.859 1.858 1 84.69 25 GLY B CA 1
ATOM 3256 C C . GLY B 1 25 ? -1.354 10.07 1.79 1 84.69 25 GLY B C 1
ATOM 3257 O O . GLY B 1 25 ? -2.109 9.125 1.554 1 84.69 25 GLY B O 1
ATOM 3258 N N . TYR B 1 26 ? -1.744 11.367 1.928 1 91.19 26 TYR B N 1
ATOM 3259 C CA . TYR B 1 26 ? -3.137 11.773 1.794 1 91.19 26 TYR B CA 1
ATOM 3260 C C . TYR B 1 26 ? -3.424 12.289 0.388 1 91.19 26 TYR B C 1
ATOM 3262 O O . TYR B 1 26 ? -2.668 13.102 -0.148 1 91.19 26 TYR B O 1
ATOM 3270 N N . SER B 1 27 ? -4.578 11.719 -0.169 1 95.44 27 SER B N 1
ATOM 3271 C CA . SER B 1 27 ? -4.879 12.188 -1.519 1 95.44 27 SER B CA 1
ATOM 3272 C C . SER B 1 27 ? -5.469 13.594 -1.497 1 95.44 27 SER B C 1
ATOM 3274 O O . SER B 1 27 ? -6.344 13.891 -0.683 1 95.44 27 SER B O 1
ATOM 3276 N N . THR B 1 28 ? -4.961 14.508 -2.238 1 96.81 28 THR B N 1
ATOM 3277 C CA . THR B 1 28 ? -5.445 15.867 -2.432 1 96.81 28 THR B CA 1
ATOM 3278 C C . THR B 1 28 ? -5.805 16.109 -3.896 1 96.81 28 THR B C 1
ATOM 3280 O O . THR B 1 28 ? -5.129 16.875 -4.586 1 96.81 28 THR B O 1
ATOM 3283 N N . ASN B 1 29 ? -6.934 15.578 -4.316 1 93.81 29 ASN B N 1
ATOM 3284 C CA . ASN B 1 29 ? -7.297 15.5 -5.727 1 93.81 29 ASN B CA 1
ATOM 3285 C C . ASN B 1 29 ? -7.59 16.891 -6.305 1 93.81 29 ASN B C 1
ATOM 3287 O O . ASN B 1 29 ? -7.535 17.078 -7.52 1 93.81 29 ASN B O 1
ATOM 3291 N N . ARG B 1 30 ? -7.918 17.859 -5.441 1 96.56 30 ARG B N 1
ATOM 3292 C CA . ARG B 1 30 ? -8.258 19.188 -5.918 1 96.56 30 ARG B CA 1
ATOM 3293 C C . ARG B 1 30 ? -7.172 20.203 -5.555 1 96.56 30 ARG B C 1
ATOM 3295 O O . ARG B 1 30 ? -7.418 21.406 -5.535 1 96.56 30 ARG B O 1
ATOM 3302 N N . GLY B 1 31 ? -5.992 19.672 -5.23 1 97.06 31 GLY B N 1
ATOM 3303 C CA . GLY B 1 31 ? -4.898 20.531 -4.812 1 97.06 31 GLY B CA 1
ATOM 3304 C C . GLY B 1 31 ? -5.016 21 -3.373 1 97.06 31 GLY B C 1
ATOM 3305 O O . GLY B 1 31 ? -5.773 20.422 -2.592 1 97.06 31 GLY B O 1
ATOM 3306 N N . SER B 1 32 ? -4.172 21.859 -3.008 1 97.62 32 SER B N 1
ATOM 3307 C CA . SER B 1 32 ? -4.156 22.422 -1.662 1 97.62 32 SER B CA 1
ATOM 3308 C C . SER B 1 32 ? -3.676 23.875 -1.676 1 97.62 32 SER B C 1
ATOM 3310 O O . SER B 1 32 ? -3.605 24.5 -2.736 1 97.62 32 SER B O 1
ATOM 3312 N N . SER B 1 33 ? -3.582 24.453 -0.542 1 97.75 33 SER B N 1
ATOM 3313 C CA . SER B 1 33 ? -2.986 25.766 -0.342 1 97.75 33 SER B CA 1
ATOM 3314 C C . SER B 1 33 ? -2.223 25.828 0.977 1 97.75 33 SER B C 1
ATOM 3316 O O . SER B 1 33 ? -2.414 24.984 1.854 1 97.75 33 SER B O 1
ATOM 3318 N N . TYR B 1 34 ? -1.313 26.641 1.013 1 98.06 34 TYR B N 1
ATOM 3319 C CA . TYR B 1 34 ? -0.59 27.047 2.215 1 98.06 34 TYR B CA 1
ATOM 3320 C C . TYR B 1 34 ? -0.832 28.516 2.533 1 98.06 34 TYR B C 1
ATOM 3322 O O . TYR B 1 34 ? -0.177 29.391 1.969 1 98.06 34 TYR B O 1
ATOM 3330 N N . ASN B 1 35 ? -1.748 28.719 3.455 1 98.31 35 ASN B N 1
ATOM 3331 C CA . ASN B 1 35 ? -2.195 30.078 3.707 1 98.31 35 ASN B CA 1
ATOM 3332 C C . ASN B 1 35 ? -1.312 30.781 4.738 1 98.31 35 ASN B C 1
ATOM 3334 O O . ASN B 1 35 ? -0.822 30.141 5.672 1 98.31 35 ASN B O 1
ATOM 3338 N N . ALA B 1 36 ? -1.062 31.953 4.527 1 98.62 36 ALA B N 1
ATOM 3339 C CA . ALA B 1 36 ? -0.392 32.906 5.418 1 98.62 36 ALA B CA 1
ATOM 3340 C C . ALA B 1 36 ? -1.054 34.281 5.355 1 98.62 36 ALA B C 1
ATOM 3342 O O . ALA B 1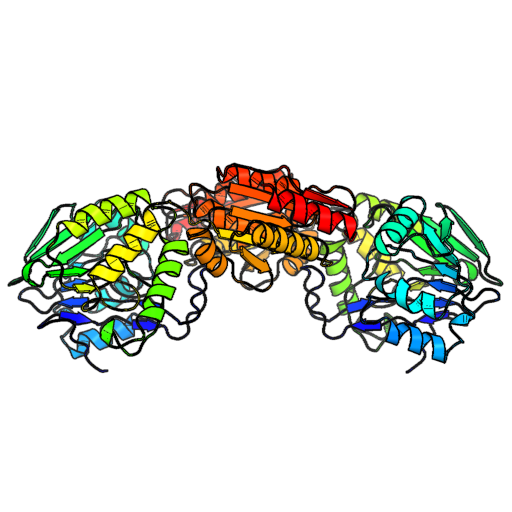 36 ? -1.626 34.656 4.332 1 98.62 36 ALA B O 1
ATOM 3343 N N . TYR B 1 37 ? -1.032 35 6.418 1 98.88 37 TYR B N 1
ATOM 3344 C CA . TYR B 1 37 ? -1.758 36.25 6.496 1 98.88 37 TYR B CA 1
ATOM 3345 C C . TYR B 1 37 ? -0.854 37.375 7.008 1 98.88 37 TYR B C 1
ATOM 3347 O O . TYR B 1 37 ? -0.184 37.219 8.031 1 98.88 37 TYR B O 1
ATOM 3355 N N . LEU B 1 38 ? -0.857 38.5 6.285 1 98.88 38 LEU B N 1
ATOM 3356 C CA . LEU B 1 38 ? -0.08 39.688 6.645 1 98.88 38 LEU B CA 1
ATOM 3357 C C . LEU B 1 38 ? -0.979 40.75 7.23 1 98.88 38 LEU B C 1
ATOM 3359 O O . LEU B 1 38 ? -1.955 41.156 6.598 1 98.88 38 LEU B O 1
ATOM 3363 N N . ILE B 1 39 ? -0.669 41.188 8.461 1 98.88 39 ILE B N 1
ATOM 3364 C CA . ILE B 1 39 ? -1.423 42.219 9.125 1 98.88 39 ILE B CA 1
ATOM 3365 C C . ILE B 1 39 ? -0.609 43.531 9.125 1 98.88 39 ILE B C 1
ATOM 3367 O O . ILE B 1 39 ? 0.464 43.594 9.734 1 98.88 39 ILE B O 1
ATOM 3371 N N . MET B 1 40 ? -1.14 44.5 8.43 1 98.75 40 MET B N 1
ATOM 3372 C CA . MET B 1 40 ? -0.543 45.844 8.438 1 98.75 40 MET B CA 1
ATOM 3373 C C . MET B 1 40 ? -1.057 46.656 9.625 1 98.75 40 MET B C 1
ATOM 3375 O O . MET B 1 40 ? -2.234 47 9.672 1 98.75 40 MET B O 1
ATOM 3379 N N . ASP B 1 41 ? -0.281 46.906 10.594 1 98.5 41 ASP B N 1
ATOM 3380 C CA . ASP B 1 41 ? -0.54 47.656 11.797 1 98.5 41 ASP B CA 1
ATOM 3381 C C . ASP B 1 41 ? 0.719 48.406 12.258 1 98.5 41 ASP B C 1
ATOM 3383 O O . ASP B 1 41 ? 1.665 48.562 11.484 1 98.5 41 ASP B O 1
ATOM 3387 N N . GLU B 1 42 ? 0.736 49.094 13.484 1 98.69 42 GLU B N 1
ATOM 3388 C CA . GLU B 1 42 ? 1.961 49.688 14 1 98.69 42 GLU B CA 1
ATOM 3389 C C . GLU B 1 42 ? 3.113 48.688 14 1 98.69 42 GLU B C 1
ATOM 3391 O O . GLU B 1 42 ? 4.246 49.062 13.656 1 98.69 42 GLU B O 1
ATOM 3396 N N . LYS B 1 43 ? 2.797 47.5 14.438 1 98.75 43 LYS B N 1
ATOM 3397 C CA . LYS B 1 43 ? 3.701 46.375 14.289 1 98.75 43 LYS B CA 1
ATOM 3398 C C . LYS B 1 43 ? 3.215 45.406 13.195 1 98.75 43 LYS B C 1
ATOM 3400 O O . LYS B 1 43 ? 2.178 44.781 13.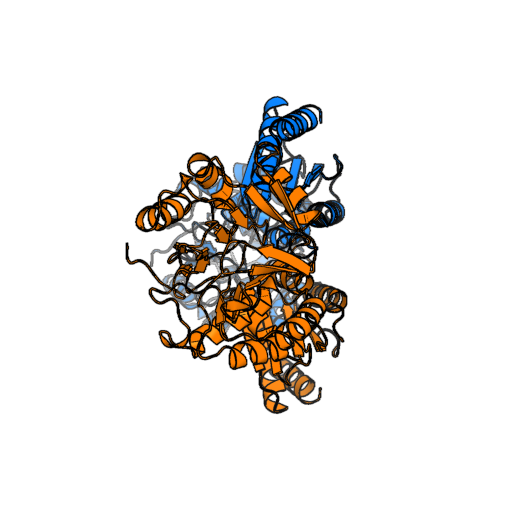352 1 98.75 43 LYS B O 1
ATOM 3405 N N . ILE B 1 44 ? 3.994 45.375 12.125 1 98.81 44 ILE B N 1
ATOM 3406 C CA . ILE B 1 44 ? 3.635 44.531 10.992 1 98.81 44 ILE B CA 1
ATOM 3407 C C . ILE B 1 44 ? 3.85 43.062 11.367 1 98.81 44 ILE B C 1
ATOM 3409 O O . ILE B 1 44 ? 4.926 42.688 11.844 1 98.81 44 ILE B O 1
ATOM 3413 N N . THR B 1 45 ? 2.787 42.281 11.172 1 98.88 45 THR B N 1
ATOM 3414 C CA . THR B 1 45 ? 2.812 40.906 11.672 1 98.88 45 THR B CA 1
ATOM 3415 C C . THR B 1 45 ? 2.402 39.906 10.586 1 98.88 45 THR B C 1
ATOM 3417 O O . THR B 1 45 ? 1.381 40.125 9.922 1 98.88 45 THR B O 1
ATOM 3420 N N . LEU B 1 46 ? 3.234 38.906 10.344 1 98.88 46 LEU B N 1
ATOM 3421 C CA . LEU B 1 46 ? 2.91 37.812 9.461 1 98.88 46 LEU B CA 1
ATOM 3422 C C . LEU B 1 46 ? 2.49 36.562 10.266 1 98.88 46 LEU B C 1
ATOM 3424 O O . LEU B 1 46 ? 3.141 36.219 11.25 1 98.88 46 LEU B O 1
ATOM 3428 N N . LEU B 1 47 ? 1.339 36 9.93 1 98.75 47 LEU B N 1
ATOM 3429 C CA . LEU B 1 47 ? 0.889 34.75 10.539 1 98.75 47 LEU B CA 1
ATOM 3430 C C . LEU B 1 47 ? 1.219 33.562 9.641 1 98.75 47 LEU B C 1
ATOM 3432 O O . LEU B 1 47 ? 0.68 33.438 8.539 1 98.75 47 LEU B O 1
ATOM 3436 N N . ASP B 1 48 ? 2.076 32.625 10.133 1 98.25 48 ASP B N 1
ATOM 3437 C CA . ASP B 1 48 ? 2.562 31.422 9.477 1 98.25 48 ASP B CA 1
ATOM 3438 C C . ASP B 1 48 ? 3.25 31.75 8.156 1 98.25 48 ASP B C 1
ATOM 3440 O O . ASP B 1 48 ? 3.338 32.906 7.77 1 98.25 48 ASP B O 1
ATOM 3444 N N . THR B 1 49 ? 3.863 30.781 7.598 1 98.5 49 THR B N 1
ATOM 3445 C CA . THR B 1 49 ? 4.457 30.859 6.266 1 98.5 49 THR B CA 1
ATOM 3446 C C . THR B 1 49 ? 3.873 29.781 5.348 1 98.5 49 THR B C 1
ATOM 3448 O O . THR B 1 49 ? 2.668 29.516 5.379 1 98.5 49 THR B O 1
ATOM 3451 N N . VAL B 1 50 ? 4.703 29.344 4.434 1 98.44 50 VAL B N 1
ATOM 3452 C CA . VAL B 1 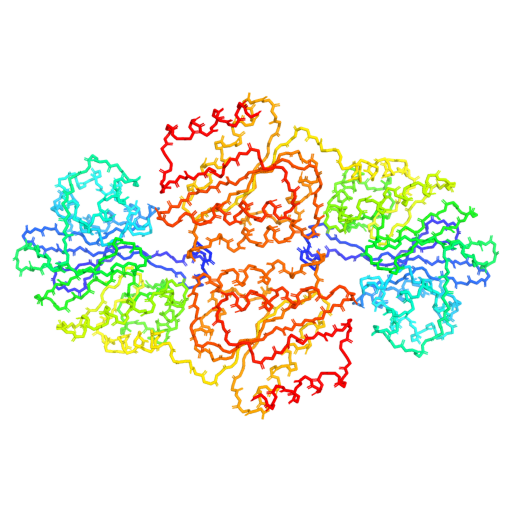50 ? 4.258 28.375 3.439 1 98.44 50 VAL B CA 1
ATOM 3453 C C . VAL B 1 50 ? 5.238 27.203 3.389 1 98.44 50 VAL B C 1
ATOM 3455 O O . VAL B 1 50 ? 6.238 27.188 4.109 1 98.44 50 VAL B O 1
ATOM 3458 N N . LYS B 1 51 ? 4.84 26.172 2.615 1 97.69 51 LYS B N 1
ATOM 3459 C CA . LYS B 1 51 ? 5.766 25.078 2.314 1 97.69 51 LYS B CA 1
ATOM 3460 C C . LYS B 1 51 ? 7.008 25.594 1.595 1 97.69 51 LYS B C 1
ATOM 3462 O O . LYS B 1 51 ? 6.926 26.547 0.803 1 97.69 51 LYS B O 1
ATOM 3467 N N . GLU B 1 52 ? 8.078 25.031 1.83 1 97.31 52 GLU B N 1
ATOM 3468 C CA . GLU B 1 52 ? 9.398 25.516 1.456 1 97.31 52 GLU B CA 1
ATOM 3469 C C . GLU B 1 52 ? 9.461 25.875 -0.027 1 97.31 52 GLU B C 1
ATOM 3471 O O . GLU B 1 52 ? 9.945 26.938 -0.395 1 97.31 52 GLU B O 1
ATOM 3476 N N . PRO B 1 53 ? 8.945 25.078 -0.919 1 97.12 53 PRO B N 1
ATOM 3477 C CA . PRO B 1 53 ? 9.086 25.391 -2.342 1 97.12 53 PRO B CA 1
ATOM 3478 C C . PRO B 1 53 ? 8.328 26.656 -2.744 1 97.12 53 PRO B C 1
ATOM 3480 O O . PRO B 1 53 ? 8.562 27.203 -3.824 1 97.12 53 PRO B O 1
ATOM 3483 N N . PHE B 1 54 ? 7.484 27.141 -1.875 1 97.94 54 PHE B N 1
ATOM 3484 C CA . PHE B 1 54 ? 6.656 28.281 -2.203 1 97.94 54 PHE B CA 1
ATOM 3485 C C . PHE B 1 54 ? 7.148 29.531 -1.473 1 97.94 54 PHE B C 1
ATOM 3487 O O . PHE B 1 54 ? 6.473 30.562 -1.464 1 97.94 54 PHE B O 1
ATOM 3494 N N . SER B 1 55 ? 8.336 29.469 -0.875 1 98.44 55 SER B N 1
ATOM 3495 C CA . SER B 1 55 ? 8.867 30.562 -0.057 1 98.44 55 SER B CA 1
ATOM 3496 C C . SER B 1 55 ? 9 31.844 -0.861 1 98.44 55 SER B C 1
ATOM 3498 O O . SER B 1 55 ? 8.641 32.906 -0.38 1 98.44 55 SER B O 1
ATOM 3500 N N . GLN B 1 56 ? 9.477 31.734 -2.076 1 97.88 56 GLN B N 1
ATOM 3501 C CA . GLN B 1 56 ? 9.672 32.938 -2.889 1 97.88 56 GLN B CA 1
ATOM 3502 C C . GLN B 1 56 ? 8.336 33.562 -3.258 1 97.88 56 GLN B C 1
ATOM 3504 O O . GLN B 1 56 ? 8.219 34.812 -3.309 1 97.88 56 GLN B O 1
ATOM 3509 N N . GLU B 1 57 ? 7.395 32.719 -3.537 1 97.31 57 GLU B N 1
ATOM 3510 C CA . GLU B 1 57 ? 6.062 33.25 -3.834 1 97.31 57 GLU B CA 1
ATOM 3511 C C . GLU B 1 57 ? 5.504 34.062 -2.656 1 97.31 57 GLU B C 1
ATOM 3513 O O . GLU B 1 57 ? 4.93 35.125 -2.842 1 97.31 57 GLU B O 1
ATOM 3518 N N . LEU B 1 58 ? 5.648 33.531 -1.46 1 98.25 58 LEU B N 1
ATOM 3519 C CA . LEU B 1 58 ? 5.242 34.219 -0.247 1 98.25 58 LEU B CA 1
ATOM 3520 C C . LEU B 1 58 ? 5.93 35.562 -0.15 1 98.25 58 LEU B C 1
ATOM 3522 O O . LEU B 1 58 ? 5.27 36.594 0.064 1 98.25 58 LEU B O 1
ATOM 3526 N N . ILE B 1 59 ? 7.242 35.594 -0.325 1 98.5 59 ILE B N 1
ATOM 3527 C CA . ILE B 1 59 ? 8.047 36.812 -0.183 1 98.5 59 ILE B CA 1
ATOM 3528 C C . ILE B 1 59 ? 7.633 37.844 -1.241 1 98.5 59 ILE B C 1
ATOM 3530 O O . ILE B 1 59 ? 7.516 39.031 -0.951 1 98.5 59 ILE B O 1
ATOM 3534 N N . ASP B 1 60 ? 7.41 37.344 -2.479 1 98.12 60 ASP B N 1
ATOM 3535 C CA . ASP B 1 60 ? 6.984 38.219 -3.559 1 98.12 60 ASP B CA 1
ATOM 3536 C C . ASP B 1 60 ? 5.645 38.875 -3.234 1 98.12 60 ASP B C 1
ATOM 3538 O O . ASP B 1 60 ? 5.461 40.094 -3.457 1 98.12 60 ASP B O 1
ATOM 3542 N N . ARG B 1 61 ? 4.758 38.125 -2.689 1 98.06 61 ARG B N 1
ATOM 3543 C CA . ARG B 1 61 ? 3.438 38.656 -2.359 1 98.06 61 ARG B CA 1
ATOM 3544 C C . ARG B 1 61 ? 3.523 39.656 -1.229 1 98.06 61 ARG B C 1
ATOM 3546 O O . ARG B 1 61 ? 2.838 40.688 -1.255 1 98.06 61 ARG B O 1
ATOM 3553 N N . ILE B 1 62 ? 4.297 39.375 -0.247 1 98.5 62 ILE B N 1
ATOM 3554 C CA . ILE B 1 62 ? 4.512 40.312 0.841 1 98.5 62 ILE B CA 1
ATOM 3555 C C . ILE B 1 62 ? 5.113 41.625 0.29 1 98.5 62 ILE B C 1
ATOM 3557 O O . ILE B 1 62 ? 4.664 42.719 0.635 1 98.5 62 ILE B O 1
ATOM 3561 N N . SER B 1 63 ? 6.086 41.5 -0.597 1 98.12 63 SER B N 1
ATOM 3562 C CA . SER B 1 63 ? 6.836 42.625 -1.135 1 98.12 63 SER B CA 1
ATOM 3563 C C . SER B 1 63 ? 5.934 43.562 -1.933 1 98.12 63 SER B C 1
ATOM 3565 O O . SER B 1 63 ? 6.23 44.75 -2.076 1 98.12 63 SER B O 1
ATOM 3567 N N . GLU B 1 64 ? 4.906 43 -2.461 1 97.69 64 GLU B N 1
ATOM 3568 C CA . GLU B 1 64 ? 3.941 43.844 -3.18 1 97.69 64 GLU B CA 1
ATOM 3569 C C . GLU B 1 64 ? 3.195 44.781 -2.227 1 97.69 64 GLU B C 1
ATOM 3571 O O . GLU B 1 64 ? 2.658 45.781 -2.646 1 97.69 64 GLU B O 1
ATOM 3576 N N . ILE B 1 65 ? 3.178 44.406 -0.98 1 98.06 65 ILE B N 1
ATOM 3577 C CA . ILE B 1 65 ? 2.402 45.156 0.004 1 98.06 65 ILE B CA 1
ATOM 3578 C C . ILE B 1 65 ? 3.336 46.031 0.855 1 98.06 65 ILE B C 1
ATOM 3580 O O . ILE B 1 65 ? 3.031 47.188 1.147 1 98.06 65 ILE B O 1
ATOM 3584 N N . VAL B 1 66 ? 4.406 45.438 1.22 1 98.25 66 VAL B N 1
ATOM 3585 C CA . VAL B 1 66 ? 5.352 46.094 2.102 1 98.25 66 VAL B CA 1
ATOM 3586 C C . VAL B 1 66 ? 6.742 45.5 1.923 1 98.25 66 VAL B C 1
ATOM 3588 O O . VAL B 1 66 ? 6.879 44.375 1.456 1 98.25 66 VAL B O 1
ATOM 3591 N N . ASP B 1 67 ? 7.777 46.312 2.234 1 98.44 67 ASP B N 1
ATOM 3592 C CA . ASP B 1 67 ? 9.125 45.75 2.338 1 98.44 67 ASP B CA 1
ATOM 3593 C C . ASP B 1 67 ? 9.195 44.688 3.426 1 98.44 67 ASP B C 1
ATOM 3595 O O . ASP B 1 67 ? 8.969 44.969 4.602 1 98.44 67 ASP B O 1
ATOM 3599 N N . PRO B 1 68 ? 9.531 43.438 3.027 1 98.5 68 PRO B N 1
ATOM 3600 C CA . PRO B 1 68 ? 9.547 42.375 4.02 1 98.5 68 PRO B CA 1
ATOM 3601 C C . PRO B 1 68 ? 10.438 42.688 5.223 1 98.5 68 PRO B C 1
ATOM 3603 O O . PRO B 1 68 ? 10.195 42.188 6.324 1 98.5 68 PRO B O 1
ATOM 3606 N N . ALA B 1 69 ? 11.398 43.5 5.066 1 98.31 69 ALA B N 1
ATOM 3607 C CA . ALA B 1 69 ? 12.312 43.844 6.148 1 98.31 69 ALA B CA 1
ATOM 3608 C C . ALA B 1 69 ? 11.578 44.594 7.262 1 98.31 69 ALA B C 1
ATOM 3610 O O . ALA B 1 69 ? 12.086 44.719 8.375 1 98.31 69 ALA B O 1
ATOM 3611 N N . LYS B 1 70 ? 10.422 45.062 6.969 1 98.69 70 LYS B N 1
ATOM 3612 C CA . LYS B 1 70 ? 9.656 45.875 7.918 1 98.69 70 LYS B CA 1
ATOM 3613 C C . LYS B 1 70 ? 8.781 45 8.797 1 98.69 70 LYS B C 1
ATOM 3615 O O . LYS B 1 70 ? 8.133 45.469 9.734 1 98.69 70 LYS B O 1
ATOM 3620 N N . ILE B 1 71 ? 8.781 43.719 8.547 1 98.81 71 ILE B N 1
ATOM 3621 C CA . ILE B 1 71 ? 8.008 42.812 9.383 1 98.81 71 ILE B CA 1
ATOM 3622 C C . ILE B 1 71 ? 8.586 42.781 10.797 1 98.81 71 ILE B C 1
ATOM 3624 O O . ILE B 1 71 ? 9.789 42.562 10.977 1 98.81 71 ILE B O 1
ATOM 3628 N N . ASP B 1 72 ? 7.672 43.031 11.75 1 98.81 72 ASP B N 1
ATOM 3629 C CA . ASP B 1 72 ? 8.094 43.031 13.148 1 98.81 72 ASP B CA 1
ATOM 3630 C C . ASP B 1 72 ? 7.957 41.656 13.781 1 98.81 72 ASP B C 1
ATOM 3632 O O . ASP B 1 72 ? 8.812 41.25 14.562 1 98.81 72 ASP B O 1
ATOM 3636 N N . TYR B 1 73 ? 6.855 41 13.484 1 98.88 73 TYR B N 1
ATOM 3637 C CA . TYR B 1 73 ? 6.559 39.719 14.102 1 98.88 73 TYR B CA 1
ATOM 3638 C C . TYR B 1 73 ? 6.191 38.656 13.055 1 98.88 73 TYR B C 1
ATOM 3640 O O . TYR B 1 73 ? 5.492 38.969 12.086 1 98.88 73 TYR B O 1
ATOM 3648 N N . LEU B 1 74 ? 6.719 37.5 13.172 1 98.88 74 LEU B N 1
ATOM 3649 C CA . LEU B 1 74 ? 6.242 36.281 12.523 1 98.88 74 LEU B CA 1
ATOM 3650 C C . LEU B 1 74 ? 5.625 35.312 13.539 1 98.88 74 LEU B C 1
ATOM 3652 O O . LEU B 1 74 ? 6.336 34.719 14.352 1 98.88 74 LEU B O 1
ATOM 3656 N N . VAL B 1 75 ? 4.324 35.219 13.531 1 98.75 75 VAL B N 1
ATOM 3657 C CA . VAL B 1 75 ? 3.645 34.25 14.398 1 98.75 75 VAL B CA 1
ATOM 3658 C C . VAL B 1 75 ? 3.619 32.875 13.727 1 98.75 75 VAL B C 1
ATOM 3660 O O . VAL B 1 75 ? 3.039 32.719 12.656 1 98.75 75 VAL B O 1
ATOM 3663 N N . SER B 1 76 ? 4.277 31.922 14.305 1 98.25 76 SER B N 1
ATOM 3664 C CA . SER B 1 76 ? 4.203 30.531 13.883 1 98.25 76 SER B CA 1
ATOM 3665 C C . SER B 1 76 ? 3.209 29.75 14.734 1 98.25 76 SER B C 1
ATOM 3667 O O . SER B 1 76 ? 3.559 29.25 15.805 1 98.25 76 SER B O 1
ATOM 3669 N N . ASN B 1 77 ? 2.035 29.609 14.164 1 97.25 77 ASN B N 1
ATOM 3670 C CA . ASN B 1 77 ? 0.994 28.875 14.875 1 97.25 77 ASN B CA 1
ATOM 3671 C C . ASN B 1 77 ? 1.281 27.375 14.898 1 97.25 77 ASN B C 1
ATOM 3673 O O . ASN B 1 77 ? 0.763 26.641 15.75 1 97.25 77 ASN B O 1
ATOM 3677 N N . HIS B 1 78 ? 2.104 26.906 14 1 93.62 78 HIS B N 1
ATOM 3678 C CA . HIS B 1 78 ? 2.303 25.469 13.812 1 93.62 78 HIS B CA 1
ATOM 3679 C C . HIS B 1 78 ? 3.67 25.188 13.211 1 93.62 78 HIS B C 1
ATOM 3681 O O . HIS B 1 78 ? 4.098 25.859 12.273 1 93.62 78 HIS B O 1
ATOM 3687 N N . VAL B 1 79 ? 4.332 24.172 13.719 1 95.38 79 VAL B N 1
ATOM 3688 C CA . VAL B 1 79 ? 5.727 23.891 13.391 1 95.38 79 VAL B CA 1
ATOM 3689 C C . VAL B 1 79 ? 5.805 23.062 12.117 1 95.38 79 VAL B C 1
ATOM 3691 O O . VAL B 1 79 ? 6.844 23.031 11.453 1 95.38 79 VAL B O 1
ATOM 3694 N N . GLU B 1 80 ? 4.758 22.312 11.789 1 94.62 80 GLU B N 1
ATOM 3695 C CA . GLU B 1 80 ? 4.812 21.422 10.641 1 94.62 80 GLU B CA 1
ATOM 3696 C C . GLU B 1 80 ? 5.332 22.141 9.398 1 94.62 80 GLU B C 1
ATOM 3698 O O . GLU B 1 80 ? 4.957 23.297 9.141 1 94.62 80 GLU B O 1
ATOM 3703 N N . MET B 1 81 ? 6.031 21.5 8.586 1 95.81 81 MET B N 1
ATOM 3704 C CA . MET B 1 81 ? 6.879 22.141 7.578 1 95.81 81 MET B CA 1
ATOM 3705 C C . MET B 1 81 ? 6.043 22.656 6.41 1 95.81 81 MET B C 1
ATOM 3707 O O . MET B 1 81 ? 6.516 23.469 5.609 1 95.81 81 MET B O 1
ATOM 3711 N N . ASP B 1 82 ? 4.824 22.188 6.309 1 95.38 82 ASP B N 1
ATOM 3712 C CA . ASP B 1 82 ? 3.984 22.766 5.266 1 95.38 82 ASP B CA 1
ATOM 3713 C C . ASP B 1 82 ? 3.496 24.156 5.668 1 95.38 82 ASP B C 1
ATOM 3715 O O . ASP B 1 82 ? 3.014 24.922 4.828 1 95.38 82 ASP B O 1
ATOM 3719 N N . HIS B 1 83 ? 3.691 24.578 6.895 1 95.56 83 HIS B N 1
ATOM 3720 C CA . HIS B 1 83 ? 3.338 25.906 7.344 1 95.56 83 HIS B CA 1
ATOM 3721 C C . HIS B 1 83 ? 4.578 26.703 7.75 1 95.56 83 HIS B C 1
ATOM 3723 O O . HIS B 1 83 ? 4.555 27.938 7.766 1 95.56 83 HIS B O 1
ATOM 3729 N N . SER B 1 84 ? 5.613 26.016 8.117 1 97.62 84 SER B N 1
ATOM 3730 C CA . SER B 1 84 ? 6.789 26.672 8.672 1 97.62 84 SER B CA 1
ATOM 3731 C C . SER B 1 84 ? 7.977 26.594 7.715 1 97.62 84 SER B C 1
ATOM 3733 O O . SER B 1 84 ? 9.023 27.188 7.957 1 97.62 84 SER B O 1
ATOM 3735 N N . GLY B 1 85 ? 7.816 25.938 6.641 1 97.38 85 GLY B N 1
ATOM 3736 C CA . GLY B 1 85 ? 8.922 25.656 5.734 1 97.38 85 GLY B CA 1
ATOM 3737 C C . GLY B 1 85 ? 9.5 26.906 5.105 1 97.38 85 GLY B C 1
ATOM 3738 O O . GLY B 1 85 ? 10.648 26.922 4.66 1 97.38 85 GLY B O 1
ATOM 3739 N N . GLY B 1 86 ? 8.734 27.953 5.051 1 98.31 86 GLY B N 1
ATOM 3740 C CA . GLY B 1 86 ? 9.164 29.188 4.441 1 98.31 86 GLY B CA 1
ATOM 3741 C C . GLY B 1 86 ? 9.969 30.078 5.379 1 98.31 86 GLY B C 1
ATOM 3742 O O . GLY B 1 86 ? 10.508 31.109 4.965 1 98.31 86 GLY B O 1
ATOM 3743 N N . ILE B 1 87 ? 10.117 29.656 6.637 1 98.5 87 ILE B N 1
ATOM 3744 C CA . ILE B 1 87 ? 10.719 30.5 7.656 1 98.5 87 ILE B CA 1
ATOM 3745 C C . ILE B 1 87 ? 12.164 30.828 7.285 1 98.5 87 ILE B C 1
ATOM 3747 O O . ILE B 1 87 ? 12.57 31.984 7.281 1 98.5 87 ILE B O 1
ATOM 3751 N N . PRO B 1 88 ? 12.961 29.844 6.902 1 98.19 88 PRO B N 1
ATOM 3752 C CA . PRO B 1 88 ? 14.359 30.141 6.625 1 98.19 88 PRO B CA 1
ATOM 3753 C C . PRO B 1 88 ? 14.531 31.203 5.535 1 98.19 88 PRO B C 1
ATOM 3755 O O . PRO B 1 88 ? 15.289 32.156 5.707 1 98.19 88 PRO B O 1
ATOM 3758 N N . GLU B 1 89 ? 13.836 31.078 4.43 1 98.44 89 GLU B N 1
ATOM 3759 C CA . GLU B 1 89 ? 13.961 32.031 3.334 1 98.44 89 GLU B CA 1
ATOM 3760 C C . GLU B 1 89 ? 13.391 33.406 3.721 1 98.44 89 GLU B C 1
ATOM 3762 O O . GLU B 1 89 ? 13.953 34.438 3.365 1 98.44 89 GLU B O 1
ATOM 3767 N N . LEU B 1 90 ? 12.258 33.375 4.402 1 98.69 90 LEU B N 1
ATOM 3768 C CA . LEU B 1 90 ? 11.625 34.625 4.824 1 98.69 90 LEU B CA 1
ATOM 3769 C C . LEU B 1 90 ? 12.555 35.438 5.738 1 98.69 90 LEU B C 1
ATOM 3771 O O . LEU B 1 90 ? 12.656 36.656 5.613 1 98.69 90 LEU B O 1
ATOM 3775 N N . MET B 1 91 ? 13.227 34.75 6.645 1 98.38 91 MET B N 1
ATOM 3776 C CA . MET B 1 91 ? 14.031 35.406 7.676 1 98.38 91 MET B CA 1
ATOM 3777 C C . MET B 1 91 ? 15.289 36 7.078 1 98.38 91 MET B C 1
ATOM 3779 O O . MET B 1 91 ? 15.953 36.812 7.719 1 98.38 91 MET B O 1
ATOM 3783 N N . LYS B 1 92 ? 15.633 35.625 5.887 1 98.06 92 LYS B N 1
ATOM 3784 C CA . LYS B 1 92 ? 16.734 36.281 5.188 1 98.06 92 LYS B CA 1
ATOM 3785 C C . LYS B 1 92 ? 16.375 37.719 4.82 1 98.06 92 LYS B C 1
ATOM 3787 O O . LYS B 1 92 ? 17.266 38.594 4.723 1 98.06 92 LYS B O 1
ATOM 3792 N N . VAL B 1 93 ? 15.094 37.938 4.543 1 98.19 93 VAL B N 1
ATOM 3793 C CA . VAL B 1 93 ? 14.688 39.281 4.09 1 98.19 93 VAL B CA 1
ATOM 3794 C C . VAL B 1 93 ? 13.977 40 5.223 1 98.19 93 VAL B C 1
ATOM 3796 O O . VAL B 1 93 ? 13.938 41.25 5.242 1 98.19 93 VAL B O 1
ATOM 3799 N N . ALA B 1 94 ? 13.391 39.25 6.148 1 98.12 94 ALA B N 1
ATOM 3800 C CA . ALA B 1 94 ? 12.797 39.812 7.355 1 98.12 94 ALA B CA 1
ATOM 3801 C C . ALA B 1 94 ? 13.727 39.625 8.555 1 98.12 94 ALA B C 1
ATOM 3803 O O . ALA B 1 94 ? 13.312 39.125 9.594 1 98.12 94 ALA B O 1
ATOM 3804 N N . GLU B 1 95 ? 14.852 40.156 8.492 1 94.88 95 GLU B N 1
ATOM 3805 C CA . GLU B 1 95 ? 15.953 39.875 9.398 1 94.88 95 GLU B CA 1
ATOM 3806 C C . GLU B 1 95 ? 15.656 40.375 10.812 1 94.88 95 GLU B C 1
ATOM 3808 O O . GLU B 1 95 ? 16.172 39.812 11.789 1 94.88 95 GLU B O 1
ATOM 3813 N N . ASN B 1 96 ? 14.82 41.312 10.969 1 95.62 96 ASN B N 1
ATOM 3814 C CA . ASN B 1 96 ? 14.586 41.938 12.273 1 95.62 96 ASN B CA 1
ATOM 3815 C C . ASN B 1 96 ? 13.336 41.375 12.945 1 95.62 96 ASN B C 1
ATOM 3817 O O . ASN B 1 96 ? 13.039 41.688 14.094 1 95.62 96 ASN B O 1
ATOM 3821 N N . ALA B 1 97 ? 12.641 40.531 12.266 1 98.5 97 ALA B N 1
ATOM 3822 C CA . ALA B 1 97 ? 11.375 40 12.781 1 98.5 97 ALA B CA 1
ATOM 3823 C C . ALA B 1 97 ? 11.609 39.062 13.969 1 98.5 97 ALA B C 1
ATOM 3825 O O . ALA B 1 97 ? 12.578 38.312 13.984 1 98.5 97 ALA B O 1
ATOM 3826 N N . THR B 1 98 ? 10.773 39.188 14.977 1 98.75 98 THR B N 1
ATOM 3827 C CA . THR B 1 98 ? 10.711 38.219 16.078 1 98.75 98 THR B CA 1
ATOM 3828 C C . THR B 1 98 ? 9.711 37.094 15.781 1 98.75 98 THR B C 1
ATOM 3830 O O . THR B 1 98 ? 8.562 37.375 15.422 1 98.75 98 THR B O 1
ATOM 3833 N N . ILE B 1 99 ? 10.172 35.844 15.898 1 98.75 99 ILE B N 1
ATOM 3834 C CA . ILE B 1 99 ? 9.281 34.719 15.688 1 98.75 99 ILE B CA 1
ATOM 3835 C C . ILE B 1 99 ? 8.531 34.406 16.984 1 98.75 99 ILE B C 1
ATOM 3837 O O . ILE B 1 99 ? 9.148 34.094 18.016 1 98.75 99 ILE B O 1
ATOM 3841 N N . ILE B 1 100 ? 7.211 34.531 16.969 1 98.75 100 ILE B N 1
ATOM 3842 C CA . ILE B 1 100 ? 6.332 34.188 18.078 1 98.75 100 ILE B CA 1
ATOM 3843 C C . ILE B 1 100 ? 5.805 32.75 17.906 1 98.75 100 ILE B C 1
ATOM 3845 O O . ILE B 1 100 ? 5.266 32.406 16.859 1 98.75 100 ILE B O 1
ATOM 3849 N N . THR B 1 101 ? 5.93 31.906 18.875 1 98.06 101 THR B N 1
ATOM 3850 C CA . THR B 1 101 ? 5.461 30.531 18.766 1 98.06 101 THR B CA 1
ATOM 3851 C C . THR B 1 101 ? 5.055 29.984 20.141 1 98.06 101 THR B C 1
ATOM 3853 O O . THR B 1 101 ? 5.332 30.609 21.172 1 98.06 101 THR B O 1
ATOM 3856 N N . SER B 1 102 ? 4.391 28.891 20.141 1 97.06 102 SER B N 1
ATOM 3857 C CA . SER B 1 102 ? 3.852 28.312 21.359 1 97.06 102 SER B CA 1
ATOM 3858 C C . SER B 1 102 ? 4.961 27.75 22.25 1 97.06 102 SER B C 1
ATOM 3860 O O . SER B 1 102 ? 5.949 27.219 21.734 1 97.06 102 SER B O 1
ATOM 3862 N N . SER B 1 103 ? 4.754 27.844 23.547 1 95.75 103 SER B N 1
ATOM 3863 C CA . SER B 1 103 ? 5.668 27.281 24.531 1 95.75 103 SER B CA 1
ATOM 3864 C C . SER B 1 103 ? 5.145 25.953 25.078 1 95.75 103 SER B C 1
ATOM 3866 O O . SER B 1 103 ? 3.947 25.812 25.359 1 95.75 103 SER B O 1
ATOM 3868 N N . PRO B 1 104 ? 6.043 25.016 25.375 1 95.31 104 PRO B N 1
ATOM 3869 C CA . PRO B 1 104 ? 7.441 24.969 24.938 1 95.31 104 PRO B CA 1
ATOM 3870 C C . PRO B 1 104 ? 7.613 24.312 23.578 1 95.31 104 PRO B C 1
ATOM 3872 O O . PRO B 1 104 ? 8.688 24.406 22.969 1 95.31 104 PRO B O 1
ATOM 3875 N N . SER B 1 105 ? 6.562 23.688 23.156 1 94.94 105 SER B N 1
ATOM 3876 C CA . SER B 1 105 ? 6.691 22.734 22.047 1 94.94 105 SER B CA 1
ATOM 3877 C C . SER B 1 105 ? 6.945 23.469 20.734 1 94.94 105 SER B C 1
ATOM 3879 O O . SER B 1 105 ? 7.688 22.984 19.875 1 94.94 105 SER B O 1
ATOM 3881 N N . GLY B 1 106 ? 6.324 24.625 20.578 1 96.44 106 GLY B N 1
ATOM 3882 C CA . GLY B 1 106 ? 6.586 25.406 19.375 1 96.44 106 GLY B CA 1
ATOM 3883 C C . GLY B 1 106 ? 8.031 25.828 19.25 1 96.44 106 GLY B C 1
ATOM 3884 O O . GLY B 1 106 ? 8.633 25.688 18.188 1 96.44 106 GLY B O 1
ATOM 3885 N N . LEU B 1 107 ? 8.508 26.359 20.359 1 97.38 107 LEU B N 1
ATOM 3886 C CA . LEU B 1 107 ? 9.898 26.797 20.375 1 97.38 107 LEU B CA 1
ATOM 3887 C C . LEU B 1 107 ? 10.844 25.625 20.094 1 97.38 107 LEU B C 1
ATOM 3889 O O . LEU B 1 107 ? 11.719 25.719 19.234 1 97.38 107 LEU B O 1
ATOM 3893 N N . LYS B 1 108 ? 10.648 24.578 20.812 1 95.56 108 LYS B N 1
ATOM 3894 C CA . LYS B 1 108 ? 11.492 23.391 20.641 1 95.56 108 LYS B CA 1
ATOM 3895 C C . LYS B 1 108 ? 11.43 22.875 19.219 1 95.56 108 LYS B C 1
ATOM 3897 O O . LYS B 1 108 ? 12.461 22.516 18.641 1 95.56 108 LYS B O 1
ATOM 3902 N N . GLY B 1 109 ? 10.258 22.844 18.672 1 95.81 109 GLY B N 1
ATOM 3903 C CA . GLY B 1 109 ? 10.078 22.344 17.328 1 95.81 109 GLY B CA 1
ATOM 3904 C C . GLY B 1 109 ? 10.742 23.203 16.266 1 95.81 109 GLY B C 1
ATOM 3905 O O . GLY B 1 109 ? 11.414 22.688 15.375 1 95.81 109 GLY B O 1
ATOM 3906 N N . LEU B 1 110 ? 10.555 24.469 16.391 1 97.69 110 LEU B N 1
ATOM 3907 C CA . LEU B 1 110 ? 11.148 25.375 15.414 1 97.69 110 LEU B CA 1
ATOM 3908 C C . LEU B 1 110 ? 12.672 25.328 15.492 1 97.69 110 LEU B C 1
ATOM 3910 O O . LEU B 1 110 ? 13.359 25.359 14.469 1 97.69 110 LEU B O 1
ATOM 3914 N N . GLN B 1 111 ? 13.148 25.266 16.688 1 97 111 GLN B N 1
ATOM 3915 C CA . GLN B 1 111 ? 14.602 25.203 16.859 1 97 111 GLN B CA 1
ATOM 3916 C C . GLN B 1 111 ? 15.156 23.891 16.312 1 97 111 GLN B C 1
ATOM 3918 O O . GLN B 1 111 ? 16.266 23.859 15.766 1 97 111 GLN B O 1
ATOM 3923 N N . ALA B 1 112 ? 14.445 22.891 16.547 1 94.5 112 ALA B N 1
ATOM 3924 C CA . ALA B 1 112 ? 14.875 21.578 16.047 1 94.5 112 ALA B CA 1
ATOM 3925 C C . ALA B 1 112 ? 14.891 21.547 14.523 1 94.5 112 ALA B C 1
ATOM 3927 O O . ALA B 1 112 ? 15.734 20.891 13.922 1 94.5 112 ALA B O 1
ATOM 3928 N N . HIS B 1 113 ? 14 22.281 13.906 1 95.94 113 HIS B N 1
ATOM 3929 C CA . HIS B 1 113 ? 13.883 22.266 12.453 1 95.94 113 HIS B CA 1
ATOM 3930 C C . HIS B 1 113 ? 14.867 23.25 11.82 1 95.94 113 HIS B C 1
ATOM 3932 O O . HIS B 1 113 ? 15.469 22.938 10.789 1 95.94 113 HIS B O 1
ATOM 3938 N N . TYR B 1 114 ? 14.961 24.453 12.461 1 96.5 114 TYR B N 1
ATOM 3939 C CA . TYR B 1 114 ? 15.586 25.531 11.711 1 96.5 114 TYR B CA 1
ATOM 3940 C C . TYR B 1 114 ? 16.734 26.156 12.5 1 96.5 114 TYR B C 1
ATOM 3942 O O . TYR B 1 114 ? 17.469 27 11.984 1 96.5 114 TYR B O 1
ATOM 3950 N N . GLY B 1 115 ? 16.938 25.766 13.719 1 94.5 115 GLY B N 1
ATOM 3951 C CA . GLY B 1 115 ? 18.062 26.234 14.516 1 94.5 115 GLY B CA 1
ATOM 3952 C C . GLY B 1 115 ? 17.672 27.266 15.555 1 94.5 115 GLY B C 1
ATOM 3953 O O . GLY B 1 115 ? 16.516 27.672 15.633 1 94.5 115 GLY B O 1
ATOM 3954 N N . LYS B 1 116 ? 18.703 27.781 16.344 1 94.69 116 LYS B N 1
ATOM 3955 C CA . LYS B 1 116 ? 18.469 28.641 17.5 1 94.69 116 LYS B CA 1
ATOM 3956 C C . LYS B 1 116 ? 18.844 30.094 17.203 1 94.69 116 LYS B C 1
ATOM 3958 O O . LYS B 1 116 ? 18.703 30.969 18.062 1 94.69 116 LYS B O 1
ATOM 3963 N N . ASN B 1 117 ? 19.172 30.328 15.984 1 93.69 117 ASN B N 1
ATOM 3964 C CA . ASN B 1 117 ? 19.812 31.609 15.68 1 93.69 117 ASN B CA 1
ATOM 3965 C C . ASN B 1 117 ? 18.781 32.688 15.391 1 93.69 117 ASN B C 1
ATOM 3967 O O . ASN B 1 117 ? 19.125 33.844 15.211 1 93.69 117 ASN B O 1
ATOM 3971 N N . TYR B 1 118 ? 17.484 32.406 15.414 1 97.75 118 TYR B N 1
ATOM 3972 C CA . TYR B 1 118 ? 16.453 33.438 15.195 1 97.75 118 TYR B CA 1
ATOM 3973 C C . TYR B 1 118 ? 16.031 34.062 16.516 1 97.75 118 TYR B C 1
ATOM 3975 O O . TYR B 1 118 ? 16.312 33.531 17.578 1 97.75 118 TYR B O 1
ATOM 3983 N N . LYS B 1 119 ? 15.383 35.344 16.422 1 98.19 119 LYS B N 1
ATOM 3984 C CA . LYS B 1 119 ? 14.75 35.938 17.594 1 98.19 119 LYS B CA 1
ATOM 3985 C C . LYS B 1 119 ? 13.398 35.312 17.875 1 98.19 119 LYS B C 1
ATOM 3987 O O . LYS B 1 119 ? 12.406 35.625 17.219 1 98.19 119 LYS B O 1
ATOM 3992 N N . TYR B 1 120 ? 13.414 34.438 18.969 1 98.31 120 TYR B N 1
ATOM 3993 C CA . TYR B 1 120 ? 12.188 33.75 19.312 1 98.31 120 TYR B CA 1
ATOM 3994 C C . TYR B 1 120 ? 11.523 34.406 20.531 1 98.31 120 TYR B C 1
ATOM 3996 O O . TYR B 1 120 ? 12.211 34.844 21.453 1 98.31 120 TYR B O 1
ATOM 4004 N N . GLN B 1 121 ? 10.297 34.438 20.516 1 98.31 121 GLN B N 1
ATOM 4005 C CA . GLN B 1 121 ? 9.477 34.719 21.672 1 98.31 121 GLN B CA 1
ATOM 4006 C C . GLN B 1 121 ? 8.383 33.688 21.859 1 98.31 121 GLN B C 1
ATOM 4008 O O . GLN B 1 121 ? 7.562 33.469 20.969 1 98.31 121 GLN B O 1
ATOM 4013 N N . GLU B 1 122 ? 8.383 33 22.938 1 97.25 122 GLU B N 1
ATOM 4014 C CA . GLU B 1 122 ? 7.367 31.984 23.203 1 97.25 122 GLU B CA 1
ATOM 4015 C C . GLU B 1 122 ? 6.137 32.594 23.859 1 97.25 122 GLU B C 1
ATOM 4017 O O . GLU B 1 122 ? 6.254 33.562 24.625 1 97.25 122 GLU B O 1
ATOM 4022 N N . VAL B 1 123 ? 4.996 32.062 23.609 1 97.69 123 VAL B N 1
ATOM 4023 C CA . VAL B 1 123 ? 3.74 32.5 24.203 1 97.69 123 VAL B CA 1
ATOM 4024 C C . VAL B 1 123 ? 2.994 31.297 24.766 1 97.69 123 VAL B C 1
ATOM 4026 O O . VAL B 1 123 ? 3.242 30.172 24.359 1 97.69 123 VAL B O 1
ATOM 4029 N N . LYS B 1 124 ? 2.158 31.562 25.719 1 96.12 124 LYS B N 1
ATOM 4030 C CA . LYS B 1 124 ? 1.293 30.562 26.344 1 96.12 124 LYS B CA 1
ATOM 4031 C C . LYS B 1 124 ? -0.178 30.859 26.078 1 96.12 124 LYS B C 1
ATOM 4033 O O . LYS B 1 124 ? -0.509 31.906 25.516 1 96.12 124 LYS B O 1
ATOM 4038 N N . ALA B 1 125 ? -0.931 29.891 26.422 1 91 125 ALA B N 1
ATOM 4039 C CA . ALA B 1 125 ? -2.369 30.094 26.25 1 91 125 ALA B CA 1
ATOM 4040 C C . ALA B 1 125 ? -2.846 31.344 26.984 1 91 125 ALA B C 1
ATOM 4042 O O . ALA B 1 125 ? -2.559 31.531 28.156 1 91 125 ALA B O 1
ATOM 4043 N N . GLY B 1 126 ? -3.566 32.156 26.234 1 92.81 126 GLY B N 1
ATOM 4044 C CA . GLY B 1 126 ? -4.145 33.344 26.828 1 92.81 126 GLY B CA 1
ATOM 4045 C C . GLY B 1 126 ? -3.26 34.562 26.703 1 92.81 126 GLY B C 1
ATOM 4046 O O . GLY B 1 126 ? -3.719 35.688 26.891 1 92.81 126 GLY B O 1
ATOM 4047 N N . ASP B 1 127 ? -2.006 34.312 26.328 1 97.31 127 ASP B N 1
ATOM 4048 C CA . ASP B 1 127 ? -1.129 35.438 26.109 1 97.31 127 ASP B CA 1
ATOM 4049 C C . ASP B 1 127 ? -1.649 36.344 24.984 1 97.31 127 ASP B C 1
ATOM 4051 O O . ASP B 1 127 ? -2.344 35.844 24.078 1 97.31 127 ASP B O 1
ATOM 4055 N N . GLU B 1 128 ? -1.354 37.594 25.125 1 98 128 GLU B N 1
ATOM 4056 C CA . GLU B 1 128 ? -1.761 38.562 24.125 1 98 128 GLU B CA 1
ATOM 4057 C C . GLU B 1 128 ? -0.56 39.344 23.609 1 98 128 GLU B C 1
ATOM 4059 O O . GLU B 1 128 ? 0.427 39.531 24.328 1 98 128 GLU B O 1
ATOM 4064 N N . LEU B 1 129 ? -0.656 39.719 22.391 1 98.31 129 LEU B N 1
ATOM 4065 C CA . LEU B 1 129 ? 0.334 40.562 21.734 1 98.31 129 LEU B CA 1
ATOM 4066 C C . LEU B 1 129 ? -0.333 41.781 21.062 1 98.31 129 LEU B C 1
ATOM 4068 O O . LEU B 1 129 ? -1.05 41.625 20.062 1 98.31 129 LEU B O 1
ATOM 4072 N N . SER B 1 130 ? -0.137 42.938 21.672 1 98.44 130 SER B N 1
ATOM 4073 C CA . SER B 1 130 ? -0.632 44.156 21.047 1 98.44 130 SER B CA 1
ATOM 4074 C C . SER B 1 130 ? 0.267 44.562 19.891 1 98.44 130 SER B C 1
ATOM 4076 O O . SER B 1 130 ? 1.479 44.719 20.062 1 98.44 130 SER B O 1
ATOM 4078 N N . ILE B 1 131 ? -0.312 44.812 18.703 1 98.56 131 ILE B N 1
ATOM 4079 C CA . ILE B 1 131 ? 0.51 45.125 17.547 1 98.56 131 ILE B CA 1
ATOM 4080 C C . ILE B 1 131 ? 0.118 46.531 17.016 1 98.56 131 ILE B C 1
ATOM 4082 O O . ILE B 1 131 ? 0.447 46.875 15.883 1 98.56 131 ILE B O 1
ATOM 4086 N N . GLY B 1 132 ? -0.576 47.25 17.734 1 98.31 132 GLY B N 1
ATOM 4087 C CA . GLY B 1 132 ? -1.112 48.562 17.391 1 98.31 132 GLY B CA 1
ATOM 4088 C C . GLY B 1 132 ? -2.594 48.688 17.688 1 98.31 132 GLY B C 1
ATOM 4089 O O . GLY B 1 132 ? -3.014 48.594 18.844 1 98.31 132 GLY B O 1
ATOM 4090 N N . LYS B 1 133 ? -3.367 48.875 16.734 1 97.56 133 LYS B N 1
ATOM 4091 C CA . LYS B 1 133 ? -4.812 48.938 16.906 1 97.56 133 LYS B CA 1
ATOM 4092 C C . LYS B 1 133 ? -5.418 47.562 17.172 1 97.56 133 LYS B C 1
ATOM 4094 O O . LYS B 1 133 ? -6.555 47.469 17.625 1 97.56 133 LYS B O 1
ATOM 4099 N N . ARG B 1 134 ? -4.629 46.531 16.922 1 98.12 134 ARG B N 1
ATOM 4100 C CA . ARG B 1 134 ? -5.102 45.156 17.062 1 98.12 134 ARG B CA 1
ATOM 4101 C C . ARG B 1 134 ? -4.336 44.438 18.156 1 98.12 134 ARG B C 1
ATOM 4103 O O . ARG B 1 134 ? -3.174 44.75 18.422 1 98.12 134 ARG B O 1
ATOM 4110 N N . THR B 1 135 ? -5.035 43.562 18.703 1 98.44 135 THR B N 1
ATOM 4111 C CA . THR B 1 135 ? -4.465 42.656 19.703 1 98.44 135 THR B CA 1
ATOM 4112 C C . THR B 1 135 ? -4.652 41.188 19.266 1 98.44 135 THR B C 1
ATOM 4114 O O . THR B 1 135 ? -5.766 40.781 18.953 1 98.44 135 THR B O 1
ATOM 4117 N N . LEU B 1 136 ? -3.564 40.438 19.25 1 98.56 136 LEU B N 1
ATOM 4118 C CA . LEU B 1 136 ? -3.598 39.031 18.953 1 98.56 136 LEU B CA 1
ATOM 4119 C C . LEU B 1 136 ? -3.594 38.188 20.234 1 98.56 136 LEU B C 1
ATOM 4121 O O . LEU B 1 136 ? -2.703 38.344 21.078 1 98.56 136 LEU B O 1
ATOM 4125 N N . THR B 1 137 ? -4.625 37.438 20.391 1 97.88 137 THR B N 1
ATOM 4126 C CA . THR B 1 137 ? -4.699 36.469 21.5 1 97.88 137 THR B CA 1
ATOM 4127 C C . THR B 1 137 ? -4.34 35.062 21.047 1 97.88 137 THR B C 1
ATOM 4129 O O . THR B 1 137 ? -4.875 34.594 20.047 1 97.88 137 THR B O 1
ATOM 4132 N N . PHE B 1 138 ? -3.439 34.469 21.797 1 97.25 138 PHE B N 1
ATOM 4133 C CA . PHE B 1 138 ? -2.99 33.125 21.453 1 97.25 138 PHE B CA 1
ATOM 4134 C C . PHE B 1 138 ? -3.75 32.062 22.25 1 97.25 138 PHE B C 1
ATOM 4136 O O . PHE B 1 138 ? -3.811 32.125 23.484 1 97.25 138 PHE B O 1
ATOM 4143 N N . VAL B 1 139 ? -4.371 31.188 21.547 1 92.88 139 VAL B N 1
ATOM 4144 C CA . VAL B 1 139 ? -5.117 30.078 22.141 1 92.88 139 VAL B CA 1
ATOM 4145 C C . VAL B 1 139 ? -4.422 28.75 21.844 1 92.88 139 VAL B C 1
ATOM 4147 O O . VAL B 1 139 ? -4.234 28.391 20.688 1 92.88 139 VAL B O 1
ATOM 4150 N N . SER B 1 140 ? -4.059 28.047 22.938 1 91.44 140 SER B N 1
ATOM 4151 C CA . SER B 1 140 ? -3.381 26.766 22.75 1 91.44 140 SER B CA 1
ATOM 4152 C C . SER B 1 140 ? -4.371 25.672 22.406 1 91.44 140 SER B C 1
ATOM 4154 O O . SER B 1 140 ? -5.418 25.531 23.062 1 91.44 140 SER B O 1
ATOM 4156 N N . THR B 1 141 ? -4.133 24.922 21.391 1 90.38 141 THR B N 1
ATOM 4157 C CA . THR B 1 141 ? -4.879 23.719 21 1 90.38 141 THR B CA 1
ATOM 4158 C C . THR B 1 141 ? -3.939 22.531 20.844 1 90.38 141 THR B C 1
ATOM 4160 O O . THR B 1 141 ? -3.852 21.953 19.766 1 90.38 141 THR B O 1
ATOM 4163 N N . PRO B 1 142 ? -3.307 22.156 21.938 1 88.12 142 PRO B N 1
ATOM 4164 C CA . PRO B 1 142 ? -2.293 21.109 21.828 1 88.12 142 PRO B CA 1
ATOM 4165 C C . PRO B 1 142 ? -2.854 19.797 21.25 1 88.12 142 PRO B C 1
ATOM 4167 O O . PRO B 1 142 ? -3.973 19.406 21.594 1 88.12 142 PRO B O 1
ATOM 4170 N N . MET B 1 143 ? -2.068 19.172 20.297 1 87.56 143 MET B N 1
ATOM 4171 C CA . MET B 1 143 ? -2.326 17.875 19.672 1 87.56 143 MET B CA 1
ATOM 4172 C C . MET B 1 143 ? -3.359 18 18.562 1 87.56 143 MET B C 1
ATOM 4174 O O . MET B 1 143 ? -3.729 17.016 17.922 1 87.56 143 MET B O 1
ATOM 4178 N N . LEU B 1 144 ? -3.732 19.188 18.281 1 88.44 144 LEU B N 1
ATOM 4179 C CA . LEU B 1 144 ? -4.57 19.422 17.109 1 88.44 144 LEU B CA 1
ATOM 4180 C C . LEU B 1 144 ? -3.756 20.031 15.969 1 88.44 144 LEU B C 1
ATOM 4182 O O . LEU B 1 144 ? -3.979 21.188 15.602 1 88.44 144 LEU B O 1
ATOM 4186 N N . HIS B 1 145 ? -2.758 19.344 15.438 1 89.56 145 HIS B N 1
ATOM 4187 C CA . HIS B 1 145 ? -2.566 17.906 15.609 1 89.56 145 HIS B CA 1
ATOM 4188 C C . HIS B 1 145 ? -1.136 17.594 16.031 1 89.56 145 HIS B C 1
ATOM 4190 O O . HIS B 1 145 ? -0.689 16.453 15.898 1 89.56 145 HIS B O 1
ATOM 4196 N N . TRP B 1 146 ? -0.444 18.547 16.359 1 91.5 146 TRP B N 1
ATOM 4197 C CA . TRP B 1 146 ? 0.879 18.406 16.953 1 91.5 146 TRP B CA 1
ATOM 4198 C C . TRP B 1 146 ? 0.918 19.047 18.344 1 91.5 146 TRP B C 1
ATOM 4200 O O . TRP B 1 146 ? 0.049 19.844 18.703 1 91.5 146 TRP B O 1
ATOM 4210 N N . PRO B 1 147 ? 1.928 18.75 19.125 1 91.5 147 PRO B N 1
ATOM 4211 C CA . PRO B 1 147 ? 1.993 19.281 20.5 1 91.5 147 PRO B CA 1
ATOM 4212 C C . PRO B 1 147 ? 2.1 20.797 20.531 1 91.5 147 PRO B C 1
ATOM 4214 O O . PRO B 1 147 ? 1.697 21.422 21.516 1 91.5 147 PRO B O 1
ATOM 4217 N N . ASP B 1 148 ? 2.496 21.406 19.531 1 94 148 ASP B N 1
ATOM 4218 C CA . ASP B 1 148 ? 2.799 22.828 19.516 1 94 148 ASP B CA 1
ATOM 4219 C C . ASP B 1 148 ? 1.582 23.641 19.078 1 94 148 ASP B C 1
ATOM 4221 O O . ASP B 1 148 ? 1.56 24.875 19.219 1 94 148 ASP B O 1
ATOM 4225 N N . ASN B 1 149 ? 0.604 23.031 18.641 1 93.62 149 ASN B N 1
ATOM 4226 C CA . ASN B 1 149 ? -0.432 23.719 17.875 1 93.62 149 ASN B CA 1
ATOM 4227 C C . ASN B 1 149 ? -1.103 24.812 18.703 1 93.62 149 ASN B C 1
ATOM 4229 O O . ASN B 1 149 ? -1.426 24.609 19.875 1 93.62 149 ASN B O 1
ATOM 4233 N N . MET B 1 150 ? -1.26 25.953 18.078 1 95.38 150 MET B N 1
ATOM 4234 C CA . MET B 1 150 ? -2.049 27.047 18.625 1 95.38 150 MET B CA 1
ATOM 4235 C C . MET B 1 150 ? -2.809 27.781 17.531 1 95.38 150 MET B C 1
ATOM 4237 O O . MET B 1 150 ? -2.541 27.578 16.344 1 95.38 150 MET B O 1
ATOM 4241 N N . VAL B 1 151 ? -3.803 28.531 17.953 1 96.38 151 VAL B N 1
ATOM 4242 C CA . VAL B 1 151 ? -4.52 29.422 17.031 1 96.38 151 VAL B CA 1
ATOM 4243 C C . VAL B 1 151 ? -4.422 30.859 17.516 1 96.38 151 VAL B C 1
ATOM 4245 O O . VAL B 1 151 ? -4.105 31.109 18.672 1 96.38 151 VAL B O 1
ATOM 4248 N N . THR B 1 152 ? -4.613 31.766 16.609 1 98.12 152 THR B N 1
ATOM 4249 C CA . THR B 1 152 ? -4.523 33.188 16.906 1 98.12 152 THR B CA 1
ATOM 4250 C C . THR B 1 152 ? -5.863 33.875 16.672 1 98.12 152 THR B C 1
ATOM 4252 O O . THR B 1 152 ? -6.477 33.719 15.617 1 98.12 152 THR B O 1
ATOM 4255 N N . TYR B 1 153 ? -6.352 34.625 17.688 1 98.19 153 TYR B N 1
ATOM 4256 C CA . TYR B 1 153 ? -7.605 35.344 17.594 1 98.19 153 TYR B CA 1
ATOM 4257 C C . TYR B 1 153 ? -7.355 36.844 17.641 1 98.19 153 TYR B C 1
ATOM 4259 O O . TYR B 1 153 ? -6.641 37.344 18.516 1 98.19 153 TYR B O 1
ATOM 4267 N N . CYS B 1 154 ? -7.812 37.562 16.625 1 98.44 154 CYS B N 1
ATOM 4268 C CA . CYS B 1 154 ? -7.809 39.031 16.609 1 98.44 154 CYS B CA 1
ATOM 4269 C C . CYS B 1 154 ? -9.18 39.562 16.984 1 98.44 154 CYS B C 1
ATOM 4271 O O . CYS B 1 154 ? -10.062 39.688 16.125 1 98.44 154 CYS B O 1
ATOM 4273 N N . LYS B 1 155 ? -9.312 40 18.156 1 96.81 155 LYS B N 1
ATOM 4274 C CA . LYS B 1 155 ? -10.617 40.375 18.719 1 96.81 155 LYS B CA 1
ATOM 4275 C C . LYS B 1 155 ? -11.211 41.594 18.016 1 96.81 155 LYS B C 1
ATOM 4277 O O . LYS B 1 155 ? -12.414 41.625 17.75 1 96.81 155 LYS B O 1
ATOM 4282 N N . GLU B 1 156 ? -10.359 42.625 17.688 1 98.12 156 GLU B N 1
ATOM 4283 C CA . GLU B 1 156 ? -10.836 43.844 17.062 1 98.12 156 GLU B CA 1
ATOM 4284 C C . GLU B 1 156 ? -11.445 43.562 15.695 1 98.12 156 GLU B C 1
ATOM 4286 O O . GLU B 1 156 ? -12.375 44.281 15.273 1 98.12 156 GLU B O 1
ATOM 4291 N N . GLU B 1 157 ? -10.922 42.5 15.086 1 98.19 157 GLU B N 1
ATOM 4292 C CA . GLU B 1 157 ? -11.367 42.188 13.734 1 98.19 157 GLU B CA 1
ATOM 4293 C C . GLU B 1 157 ? -12.32 41 13.742 1 98.19 157 GLU B C 1
ATOM 4295 O O . GLU B 1 157 ? -12.93 40.656 12.719 1 98.19 157 GLU B O 1
ATOM 4300 N N . LYS B 1 158 ? -12.469 40.344 14.891 1 98.31 158 LYS B N 1
ATOM 4301 C CA . LYS B 1 158 ? -13.289 39.156 15.055 1 98.31 158 LYS B CA 1
ATOM 4302 C C . LYS B 1 158 ? -12.875 38.062 14.062 1 98.31 158 LYS B C 1
ATOM 4304 O O . LYS B 1 158 ? -13.727 37.469 13.414 1 98.31 158 LYS B O 1
ATOM 4309 N N . ILE B 1 159 ? -11.562 37.875 13.883 1 98.56 159 ILE B N 1
ATOM 4310 C CA . ILE B 1 159 ? -11.008 36.844 12.984 1 98.56 159 ILE B CA 1
ATOM 4311 C C . ILE B 1 159 ? -10.258 35.812 13.797 1 98.56 159 ILE B C 1
ATOM 4313 O O . ILE B 1 159 ? -9.453 36.125 14.664 1 98.56 159 ILE B O 1
ATOM 4317 N N . LEU B 1 160 ? -10.633 34.594 13.531 1 98.38 160 LEU B N 1
ATOM 4318 C CA . LEU B 1 160 ? -9.867 33.469 14.055 1 98.38 160 LEU B CA 1
ATOM 4319 C C . LEU B 1 160 ? -8.93 32.906 12.992 1 98.38 160 LEU B C 1
ATOM 4321 O O . LEU B 1 160 ? -9.383 32.344 11.992 1 98.38 160 LEU B O 1
ATOM 4325 N N . PHE B 1 161 ? -7.652 33.094 13.133 1 98.38 161 PHE B N 1
ATOM 4326 C CA . PHE B 1 161 ? -6.66 32.375 12.352 1 98.38 161 PHE B CA 1
ATOM 4327 C C . PHE B 1 161 ? -6.469 30.969 12.922 1 98.38 161 PHE B C 1
ATOM 4329 O O . PHE B 1 161 ? -5.684 30.766 13.844 1 98.38 161 PHE B O 1
ATOM 4336 N N . SER B 1 162 ? -7.098 30.016 12.305 1 96.69 162 SER B N 1
ATOM 4337 C CA . SER B 1 162 ? -7.418 28.766 12.969 1 96.69 162 SER B CA 1
ATOM 4338 C C . SER B 1 162 ? -6.363 27.703 12.68 1 96.69 162 SER B C 1
ATOM 4340 O O . SER B 1 162 ? -6.5 26.547 13.102 1 96.69 162 SER B O 1
ATOM 4342 N N . ASN B 1 163 ? -5.285 28.062 11.953 1 94.44 163 ASN B N 1
ATOM 4343 C CA . ASN B 1 163 ? -4.289 27.062 11.57 1 94.44 163 ASN B CA 1
ATOM 4344 C C . ASN B 1 163 ? -4.93 25.891 10.844 1 94.44 163 ASN B C 1
ATOM 4346 O O . ASN B 1 163 ? -5.684 26.078 9.891 1 94.44 163 ASN B O 1
ATOM 4350 N N . ASP B 1 164 ? -4.727 24.609 11.289 1 93.5 164 ASP B N 1
ATOM 4351 C CA . ASP B 1 164 ? -5.227 23.438 10.578 1 93.5 164 ASP B CA 1
ATOM 4352 C C . ASP B 1 164 ? -6.711 23.203 10.867 1 93.5 164 ASP B C 1
ATOM 4354 O O . ASP B 1 164 ? -7.422 22.609 10.062 1 93.5 164 ASP B O 1
ATOM 4358 N N . ALA B 1 165 ? -7.168 23.719 12.008 1 95 165 ALA B N 1
ATOM 4359 C CA . ALA B 1 165 ? -8.594 23.578 12.305 1 95 165 ALA B CA 1
ATOM 4360 C C . ALA B 1 165 ? -9.438 24.297 11.258 1 95 165 ALA B C 1
ATOM 4362 O O . ALA B 1 165 ? -9.094 25.391 10.812 1 95 165 ALA B O 1
ATOM 4363 N N . PHE B 1 166 ? -10.531 23.625 10.875 1 96.88 166 PHE B N 1
ATOM 4364 C CA . PHE B 1 166 ? -11.516 24.141 9.938 1 96.88 166 PHE B CA 1
ATOM 4365 C C . PHE B 1 166 ? -10.922 24.266 8.539 1 96.88 166 PHE B C 1
ATOM 4367 O O . PHE B 1 166 ? -11.484 24.938 7.676 1 96.88 166 PHE B O 1
ATOM 4374 N N . GLY B 1 167 ? -9.75 23.656 8.289 1 96.31 167 GLY B N 1
ATOM 4375 C CA . GLY B 1 167 ? -9.125 23.75 6.98 1 96.31 167 GLY B CA 1
ATOM 4376 C C . GLY B 1 167 ? -9.602 22.672 6.02 1 96.31 167 GLY B C 1
ATOM 4377 O O . GLY B 1 167 ? -10.5 21.891 6.348 1 96.31 167 GLY B O 1
ATOM 4378 N N . GLN B 1 168 ? -9.164 22.75 4.793 1 97 168 GLN B N 1
ATOM 4379 C CA . GLN B 1 168 ? -9.391 21.766 3.73 1 97 168 GLN B CA 1
ATOM 4380 C C . GLN B 1 168 ? -8.305 21.859 2.662 1 97 168 GLN B C 1
ATOM 4382 O O . GLN B 1 168 ? -7.699 22.906 2.469 1 97 168 GLN B O 1
ATOM 4387 N N . HIS B 1 169 ? -8.008 20.719 2.057 1 97.56 169 HIS B N 1
ATOM 4388 C CA . HIS B 1 169 ? -7.141 20.75 0.885 1 97.56 169 HIS B CA 1
ATOM 4389 C C . HIS B 1 169 ? -7.934 21.047 -0.382 1 97.56 169 HIS B C 1
ATOM 4391 O O . HIS B 1 169 ? -8.586 20.172 -0.934 1 97.56 169 HIS B O 1
ATOM 4397 N N . LEU B 1 170 ? -7.883 22.312 -0.781 1 97.88 170 LEU B N 1
ATOM 4398 C CA . LEU B 1 170 ? -8.586 22.812 -1.951 1 97.88 170 LEU B CA 1
ATOM 4399 C C . LEU B 1 170 ? -7.82 23.984 -2.582 1 97.88 170 LEU B C 1
ATOM 4401 O O . LEU B 1 170 ? -7.543 24.984 -1.92 1 97.88 170 LEU B O 1
ATOM 4405 N N . ALA B 1 171 ? -7.43 23.75 -3.785 1 97.69 171 ALA B N 1
ATOM 4406 C CA . ALA B 1 171 ? -6.867 24.859 -4.559 1 97.69 171 ALA B CA 1
ATOM 4407 C C . ALA B 1 171 ? -7.969 25.688 -5.215 1 97.69 171 ALA B C 1
ATOM 4409 O O . ALA B 1 171 ? -8.945 25.141 -5.727 1 97.69 171 ALA B O 1
ATOM 4410 N N . SER B 1 172 ? -7.875 26.953 -5.082 1 96.62 172 SER B N 1
ATOM 4411 C CA . SER B 1 172 ? -8.844 27.859 -5.684 1 96.62 172 SER B CA 1
ATOM 4412 C C . SER B 1 172 ? -8.203 29.203 -6.027 1 96.62 172 SER B C 1
ATOM 4414 O O . SER B 1 172 ? -7.246 29.625 -5.379 1 96.62 172 SER B O 1
ATOM 4416 N N . SER B 1 173 ? -8.727 29.875 -7.055 1 94.06 173 SER B N 1
ATOM 4417 C CA . SER B 1 173 ? -8.32 31.234 -7.379 1 94.06 173 SER B CA 1
ATOM 4418 C C . SER B 1 173 ? -9.047 32.25 -6.512 1 94.06 173 SER B C 1
ATOM 4420 O O . SER B 1 173 ? -8.656 33.438 -6.453 1 94.06 173 SER B O 1
ATOM 4422 N N . LYS B 1 174 ? -10.078 31.703 -5.871 1 95.94 174 LYS B N 1
ATOM 4423 C CA . LYS B 1 174 ? -10.82 32.531 -4.926 1 95.94 174 LYS B CA 1
ATOM 4424 C C . LYS B 1 174 ? -10.5 32.125 -3.484 1 95.94 174 LYS B C 1
ATOM 4426 O O . LYS B 1 174 ? -10.094 31 -3.221 1 95.94 174 LYS B O 1
ATOM 4431 N N . TYR B 1 175 ? -10.75 33.094 -2.555 1 96.38 175 TYR B N 1
ATOM 4432 C CA . TYR B 1 175 ? -10.242 32.906 -1.203 1 96.38 175 TYR B CA 1
ATOM 4433 C C . TYR B 1 175 ? -11.383 32.719 -0.21 1 96.38 175 TYR B C 1
ATOM 4435 O O . TYR B 1 175 ? -11.18 32.25 0.906 1 96.38 175 TYR B O 1
ATOM 4443 N N . PHE B 1 176 ? -12.602 33.094 -0.587 1 98.38 176 PHE B N 1
ATOM 4444 C CA . PHE B 1 176 ? -13.672 33.188 0.401 1 98.38 176 PHE B CA 1
ATOM 4445 C C . PHE B 1 176 ? -14.766 32.156 0.094 1 98.38 176 PHE B C 1
ATOM 4447 O O . PHE B 1 176 ? -15 31.828 -1.07 1 98.38 176 PHE B O 1
ATOM 4454 N N . ASP B 1 177 ? -15.453 31.688 1.108 1 98.31 177 ASP B N 1
ATOM 4455 C CA . ASP B 1 177 ? -16.422 30.609 1.042 1 98.31 177 ASP B CA 1
ATOM 4456 C C . ASP B 1 177 ? -17.625 30.984 0.177 1 98.31 177 ASP B C 1
ATOM 4458 O O . ASP B 1 177 ? -18.312 30.125 -0.364 1 98.31 177 ASP B O 1
ATOM 4462 N N . ASP B 1 178 ? -17.891 32.281 0.038 1 97.94 178 ASP B N 1
ATOM 4463 C CA . ASP B 1 178 ? -19.047 32.719 -0.754 1 97.94 178 ASP B CA 1
ATOM 4464 C C . ASP B 1 178 ? -18.641 32.969 -2.207 1 97.94 178 ASP B C 1
ATOM 4466 O O . ASP B 1 178 ? -19.469 33.406 -3.016 1 97.94 178 ASP B O 1
ATOM 4470 N N . GLU B 1 179 ? -17.391 32.719 -2.527 1 97.75 179 GLU B N 1
ATOM 4471 C CA . GLU B 1 179 ? -16.906 32.906 -3.887 1 97.75 179 GLU B CA 1
ATOM 4472 C C . GLU B 1 179 ? -16.656 31.578 -4.578 1 97.75 179 GLU B C 1
ATOM 4474 O O . GLU B 1 179 ? -16.266 31.531 -5.75 1 97.75 179 GLU B O 1
ATOM 4479 N N . VAL B 1 180 ? -16.828 30.469 -3.857 1 97.62 180 VAL B N 1
ATOM 4480 C CA . VAL B 1 180 ? -16.625 29.125 -4.387 1 97.62 180 VAL B CA 1
ATOM 4481 C C . VAL B 1 180 ? -17.828 28.25 -4.07 1 97.62 180 VAL B C 1
ATOM 4483 O O . VAL B 1 180 ? -18.75 28.672 -3.375 1 97.62 180 VAL B O 1
ATOM 4486 N N . ASP B 1 181 ? -17.844 27.047 -4.707 1 97.38 181 ASP B N 1
ATOM 4487 C CA . ASP B 1 181 ? -18.891 26.078 -4.387 1 97.38 181 ASP B CA 1
ATOM 4488 C C . ASP B 1 181 ? -18.75 25.547 -2.959 1 97.38 181 ASP B C 1
ATOM 4490 O O . ASP B 1 181 ? -17.891 24.703 -2.689 1 97.38 181 ASP B O 1
ATOM 4494 N N . PHE B 1 182 ? -19.594 26.047 -2.127 1 97.75 182 PHE B N 1
ATOM 4495 C CA . PHE B 1 182 ? -19.469 25.75 -0.704 1 97.75 182 PHE B CA 1
ATOM 4496 C C . PHE B 1 182 ? -19.625 24.266 -0.441 1 97.75 182 PHE B C 1
ATOM 4498 O O . PHE B 1 182 ? -19.016 23.719 0.483 1 97.75 182 PHE B O 1
ATOM 4505 N N . GLU B 1 183 ? -20.375 23.578 -1.222 1 97.38 183 GLU B N 1
ATOM 4506 C CA . GLU B 1 183 ? -20.516 22.125 -1.058 1 97.38 183 GLU B CA 1
ATOM 4507 C C . GLU B 1 183 ? -19.172 21.422 -1.25 1 97.38 183 GLU B C 1
ATOM 4509 O O . GLU B 1 183 ? -18.875 20.438 -0.566 1 97.38 183 GLU B O 1
ATOM 4514 N N . VAL B 1 184 ? -18.422 21.922 -2.162 1 97.62 184 VAL B N 1
ATOM 4515 C CA . VAL B 1 184 ? -17.094 21.375 -2.41 1 97.62 184 VAL B CA 1
ATOM 4516 C C . VAL B 1 184 ? -16.188 21.641 -1.209 1 97.62 184 VAL B C 1
ATOM 4518 O O . VAL B 1 184 ? -15.422 20.766 -0.8 1 97.62 184 VAL B O 1
ATOM 4521 N N . VAL B 1 185 ? -16.328 22.844 -0.647 1 98.25 185 VAL B N 1
ATOM 4522 C CA . VAL B 1 185 ? -15.547 23.203 0.535 1 98.25 185 VAL B CA 1
ATOM 4523 C C . VAL B 1 185 ? -15.859 22.234 1.673 1 98.25 185 VAL B C 1
ATOM 4525 O O . VAL B 1 185 ? -14.945 21.734 2.328 1 98.25 185 VAL B O 1
ATOM 4528 N N . LEU B 1 186 ? -17.094 21.938 1.857 1 98.06 186 LEU B N 1
ATOM 4529 C CA . LEU B 1 186 ? -17.5 21.047 2.939 1 98.06 186 LEU B CA 1
ATOM 4530 C C . LEU B 1 186 ? -17.031 19.625 2.686 1 98.06 186 LEU B C 1
ATOM 4532 O O . LEU B 1 186 ? -16.656 18.906 3.621 1 98.06 186 LEU B O 1
ATOM 4536 N N . GLN B 1 187 ? -17.047 19.219 1.414 1 97.38 187 GLN B N 1
ATOM 4537 C CA . GLN B 1 187 ? -16.547 17.906 1.054 1 97.38 187 GLN B CA 1
ATOM 4538 C C . GLN B 1 187 ? -15.07 17.75 1.393 1 97.38 187 GLN B C 1
ATOM 4540 O O . GLN B 1 187 ? -14.648 16.734 1.941 1 97.38 187 GLN B O 1
ATOM 4545 N N . GLU B 1 188 ? -14.32 18.766 1.081 1 97.94 188 GLU B N 1
ATOM 4546 C CA . GLU B 1 188 ? -12.891 18.703 1.348 1 97.94 188 GLU B CA 1
ATOM 4547 C C . GLU B 1 188 ? -12.594 18.891 2.834 1 97.94 188 GLU B C 1
ATOM 4549 O O . GLU B 1 188 ? -11.602 18.375 3.348 1 97.94 188 GLU B O 1
ATOM 4554 N N . ALA B 1 189 ? -13.539 19.609 3.553 1 98.25 189 ALA B N 1
ATOM 4555 C CA . ALA B 1 189 ? -13.359 19.812 4.984 1 98.25 189 ALA B CA 1
ATOM 4556 C C . ALA B 1 189 ? -13.523 18.516 5.758 1 98.25 189 ALA B C 1
ATOM 4558 O O . ALA B 1 189 ? -12.75 18.219 6.672 1 98.25 189 ALA B O 1
ATOM 4559 N N . ILE B 1 190 ? -14.523 17.75 5.395 1 97.44 190 ILE B N 1
ATOM 4560 C CA . ILE B 1 190 ? -14.727 16.5 6.121 1 97.44 190 ILE B CA 1
ATOM 4561 C C . ILE B 1 190 ? -13.586 15.531 5.812 1 97.44 190 ILE B C 1
ATOM 4563 O O . ILE B 1 190 ? -13.156 14.781 6.688 1 97.44 190 ILE B O 1
ATOM 4567 N N . LYS B 1 191 ? -13.156 15.5 4.594 1 97.31 191 LYS B N 1
ATOM 4568 C CA . LYS B 1 191 ? -12.008 14.664 4.242 1 97.31 191 LYS B CA 1
ATOM 4569 C C . LYS B 1 191 ? -10.766 15.07 5.023 1 97.31 191 LYS B C 1
ATOM 4571 O O . LYS B 1 191 ? -10.016 14.219 5.5 1 97.31 191 LYS B O 1
ATOM 4576 N N . TYR B 1 192 ? -10.594 16.391 5.074 1 97.5 192 TYR B N 1
ATOM 4577 C CA . TYR B 1 192 ? -9.492 16.953 5.852 1 97.5 192 TYR B CA 1
ATOM 4578 C C . TYR B 1 192 ? -9.57 16.5 7.305 1 97.5 192 TYR B C 1
ATOM 4580 O O . TYR B 1 192 ? -8.594 16 7.859 1 97.5 192 TYR B O 1
ATOM 4588 N N . TYR B 1 193 ? -10.703 16.594 7.895 1 97.12 193 TYR B N 1
ATOM 4589 C CA . TYR B 1 193 ? -10.891 16.188 9.281 1 97.12 193 TYR B CA 1
ATOM 4590 C C . TYR B 1 193 ? -10.641 14.695 9.453 1 97.12 193 TYR B C 1
ATOM 4592 O O . TYR B 1 193 ? -9.93 14.281 10.375 1 97.12 193 TYR B O 1
ATOM 4600 N N . ALA B 1 194 ? -11.141 13.898 8.562 1 96.94 194 ALA B N 1
ATOM 4601 C CA . ALA B 1 194 ? -11.102 12.445 8.664 1 96.94 194 ALA B CA 1
ATOM 4602 C C . ALA B 1 194 ? -9.664 11.922 8.625 1 96.94 194 ALA B C 1
ATOM 4604 O O . ALA B 1 194 ? -9.359 10.883 9.211 1 96.94 194 ALA B O 1
ATOM 4605 N N . ASN B 1 195 ? -8.805 12.633 7.953 1 96.88 195 ASN B N 1
ATOM 4606 C CA . ASN B 1 195 ? -7.477 12.094 7.676 1 96.88 195 ASN B CA 1
ATOM 4607 C C . ASN B 1 195 ? -6.402 12.805 8.492 1 96.88 195 ASN B C 1
ATOM 4609 O O . ASN B 1 195 ? -5.254 12.367 8.531 1 96.88 195 ASN B O 1
ATOM 4613 N N . ILE B 1 196 ? -6.762 13.898 9.148 1 94.88 196 ILE B N 1
ATOM 4614 C CA . ILE B 1 196 ? -5.738 14.664 9.852 1 94.88 196 ILE B CA 1
ATOM 4615 C C . ILE B 1 196 ? -6.133 14.836 11.312 1 94.88 196 ILE B C 1
ATOM 4617 O O . ILE B 1 196 ? -5.293 14.719 12.211 1 94.88 196 ILE B O 1
ATOM 4621 N N . LEU B 1 197 ? -7.449 14.984 11.617 1 95.38 197 LEU B N 1
ATOM 4622 C CA . LEU B 1 197 ? -7.848 15.461 12.938 1 95.38 197 LEU B CA 1
ATOM 4623 C C . LEU B 1 197 ? -8.672 14.406 13.672 1 95.38 197 LEU B C 1
ATOM 4625 O O . LEU B 1 197 ? -8.938 14.547 14.867 1 95.38 197 LEU B O 1
ATOM 4629 N N . MET B 1 198 ? -9.039 13.336 12.977 1 94.69 198 MET B N 1
ATOM 4630 C CA . MET B 1 198 ? -9.969 12.367 13.555 1 94.69 198 MET B CA 1
ATOM 4631 C C . MET B 1 198 ? -9.414 11.789 14.859 1 94.69 198 MET B C 1
ATOM 4633 O O . MET B 1 198 ? -10.164 11.594 15.812 1 94.69 198 MET B O 1
ATOM 4637 N N . LEU B 1 199 ? -8.141 11.555 14.867 1 94.06 199 LEU B N 1
ATOM 4638 C CA . LEU B 1 199 ? -7.488 11.008 16.047 1 94.06 199 LEU B CA 1
ATOM 4639 C C . LEU B 1 199 ? -7.668 11.922 17.25 1 94.06 199 LEU B C 1
ATOM 4641 O O . LEU B 1 199 ? -7.594 11.477 18.391 1 94.06 199 LEU B O 1
ATOM 4645 N N . TYR B 1 200 ? -8.023 13.18 17.047 1 94.69 200 TYR B N 1
ATOM 4646 C CA . TYR B 1 200 ? -8.031 14.195 18.094 1 94.69 200 TYR B CA 1
ATOM 4647 C C . TYR B 1 200 ? -9.43 14.742 18.328 1 94.69 200 TYR B C 1
ATOM 4649 O O . TYR B 1 200 ? -9.617 15.945 18.516 1 94.69 200 TYR B O 1
ATOM 4657 N N . GLY B 1 201 ? -10.375 13.859 18.281 1 93.12 201 GLY B N 1
ATOM 4658 C CA . GLY B 1 201 ? -11.766 14.242 18.453 1 93.12 201 GLY B CA 1
ATOM 4659 C C . GLY B 1 201 ? -12.023 14.977 19.766 1 93.12 201 GLY B C 1
ATOM 4660 O O . GLY B 1 201 ? -12.703 16 19.781 1 93.12 201 GLY B O 1
ATOM 4661 N N . ALA B 1 202 ? -11.484 14.445 20.859 1 92.75 202 ALA B N 1
ATOM 4662 C CA . ALA B 1 202 ? -11.664 15.062 22.172 1 92.75 202 ALA B CA 1
ATOM 4663 C C . ALA B 1 202 ? -11.07 16.469 22.188 1 92.75 202 ALA B C 1
ATOM 4665 O O . ALA B 1 202 ? -11.695 17.406 22.688 1 92.75 202 ALA B O 1
ATOM 4666 N N . GLN B 1 203 ? -9.898 16.609 21.656 1 92.44 203 GLN B N 1
ATOM 4667 C CA . GLN B 1 203 ? -9.242 17.906 21.578 1 92.44 203 GLN B CA 1
ATOM 4668 C C . GLN B 1 203 ? -10.039 18.875 20.688 1 92.44 203 GLN B C 1
ATOM 4670 O O . GLN B 1 203 ? -10.141 20.062 21 1 92.44 203 GLN B O 1
ATOM 4675 N N . THR B 1 204 ? -10.602 18.312 19.641 1 94.94 204 THR B N 1
ATOM 4676 C CA . THR B 1 204 ? -11.414 19.141 18.75 1 94.94 204 THR B CA 1
ATOM 4677 C C . THR B 1 204 ? -12.641 19.672 19.484 1 94.94 204 THR B C 1
ATOM 4679 O O . THR B 1 204 ? -12.961 20.859 19.375 1 94.94 204 THR B O 1
ATOM 4682 N N . ARG B 1 205 ? -13.273 18.859 20.234 1 94.31 205 ARG B N 1
ATOM 4683 C CA . ARG B 1 205 ? -14.453 19.297 20.969 1 94.31 205 ARG B CA 1
ATOM 4684 C C . ARG B 1 205 ? -14.102 20.359 22 1 94.31 205 ARG B C 1
ATOM 4686 O O . ARG B 1 205 ? -14.844 21.344 22.156 1 94.31 205 ARG B O 1
ATOM 4693 N N . LYS B 1 206 ? -13.023 20.203 22.609 1 91.75 206 LYS B N 1
ATOM 4694 C CA . LYS B 1 206 ? -12.578 21.203 23.562 1 91.75 206 LYS B CA 1
ATOM 4695 C C . LYS B 1 206 ? -12.297 22.531 22.859 1 91.75 206 LYS B C 1
ATOM 4697 O O . LYS B 1 206 ? -12.656 23.594 23.375 1 91.75 206 LYS B O 1
ATOM 4702 N N . ALA B 1 207 ? -11.625 22.438 21.75 1 90.69 207 ALA B N 1
ATOM 4703 C CA . ALA B 1 207 ? -11.328 23.641 20.969 1 90.69 207 ALA B CA 1
ATOM 4704 C C . ALA B 1 207 ? -12.602 24.328 20.516 1 90.69 207 ALA B C 1
ATOM 4706 O O . ALA B 1 207 ? -12.68 25.562 20.484 1 90.69 207 ALA B O 1
ATOM 4707 N N . LEU B 1 208 ? -13.586 23.531 20.172 1 94.31 208 LEU B N 1
ATOM 4708 C CA . LEU B 1 208 ? -14.859 24.078 19.719 1 94.31 208 LEU B CA 1
ATOM 4709 C C . LEU B 1 208 ? -15.547 24.859 20.844 1 94.31 208 LEU B C 1
ATOM 4711 O O . LEU B 1 208 ? -16.188 25.875 20.578 1 94.31 208 LEU B O 1
ATOM 4715 N N . GLU B 1 209 ? -15.398 24.375 21.984 1 92.62 209 GLU B N 1
ATOM 4716 C CA . GLU B 1 209 ? -15.961 25.094 23.125 1 92.62 209 GLU B CA 1
ATOM 4717 C C . GLU B 1 209 ? -15.344 26.484 23.266 1 92.62 209 GLU B C 1
ATOM 4719 O O . GLU B 1 209 ? -16.047 27.453 23.547 1 92.62 209 GLU B O 1
ATOM 4724 N N . ILE B 1 210 ? -14.102 26.531 23.031 1 89.19 210 ILE B N 1
ATOM 4725 C CA . ILE B 1 210 ? -13.391 27.812 23.109 1 89.19 210 ILE B CA 1
ATOM 4726 C C . ILE B 1 210 ? -13.859 28.734 21.984 1 89.19 210 ILE B C 1
ATOM 4728 O O . ILE B 1 210 ? -14.141 29.906 22.219 1 89.19 210 ILE B O 1
ATOM 4732 N N . VAL B 1 211 ? -13.93 28.219 20.859 1 89.94 211 VAL B N 1
ATOM 4733 C CA . VAL B 1 211 ? -14.32 28.953 19.672 1 89.94 211 VAL B CA 1
ATOM 4734 C C . VAL B 1 211 ? -15.719 29.531 19.859 1 89.94 211 VAL B C 1
ATOM 4736 O O . VAL B 1 211 ? -15.984 30.688 19.469 1 89.94 211 VAL B O 1
ATOM 4739 N N . LYS B 1 212 ? -16.547 28.812 20.422 1 90.12 212 LYS B N 1
ATOM 4740 C CA . LYS B 1 212 ? -17.922 29.234 20.609 1 90.12 212 LYS B CA 1
ATOM 4741 C C . LYS B 1 212 ? -18 30.422 21.578 1 90.12 212 LYS B C 1
ATOM 4743 O O . LYS B 1 212 ? -18.969 31.203 21.531 1 90.12 212 LYS B O 1
ATOM 4748 N N . GLY B 1 213 ? -17.062 30.562 22.344 1 91.06 213 GLY B N 1
ATOM 4749 C CA . GLY B 1 213 ? -17.031 31.656 23.281 1 91.06 213 GLY B CA 1
ATOM 4750 C C . GLY B 1 213 ? -16.453 32.938 22.703 1 91.06 213 GLY B C 1
ATOM 4751 O O . GLY B 1 213 ? -16.5 34 23.344 1 91.06 213 GLY B O 1
ATOM 4752 N N . LEU B 1 214 ? -15.938 32.844 21.562 1 93.75 214 LEU B N 1
ATOM 4753 C CA . LEU B 1 214 ? -15.328 34 20.906 1 93.75 214 LEU B CA 1
ATOM 4754 C C . LEU B 1 214 ? -16.312 34.656 19.953 1 93.75 214 LEU B C 1
ATOM 4756 O O . LEU B 1 214 ? -17.219 34 19.422 1 93.75 214 LEU B O 1
ATOM 4760 N N . ASP B 1 215 ? -16.234 35.969 19.891 1 96.62 215 ASP B N 1
ATOM 4761 C CA . ASP B 1 215 ? -16.969 36.719 18.875 1 96.62 215 ASP B CA 1
ATOM 4762 C C . ASP B 1 215 ? -16.25 36.656 17.531 1 96.62 215 ASP B C 1
ATOM 4764 O O . ASP B 1 215 ? -15.344 37.438 17.266 1 96.62 215 ASP B O 1
ATOM 4768 N N . ILE B 1 216 ? -16.719 35.688 16.641 1 97.31 216 ILE B N 1
ATOM 4769 C CA . ILE B 1 216 ? -16 35.406 15.406 1 97.31 216 ILE B CA 1
ATOM 4770 C C . ILE B 1 216 ? -16.891 35.719 14.203 1 97.31 216 ILE B C 1
ATOM 4772 O O . ILE B 1 216 ? -18.031 35.219 14.125 1 97.31 216 ILE B O 1
ATOM 4776 N N . ASP B 1 217 ? -16.406 36.562 13.32 1 96.81 217 ASP B N 1
ATOM 4777 C CA . ASP B 1 217 ? -17.156 36.781 12.086 1 96.81 217 ASP B CA 1
ATOM 4778 C C . ASP B 1 217 ? -16.422 36.219 10.883 1 96.81 217 ASP B C 1
ATOM 4780 O O . ASP B 1 217 ? -16.984 36.094 9.797 1 96.81 217 ASP B O 1
ATOM 4784 N N . MET B 1 218 ? -15.133 35.719 11.133 1 98.44 218 MET B N 1
ATOM 4785 C CA . MET B 1 218 ? -14.32 35.156 10.062 1 98.44 218 MET B CA 1
ATOM 4786 C C . MET B 1 218 ? -13.383 34.094 10.617 1 98.44 218 MET B C 1
ATOM 4788 O O . MET B 1 218 ? -12.812 34.25 11.695 1 98.44 218 MET B O 1
ATOM 4792 N N . ILE B 1 219 ? -13.305 32.969 9.922 1 98.5 219 ILE B N 1
ATOM 4793 C CA . ILE B 1 219 ? -12.297 31.953 10.203 1 98.5 219 ILE B CA 1
ATOM 4794 C C . ILE B 1 219 ? -11.32 31.844 9.039 1 98.5 219 ILE B C 1
ATOM 4796 O O . ILE B 1 219 ? -11.734 31.625 7.895 1 98.5 219 ILE B O 1
ATOM 4800 N N . ALA B 1 220 ? -10.055 32.062 9.289 1 98.69 220 ALA B N 1
ATOM 4801 C CA . ALA B 1 220 ? -8.984 32.062 8.289 1 98.69 220 ALA B CA 1
ATOM 4802 C C . ALA B 1 220 ? -8.008 30.922 8.539 1 98.69 220 ALA B C 1
ATOM 4804 O O . ALA B 1 220 ? -6.992 31.109 9.211 1 98.69 220 ALA B O 1
ATOM 4805 N N . PRO B 1 221 ? -8.258 29.75 7.883 1 98.12 221 PRO B N 1
ATOM 4806 C CA . PRO B 1 221 ? -7.418 28.578 8.133 1 98.12 221 PRO B CA 1
ATOM 4807 C C . PRO B 1 221 ? -6.09 28.625 7.379 1 98.12 221 PRO B C 1
ATOM 4809 O O . PRO B 1 221 ? -5.871 29.531 6.57 1 98.12 221 PRO B O 1
ATOM 4812 N N . SER B 1 222 ? -5.199 27.656 7.73 1 97 222 SER B N 1
ATOM 4813 C CA . SER B 1 222 ? -3.887 27.578 7.094 1 97 222 SER B CA 1
ATOM 4814 C C . SER B 1 222 ? -3.965 26.859 5.75 1 97 222 SER B C 1
ATOM 4816 O O . SER B 1 222 ? -3.033 26.938 4.945 1 97 222 SER B O 1
ATOM 4818 N N . HIS B 1 223 ? -5.051 26.172 5.523 1 97.75 223 HIS B N 1
ATOM 4819 C CA . HIS B 1 223 ? -5.277 25.5 4.246 1 97.75 223 HIS B CA 1
ATOM 4820 C C . HIS B 1 223 ? -6.676 25.781 3.713 1 97.75 223 HIS B C 1
ATOM 4822 O O . HIS B 1 223 ? -7.648 25.797 4.473 1 97.75 223 HIS B O 1
ATOM 4828 N N . GLY B 1 224 ? -6.75 26.078 2.455 1 97.94 224 GLY B N 1
ATOM 4829 C CA . GLY B 1 224 ? -8.023 26.141 1.761 1 97.94 224 GLY B CA 1
ATOM 4830 C C . GLY B 1 224 ? -8.695 27.5 1.864 1 97.94 224 GLY B C 1
ATOM 4831 O O . GLY B 1 224 ? -8.023 28.531 1.774 1 97.94 224 GLY B O 1
ATOM 4832 N N . ILE B 1 225 ? -10.039 27.5 1.986 1 98.31 225 ILE B N 1
ATOM 4833 C CA . ILE B 1 225 ? -10.914 28.656 1.805 1 98.31 225 ILE B CA 1
ATOM 4834 C C . ILE B 1 225 ? -11.164 29.328 3.152 1 98.31 225 ILE B C 1
ATOM 4836 O O . ILE B 1 225 ? -11.336 28.656 4.168 1 98.31 225 ILE B O 1
ATOM 4840 N N . ILE B 1 226 ? -11.227 30.672 3.145 1 98.75 226 ILE B N 1
ATOM 4841 C CA . ILE B 1 226 ? -11.57 31.484 4.309 1 98.75 226 ILE B CA 1
ATOM 4842 C C . ILE B 1 226 ? -13.086 31.531 4.477 1 98.75 226 ILE B C 1
ATOM 4844 O O . ILE B 1 226 ? -13.812 31.719 3.502 1 98.75 226 ILE B O 1
ATOM 4848 N N . TYR B 1 227 ? -13.523 31.344 5.719 1 98.69 227 TYR B N 1
ATOM 4849 C CA . TYR B 1 227 ? -14.953 31.391 6 1 98.69 227 TYR B CA 1
ATOM 4850 C C . TYR B 1 227 ? -15.367 32.781 6.484 1 98.69 227 TYR B C 1
ATOM 4852 O O . TYR B 1 227 ? -14.836 33.281 7.477 1 98.69 227 TYR B O 1
ATOM 4860 N N . ARG B 1 228 ? -16.297 33.438 5.844 1 98.25 228 ARG B N 1
ATOM 4861 C CA . ARG B 1 228 ? -16.844 34.688 6.312 1 98.25 228 ARG B CA 1
ATOM 4862 C C . ARG B 1 228 ? -18.375 34.688 6.219 1 98.25 228 ARG B C 1
ATOM 4864 O O . ARG B 1 228 ? -19.047 35.375 7.004 1 98.25 228 ARG B O 1
ATOM 4871 N N . SER B 1 229 ? -18.969 33.906 5.27 1 98.25 229 SER B N 1
ATOM 4872 C CA . SER B 1 229 ? -20.422 33.844 5.125 1 98.25 229 SER B CA 1
ATOM 4873 C C . SER B 1 229 ? -20.969 32.531 5.727 1 98.25 229 SER B C 1
ATOM 4875 O O . SER B 1 229 ? -22.156 32.438 6.027 1 98.25 229 SER B O 1
ATOM 4877 N N . HIS B 1 230 ? -20.094 31.578 5.945 1 98.12 230 HIS B N 1
ATOM 4878 C CA . HIS B 1 230 ? -20.531 30.266 6.398 1 98.12 230 HIS B CA 1
ATOM 4879 C C . HIS B 1 230 ? -19.781 29.844 7.652 1 98.12 230 HIS B C 1
ATOM 4881 O O . HIS B 1 230 ? -19.438 28.672 7.801 1 98.12 230 HIS B O 1
ATOM 4887 N N . VAL B 1 231 ? -19.453 30.797 8.477 1 97.94 231 VAL B N 1
ATOM 4888 C CA . VAL B 1 231 ? -18.719 30.531 9.703 1 97.94 231 VAL B CA 1
ATOM 4889 C C . VAL B 1 231 ? -19.5 29.547 10.57 1 97.94 231 VAL B C 1
ATOM 4891 O O . VAL B 1 231 ? -18.953 28.547 11.031 1 97.94 231 VAL B O 1
ATOM 4894 N N . GLU B 1 232 ? -20.781 29.781 10.766 1 96.88 232 GLU B N 1
ATOM 4895 C CA . GLU B 1 232 ? -21.609 28.906 11.594 1 96.88 232 GLU B CA 1
ATOM 4896 C C . GLU B 1 232 ? -21.703 27.5 11 1 96.88 232 GLU B C 1
ATOM 4898 O O . GLU B 1 232 ? -21.703 26.516 11.734 1 96.88 232 GLU B O 1
ATOM 4903 N N . ASP B 1 233 ? -21.75 27.422 9.719 1 97.62 233 ASP B N 1
ATOM 4904 C CA . ASP B 1 233 ? -21.875 26.141 9.039 1 97.62 233 ASP B CA 1
ATOM 4905 C C . ASP B 1 233 ? -20.656 25.266 9.297 1 97.62 233 ASP B C 1
ATOM 4907 O O . ASP B 1 233 ? -20.797 24.062 9.562 1 97.62 233 ASP B O 1
ATOM 4911 N N . ILE B 1 234 ? -19.484 25.828 9.164 1 98.12 234 ILE B N 1
ATOM 4912 C CA . ILE B 1 234 ? -18.281 25.016 9.328 1 98.12 234 ILE B CA 1
ATOM 4913 C C . ILE B 1 234 ? -18.109 24.641 10.797 1 98.12 234 ILE B C 1
ATOM 4915 O O . ILE B 1 234 ? -17.625 23.547 11.109 1 98.12 234 ILE B O 1
ATOM 4919 N N . ILE B 1 235 ? -18.453 25.562 11.688 1 97.38 235 ILE B N 1
ATOM 4920 C CA . ILE B 1 235 ? -18.406 25.219 13.102 1 97.38 235 ILE B CA 1
ATOM 4921 C C . ILE B 1 235 ? -19.344 24.047 13.391 1 97.38 235 ILE B C 1
ATOM 4923 O O . ILE B 1 235 ? -18.969 23.094 14.055 1 97.38 235 ILE B O 1
ATOM 4927 N N . LYS B 1 236 ? -20.531 24.078 12.852 1 96.81 236 LYS B N 1
ATOM 4928 C CA . LYS B 1 236 ? -21.5 23 13.008 1 96.81 236 LYS B CA 1
ATOM 4929 C C . LYS B 1 236 ? -20.969 21.703 12.398 1 96.81 236 LYS B C 1
ATOM 4931 O O . LYS B 1 236 ? -21.172 20.625 12.953 1 96.81 236 LYS B O 1
ATOM 4936 N N . ALA B 1 237 ? -20.359 21.812 11.289 1 96.88 237 ALA B N 1
ATOM 4937 C CA . ALA B 1 237 ? -19.781 20.641 10.648 1 96.88 237 ALA B CA 1
ATOM 4938 C C . ALA B 1 237 ? -18.734 19.984 11.547 1 96.88 237 ALA B C 1
ATOM 4940 O O . ALA B 1 237 ? -18.734 18.766 11.719 1 96.88 237 ALA B O 1
ATOM 4941 N N . TYR B 1 238 ? -17.859 20.734 12.117 1 97.12 238 TYR B N 1
ATOM 4942 C CA . TYR B 1 238 ? -16.812 20.203 12.992 1 97.12 238 TYR B CA 1
ATOM 4943 C C . TYR B 1 238 ? -17.406 19.594 14.25 1 97.12 238 TYR B C 1
ATOM 4945 O O . TYR B 1 238 ? -16.859 18.641 14.805 1 97.12 238 TYR B O 1
ATOM 4953 N N . GLU B 1 239 ? -18.531 20.203 14.695 1 96.31 239 GLU B N 1
ATOM 4954 C CA . GLU B 1 239 ? -19.25 19.562 15.797 1 96.31 239 GLU B CA 1
ATOM 4955 C C . GLU B 1 239 ? -19.703 18.156 15.414 1 96.31 239 GLU B C 1
ATOM 4957 O O . GLU B 1 239 ? -19.562 17.219 16.188 1 96.31 239 GLU B O 1
ATOM 4962 N N . TYR B 1 240 ? -20.188 18.125 14.258 1 95.44 240 TYR B N 1
ATOM 4963 C CA . TYR B 1 240 ? -20.625 16.828 13.75 1 95.44 240 TYR B CA 1
ATOM 4964 C C . TYR B 1 240 ? -19.438 15.875 13.594 1 95.44 240 TYR B C 1
ATOM 4966 O O . TYR B 1 240 ? -19.5 14.719 14.016 1 95.44 240 TYR B O 1
ATOM 4974 N N . TYR B 1 241 ? -18.344 16.344 12.984 1 95.69 241 TYR B N 1
ATOM 4975 C CA . TYR B 1 241 ? -17.172 15.516 12.727 1 95.69 241 TYR B CA 1
ATOM 4976 C C . TYR B 1 241 ? -16.594 14.953 14.023 1 95.69 241 TYR B C 1
ATOM 4978 O O . TYR B 1 241 ? -16.125 13.82 14.055 1 95.69 241 TYR B O 1
ATOM 4986 N N . SER B 1 242 ? -16.703 15.719 15.078 1 95.62 242 SER B N 1
ATOM 4987 C CA . SER B 1 242 ? -15.945 15.398 16.281 1 95.62 242 SER B CA 1
ATOM 4988 C C . SER B 1 242 ? -16.812 14.68 17.312 1 95.62 242 SER B C 1
ATOM 4990 O O . SER B 1 242 ? -16.312 14.148 18.297 1 95.62 242 SER B O 1
ATOM 4992 N N . ASN B 1 243 ? -18.203 14.656 17.234 1 89.81 243 ASN B N 1
ATOM 4993 C CA . ASN B 1 243 ? -19.109 14.141 18.266 1 89.81 243 ASN B CA 1
ATOM 4994 C C . ASN B 1 243 ? -19.016 12.625 18.375 1 89.81 243 ASN B C 1
ATOM 4996 O O . ASN B 1 243 ? -19.547 12.039 19.328 1 89.81 243 ASN B O 1
ATOM 5000 N N . GLU B 1 244 ? -18.297 11.883 17.5 1 87.19 244 GLU B N 1
ATOM 5001 C CA . GLU B 1 244 ? -18.031 10.453 17.531 1 87.19 244 GLU B CA 1
ATOM 5002 C C . GLU B 1 244 ? -19.312 9.648 17.594 1 87.19 244 GLU B C 1
ATOM 5004 O O . GLU B 1 244 ? -19.375 8.609 18.266 1 87.19 244 GLU B O 1
ATOM 5009 N N . ILE B 1 245 ? -20.484 10.148 17.188 1 91.75 245 ILE B N 1
ATOM 5010 C CA . ILE B 1 245 ? -21.75 9.445 17.031 1 91.75 245 ILE B CA 1
ATOM 5011 C C . ILE B 1 245 ? -21.969 9.094 15.562 1 91.75 245 ILE B C 1
ATOM 5013 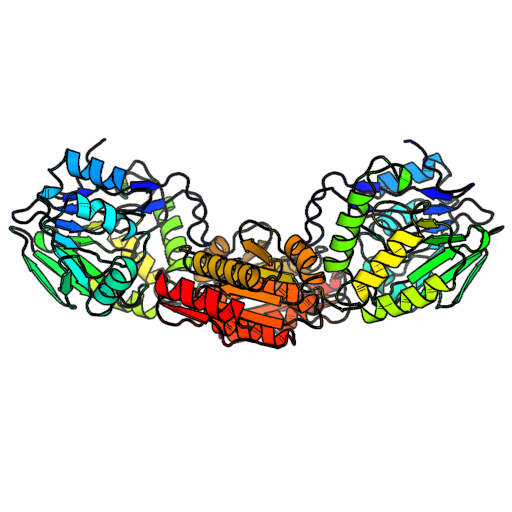O O . ILE B 1 245 ? -22.406 9.93 14.773 1 91.75 245 ILE B O 1
ATOM 5017 N N . PRO B 1 246 ? -21.719 7.836 15.281 1 93.81 246 PRO B N 1
ATOM 5018 C CA . PRO B 1 246 ? -21.781 7.473 13.867 1 93.81 246 PRO B CA 1
ATOM 5019 C C . PRO B 1 246 ? -23.219 7.363 13.352 1 93.81 246 PRO B C 1
ATOM 5021 O O . PRO B 1 246 ? -24.141 7.113 14.133 1 93.81 246 PRO B O 1
ATOM 5024 N N . ASP B 1 247 ? -23.375 7.574 12.062 1 95.56 247 ASP B N 1
ATOM 5025 C CA . ASP B 1 247 ? -24.625 7.332 11.352 1 95.56 247 ASP B CA 1
ATOM 5026 C C . ASP B 1 247 ? -24.844 5.84 11.133 1 95.56 247 ASP B C 1
ATOM 5028 O O . ASP B 1 247 ? -23.891 5.055 11.133 1 95.56 247 ASP B O 1
ATOM 5032 N N . GLU B 1 248 ? -26.141 5.453 11.008 1 96.81 248 GLU B N 1
ATOM 5033 C CA . GLU B 1 248 ? -26.469 4.074 10.656 1 96.81 248 GLU B CA 1
ATOM 5034 C C . GLU B 1 248 ? -26.125 3.777 9.203 1 96.81 248 GLU B C 1
ATOM 5036 O O . GLU B 1 248 ? -27 3.701 8.344 1 96.81 248 GLU B O 1
ATOM 5041 N N . LYS B 1 249 ? -24.922 3.676 8.945 1 97.62 249 LYS B N 1
ATOM 5042 C CA . LYS B 1 249 ? -24.359 3.416 7.621 1 97.62 249 LYS B CA 1
ATOM 5043 C C . LYS B 1 249 ? -23.266 2.354 7.695 1 97.62 249 LYS B C 1
ATOM 5045 O O . LYS B 1 249 ? -22.656 2.15 8.75 1 97.62 249 LYS B O 1
ATOM 5050 N N . ALA B 1 250 ? -23.094 1.6 6.59 1 98.56 250 ALA B N 1
ATOM 5051 C CA . ALA B 1 250 ? -22.094 0.545 6.555 1 98.56 250 ALA B CA 1
ATOM 5052 C C . ALA B 1 250 ? -21.078 0.788 5.438 1 98.56 250 ALA B C 1
ATOM 5054 O O . ALA B 1 250 ? -21.453 1.208 4.336 1 98.56 250 ALA B O 1
ATOM 5055 N N . ILE B 1 251 ? -19.828 0.615 5.742 1 98.75 251 ILE B N 1
ATOM 5056 C CA . ILE B 1 251 ? -18.766 0.669 4.742 1 98.75 251 ILE B CA 1
ATOM 5057 C C . ILE B 1 251 ? -18.094 -0.691 4.641 1 98.75 251 ILE B C 1
ATOM 5059 O O . ILE B 1 251 ? -17.609 -1.229 5.645 1 98.75 251 ILE B O 1
ATOM 5063 N N . VAL B 1 252 ? -18.094 -1.27 3.482 1 98.88 252 VAL B N 1
ATOM 5064 C CA . VAL B 1 252 ? -17.422 -2.529 3.191 1 98.88 252 VAL B CA 1
ATOM 5065 C C . VAL B 1 252 ? -16.141 -2.26 2.4 1 98.88 252 VAL B C 1
ATOM 5067 O O . VAL B 1 252 ? -16.188 -1.714 1.296 1 98.88 252 VAL B O 1
ATOM 5070 N N . VAL B 1 253 ? -15.023 -2.584 2.992 1 98.88 253 VAL B N 1
ATOM 5071 C CA . VAL B 1 253 ? -13.719 -2.361 2.375 1 98.88 253 VAL B CA 1
ATOM 5072 C C . VAL B 1 253 ? -13.039 -3.701 2.092 1 98.88 253 VAL B C 1
ATOM 5074 O O . VAL B 1 253 ? -13.016 -4.582 2.953 1 98.88 253 VAL B O 1
ATOM 5077 N N . TYR B 1 254 ? -12.492 -3.836 0.894 1 98.69 254 TYR B N 1
ATOM 5078 C CA . TYR B 1 254 ? -11.906 -5.141 0.603 1 98.69 254 TYR B CA 1
ATOM 5079 C C . TYR B 1 254 ? -10.82 -5.023 -0.461 1 98.69 254 TYR B C 1
ATOM 5081 O O . TYR B 1 254 ? -10.688 -3.984 -1.11 1 98.69 254 TYR B O 1
ATOM 5089 N N . ASP B 1 255 ? -9.984 -6.016 -0.51 1 98.06 255 ASP B N 1
ATOM 5090 C CA . ASP B 1 255 ? -9.203 -6.379 -1.687 1 98.06 255 ASP B CA 1
ATOM 5091 C C . ASP B 1 255 ? -9.359 -7.859 -2.016 1 98.06 255 ASP B C 1
ATOM 5093 O O . ASP B 1 255 ? -9.797 -8.648 -1.172 1 98.06 255 ASP B O 1
ATOM 5097 N N . SER B 1 256 ? -9.172 -8.18 -3.279 1 97.06 256 SER B N 1
ATOM 5098 C CA . SER B 1 256 ? -9.391 -9.547 -3.746 1 97.06 256 SER B CA 1
ATOM 5099 C C . SER B 1 256 ? -8.406 -9.906 -4.859 1 97.06 256 SER B C 1
ATOM 5101 O O . SER B 1 256 ? -7.973 -9.039 -5.613 1 97.06 256 SER B O 1
ATOM 5103 N N . MET B 1 257 ? -8.016 -11.18 -4.895 1 93.56 257 MET B N 1
ATOM 5104 C CA . MET B 1 257 ? -7.133 -11.664 -5.953 1 93.56 257 MET B CA 1
ATOM 5105 C C . MET B 1 257 ? -7.93 -12.273 -7.098 1 93.56 257 MET B C 1
ATOM 5107 O O . MET B 1 257 ? -7.738 -11.906 -8.258 1 93.56 257 MET B O 1
ATOM 5111 N N . TRP B 1 258 ? -8.875 -13.156 -6.758 1 93 258 TRP B N 1
ATOM 5112 C CA . TRP B 1 258 ? -9.617 -13.898 -7.766 1 93 258 TRP B CA 1
ATOM 5113 C C . TRP B 1 258 ? -11.117 -13.609 -7.664 1 93 258 TRP B C 1
ATOM 5115 O O . TRP B 1 258 ? -11.938 -14.492 -7.906 1 93 258 TRP B O 1
ATOM 5125 N N . HIS B 1 259 ? -11.477 -12.469 -7.098 1 95.44 259 HIS B N 1
ATOM 5126 C CA . HIS B 1 259 ? -12.812 -11.875 -7.074 1 95.44 259 HIS B CA 1
ATOM 5127 C C . HIS B 1 259 ? -13.734 -12.633 -6.121 1 95.44 259 HIS B C 1
ATOM 5129 O O . HIS B 1 259 ? -14.906 -12.273 -5.977 1 95.44 259 HIS B O 1
ATOM 5135 N N . SER B 1 260 ? -13.203 -13.695 -5.449 1 97.19 260 SER B N 1
ATOM 5136 C CA . SER B 1 260 ? -14.031 -14.375 -4.465 1 97.19 260 SER B CA 1
ATOM 5137 C C . SER B 1 260 ? -14.367 -13.461 -3.295 1 97.19 260 SER B C 1
ATOM 5139 O O . SER B 1 260 ? -15.531 -13.352 -2.898 1 97.19 260 SER B O 1
ATOM 5141 N N . THR B 1 261 ? -13.391 -12.812 -2.711 1 98.25 261 THR B N 1
ATOM 5142 C CA . THR B 1 261 ? -13.609 -11.875 -1.615 1 98.25 261 THR B CA 1
ATOM 5143 C C . THR B 1 261 ? -14.477 -10.711 -2.07 1 98.25 261 THR B C 1
ATOM 5145 O O . THR B 1 261 ? -15.289 -10.195 -1.3 1 98.25 261 THR B O 1
ATOM 5148 N N . GLU B 1 262 ? -14.344 -10.344 -3.305 1 98.25 262 GLU B N 1
ATOM 5149 C CA . GLU B 1 262 ? -15.195 -9.312 -3.889 1 98.25 262 GLU B CA 1
ATOM 5150 C C . GLU B 1 262 ? -16.656 -9.742 -3.9 1 98.25 262 GLU B C 1
ATOM 5152 O O . GLU B 1 262 ? -17.547 -8.961 -3.562 1 98.25 262 GLU B O 1
ATOM 5157 N N . LYS B 1 263 ? -16.906 -11 -4.324 1 98.5 263 LYS B N 1
ATOM 5158 C CA . LYS B 1 263 ? -18.266 -11.531 -4.312 1 98.5 263 LYS B CA 1
ATOM 5159 C C . LYS B 1 263 ? -18.844 -11.5 -2.908 1 98.5 263 LYS B C 1
ATOM 5161 O O . LYS B 1 263 ? -20.031 -11.172 -2.73 1 98.5 263 LYS B O 1
ATOM 5166 N N . MET B 1 264 ? -18.047 -11.828 -1.992 1 98.62 264 MET B N 1
ATOM 5167 C CA . MET B 1 264 ? -18.469 -11.781 -0.599 1 98.62 264 MET B CA 1
ATOM 5168 C C . MET B 1 264 ? -18.812 -10.352 -0.181 1 98.62 264 MET B C 1
ATOM 5170 O O . MET B 1 264 ? -19.828 -10.125 0.491 1 98.62 264 MET B O 1
ATOM 5174 N N . ALA B 1 265 ? -17.969 -9.398 -0.547 1 98.75 265 ALA B N 1
ATOM 5175 C CA . ALA B 1 265 ? -18.219 -7.988 -0.24 1 98.75 265 ALA B CA 1
ATOM 5176 C C . ALA B 1 265 ? -19.578 -7.535 -0.787 1 98.75 265 ALA B C 1
ATOM 5178 O O . ALA B 1 265 ? -20.312 -6.82 -0.111 1 98.75 265 ALA B O 1
ATOM 5179 N N . LYS B 1 266 ? -19.844 -7.945 -2.014 1 98.38 266 LYS B N 1
ATOM 5180 C CA . LYS B 1 266 ? -21.125 -7.594 -2.637 1 98.38 266 LYS B CA 1
ATOM 5181 C C . LYS B 1 266 ? -22.297 -8.188 -1.864 1 98.38 266 LYS B C 1
ATOM 5183 O O . LYS B 1 266 ? -23.312 -7.531 -1.673 1 98.38 266 LYS B O 1
ATOM 5188 N N . ALA B 1 267 ? -22.125 -9.445 -1.46 1 98.62 267 ALA B N 1
ATOM 5189 C CA . ALA B 1 267 ? -23.172 -10.086 -0.669 1 98.62 267 ALA B CA 1
ATOM 5190 C C . ALA B 1 267 ? -23.406 -9.336 0.644 1 98.62 267 ALA B C 1
ATOM 5192 O O . ALA B 1 267 ? -24.547 -9.18 1.084 1 98.62 267 ALA B O 1
ATOM 5193 N N . ILE B 1 268 ? -22.375 -8.945 1.292 1 98.81 268 ILE B N 1
ATOM 5194 C CA . ILE B 1 268 ? -22.453 -8.195 2.543 1 98.81 268 ILE B CA 1
ATOM 5195 C C . ILE B 1 268 ? -23.172 -6.871 2.303 1 98.81 268 ILE B C 1
ATOM 5197 O O . ILE B 1 268 ? -24.047 -6.484 3.076 1 98.81 268 ILE B O 1
ATOM 5201 N N . PHE B 1 269 ? -22.797 -6.176 1.21 1 98.19 269 PHE B N 1
ATOM 5202 C CA . PHE B 1 269 ? -23.469 -4.949 0.801 1 98.19 269 PHE B CA 1
ATOM 5203 C C . PHE B 1 269 ? -24.969 -5.176 0.659 1 98.19 269 PHE B C 1
ATOM 5205 O O . PHE B 1 269 ? -25.766 -4.398 1.182 1 98.19 269 PHE B O 1
ATOM 5212 N N . GLU B 1 270 ? -25.312 -6.246 -0.035 1 98.12 270 GLU B N 1
ATOM 5213 C CA . GLU B 1 270 ? -26.719 -6.566 -0.251 1 98.12 270 GLU B CA 1
ATOM 5214 C C . GLU B 1 270 ? -27.422 -6.867 1.068 1 98.12 270 GLU B C 1
ATOM 5216 O O . GLU B 1 270 ? -28.609 -6.551 1.234 1 98.12 270 GLU B O 1
ATOM 5221 N N . GLY B 1 271 ? -26.719 -7.508 1.976 1 98.5 271 GLY B N 1
ATOM 5222 C CA . GLY B 1 271 ? -27.281 -7.773 3.291 1 98.5 271 GLY B CA 1
ATOM 5223 C C . GLY B 1 271 ? -27.625 -6.516 4.059 1 98.5 271 GLY B C 1
ATOM 5224 O O . GLY B 1 271 ? -28.703 -6.422 4.652 1 98.5 271 GLY B O 1
ATOM 5225 N N . PHE B 1 272 ? -26.797 -5.539 4.051 1 98.44 272 PHE B N 1
ATOM 5226 C CA . PHE B 1 272 ? -27.078 -4.27 4.711 1 98.44 272 PHE B CA 1
ATOM 5227 C C . PHE B 1 272 ? -28.25 -3.559 4.035 1 98.44 272 PHE B C 1
ATOM 5229 O O . PHE B 1 272 ? -29.094 -2.965 4.711 1 98.44 272 PHE B O 1
ATOM 5236 N N . ALA B 1 273 ? -28.219 -3.615 2.711 1 97.19 273 ALA B N 1
ATOM 5237 C CA . ALA B 1 273 ? -29.328 -3.014 1.976 1 97.19 273 ALA B CA 1
ATOM 5238 C C . ALA B 1 273 ? -30.656 -3.643 2.379 1 97.19 273 ALA B C 1
ATOM 5240 O O . ALA B 1 273 ? -31.656 -2.938 2.576 1 97.19 273 ALA B O 1
ATOM 5241 N N . LYS B 1 274 ? -30.672 -4.922 2.479 1 97.19 274 LYS B N 1
ATOM 5242 C CA . LYS B 1 274 ? -31.875 -5.648 2.879 1 97.19 274 LYS B CA 1
ATOM 5243 C C . LYS B 1 274 ? -32.312 -5.246 4.281 1 97.19 274 LYS B C 1
ATOM 5245 O O . LYS B 1 274 ? -33.531 -5.199 4.566 1 97.19 274 LYS B O 1
ATOM 5250 N N . LYS B 1 275 ? -31.406 -5.004 5.102 1 96.94 275 LYS B N 1
ATOM 5251 C CA . LYS B 1 275 ? -31.688 -4.574 6.469 1 96.94 275 LYS B CA 1
ATOM 5252 C C . LYS B 1 275 ? -32.188 -3.129 6.5 1 96.94 275 LYS B C 1
ATOM 5254 O O . LYS B 1 275 ? -32.688 -2.666 7.523 1 96.94 275 LYS B O 1
ATOM 5259 N N . GLY B 1 276 ? -32 -2.395 5.441 1 97.31 276 GLY B N 1
ATOM 5260 C CA . GLY B 1 276 ? -32.406 -0.996 5.367 1 97.31 276 GLY B CA 1
ATOM 5261 C C . GLY B 1 276 ? -31.312 -0.043 5.801 1 97.31 276 GLY B C 1
ATOM 5262 O O . GLY B 1 276 ? -31.578 1.125 6.094 1 97.31 276 GLY B O 1
ATOM 5263 N N . ILE B 1 277 ? -30.062 -0.494 5.895 1 97.88 277 ILE B N 1
ATOM 5264 C CA . ILE B 1 277 ? -28.922 0.336 6.25 1 97.88 277 ILE B CA 1
ATOM 5265 C C . ILE B 1 277 ? -28.156 0.734 4.988 1 97.88 277 ILE B C 1
ATOM 5267 O O . ILE B 1 277 ? -27.672 -0.128 4.25 1 97.88 277 ILE B O 1
ATOM 5271 N N . PRO B 1 278 ? -28.125 2.053 4.691 1 97.5 278 PRO B N 1
ATOM 5272 C CA . PRO B 1 278 ? -27.328 2.467 3.543 1 97.5 278 PRO B CA 1
ATOM 5273 C C . PRO B 1 278 ? -25.875 1.968 3.623 1 97.5 278 PRO B C 1
ATOM 5275 O O . PRO B 1 278 ? -25.266 2.021 4.688 1 97.5 278 PRO B O 1
ATOM 5278 N N . ALA B 1 279 ? -25.344 1.432 2.49 1 97.31 279 ALA B N 1
ATOM 5279 C CA . ALA B 1 279 ? -24 0.863 2.48 1 97.31 279 ALA B CA 1
ATOM 5280 C C . ALA B 1 279 ? -23.25 1.253 1.21 1 97.31 279 ALA B C 1
ATOM 5282 O O . ALA B 1 279 ? -23.875 1.613 0.204 1 97.31 279 ALA B O 1
ATOM 5283 N N . LYS B 1 280 ? -21.984 1.338 1.318 1 96.81 280 LYS B N 1
ATOM 5284 C CA . LYS B 1 280 ? -21.047 1.459 0.202 1 96.81 280 LYS B CA 1
ATOM 5285 C C . LYS B 1 280 ? -19.922 0.43 0.31 1 96.81 280 LYS B C 1
ATOM 5287 O O . LYS B 1 280 ? -19.641 -0.081 1.397 1 96.81 280 LYS B O 1
ATOM 5292 N N . PHE B 1 281 ? -19.375 -0.006 -0.719 1 94.94 281 PHE B N 1
ATOM 5293 C CA . PHE B 1 281 ? -18.203 -0.874 -0.635 1 94.94 281 PHE B CA 1
ATOM 5294 C C . PHE B 1 281 ? -17.094 -0.368 -1.54 1 94.94 281 PHE B C 1
ATOM 5296 O O . PHE B 1 281 ? -17.359 0.185 -2.609 1 94.94 281 PHE B O 1
ATOM 5303 N N . TYR B 1 282 ? -15.875 -0.494 -1.117 1 97.75 282 TYR B N 1
ATOM 5304 C CA . TYR B 1 282 ? -14.695 0.08 -1.757 1 97.75 282 TYR B CA 1
ATOM 5305 C C . TYR B 1 282 ? -13.625 -0.98 -1.974 1 97.75 282 TYR B C 1
ATOM 5307 O O . TYR B 1 282 ? -13.25 -1.701 -1.042 1 97.75 282 TYR B O 1
ATOM 5315 N N . ASP B 1 283 ? -13.188 -1.076 -3.252 1 97.88 283 ASP B N 1
ATOM 5316 C CA . ASP B 1 283 ? -12.008 -1.852 -3.615 1 97.88 283 ASP B CA 1
ATOM 5317 C C . ASP B 1 283 ? -10.727 -1.059 -3.354 1 97.88 283 ASP B C 1
ATOM 5319 O O . ASP B 1 283 ? -10.539 0.023 -3.914 1 97.88 283 ASP B O 1
ATOM 5323 N N . LEU B 1 284 ? -9.82 -1.609 -2.545 1 97.94 284 LEU B N 1
ATOM 5324 C CA . LEU B 1 284 ? -8.609 -0.913 -2.121 1 97.94 284 LEU B CA 1
ATOM 5325 C C . LEU B 1 284 ? -7.641 -0.754 -3.285 1 97.94 284 LEU B C 1
ATOM 5327 O O . LEU B 1 284 ? -6.691 0.027 -3.203 1 97.94 284 LEU B O 1
ATOM 5331 N N . LYS B 1 285 ? -7.828 -1.44 -4.426 1 94.88 285 LYS B N 1
ATOM 5332 C CA . LYS B 1 285 ? -6.996 -1.273 -5.613 1 94.88 285 LYS B CA 1
ATOM 5333 C C . LYS B 1 285 ? -7.398 -0.025 -6.395 1 94.88 285 LYS B C 1
ATOM 5335 O O . LYS B 1 285 ? -6.605 0.504 -7.18 1 94.88 285 LYS B O 1
ATOM 5340 N N . GLU B 1 286 ? -8.641 0.375 -6.102 1 94.88 286 GLU B N 1
ATOM 5341 C CA . GLU B 1 286 ? -9.188 1.409 -6.973 1 94.88 286 GLU B CA 1
ATOM 5342 C C . GLU B 1 286 ? -9.453 2.697 -6.199 1 94.88 286 GLU B C 1
ATOM 5344 O O . GLU B 1 286 ? -9.617 3.764 -6.797 1 94.88 286 GLU B O 1
ATOM 5349 N N . ASN B 1 287 ? -9.586 2.58 -4.918 1 96.5 287 ASN B N 1
ATOM 5350 C CA . ASN B 1 287 ? -9.953 3.715 -4.078 1 96.5 287 ASN B CA 1
ATOM 5351 C C . ASN B 1 287 ? -8.859 4.039 -3.066 1 96.5 287 ASN B C 1
ATOM 5353 O O . ASN B 1 287 ? -8.383 3.156 -2.354 1 96.5 287 ASN B O 1
ATOM 5357 N N . HIS B 1 288 ? -8.484 5.289 -3.037 1 97.31 288 HIS B N 1
ATOM 5358 C CA . HIS B 1 288 ? -7.434 5.691 -2.105 1 97.31 288 HIS B CA 1
ATOM 5359 C C . HIS B 1 288 ? -7.902 5.566 -0.66 1 97.31 288 HIS B C 1
ATOM 5361 O O . HIS B 1 288 ? -9.047 5.898 -0.342 1 97.31 288 HIS B O 1
ATOM 5367 N N . ILE B 1 289 ? -7.125 5.16 0.234 1 97.75 289 ILE B N 1
ATOM 5368 C CA . ILE B 1 289 ? -7.465 4.863 1.621 1 97.75 289 ILE B CA 1
ATOM 5369 C C . ILE B 1 289 ? -8.008 6.117 2.301 1 97.75 289 ILE B C 1
ATOM 5371 O O . ILE B 1 289 ? -8.906 6.039 3.139 1 97.75 289 ILE B O 1
ATOM 5375 N N . SER B 1 290 ? -7.504 7.324 1.926 1 97.5 290 SER B N 1
ATOM 5376 C CA . SER B 1 290 ? -7.957 8.555 2.564 1 97.5 290 SER B CA 1
ATOM 5377 C C . SER B 1 290 ? -9.398 8.875 2.189 1 97.5 290 SER B C 1
ATOM 5379 O O . SER B 1 290 ? -10.133 9.477 2.977 1 97.5 290 SER B O 1
ATOM 5381 N N . ASP B 1 291 ? -9.844 8.516 0.969 1 97.44 291 ASP B N 1
ATOM 5382 C CA . ASP B 1 291 ? -11.242 8.672 0.583 1 97.44 291 ASP B CA 1
ATOM 5383 C C . ASP B 1 291 ? -12.141 7.727 1.379 1 97.44 291 ASP B C 1
ATOM 5385 O O . ASP B 1 291 ? -13.25 8.102 1.777 1 97.44 291 ASP B O 1
ATOM 5389 N N . ILE B 1 292 ? -11.648 6.574 1.609 1 98.25 292 ILE B N 1
ATOM 5390 C CA . ILE B 1 292 ? -12.398 5.578 2.361 1 98.25 292 ILE B CA 1
ATOM 5391 C C . ILE B 1 292 ? -12.57 6.043 3.805 1 98.25 292 ILE B C 1
ATOM 5393 O O . ILE B 1 292 ? -13.656 5.906 4.383 1 98.25 292 ILE B O 1
ATOM 5397 N N . MET B 1 293 ? -11.555 6.637 4.387 1 97.81 293 MET B N 1
ATOM 5398 C CA . MET B 1 293 ? -11.625 7.109 5.77 1 97.81 293 MET B CA 1
ATOM 5399 C C . MET B 1 293 ? -12.68 8.195 5.922 1 97.81 293 MET B C 1
ATOM 5401 O O . MET B 1 293 ? -13.32 8.305 6.973 1 97.81 293 MET B O 1
ATOM 5405 N N . THR B 1 294 ? -12.82 9.016 4.844 1 96.56 294 THR B N 1
ATOM 5406 C CA . THR B 1 294 ? -13.859 10.047 4.859 1 96.56 294 THR B CA 1
ATOM 5407 C C . THR B 1 294 ? -15.234 9.422 5.082 1 96.56 294 THR B C 1
ATOM 5409 O O . THR B 1 294 ? -16.031 9.938 5.863 1 96.56 294 THR B O 1
ATOM 5412 N N . GLU B 1 295 ? -15.453 8.289 4.453 1 96.56 295 GLU B N 1
ATOM 5413 C CA . GLU B 1 295 ? -16.719 7.566 4.602 1 96.56 295 GLU B CA 1
ATOM 5414 C C . GLU B 1 295 ? -16.797 6.871 5.957 1 96.56 295 GLU B C 1
ATOM 5416 O O . GLU B 1 295 ? -17.859 6.828 6.574 1 96.56 295 GLU B O 1
ATOM 5421 N N . ILE B 1 296 ? -15.75 6.391 6.445 1 97.69 296 ILE B N 1
ATOM 5422 C CA . ILE B 1 296 ? -15.703 5.645 7.699 1 97.69 296 ILE B CA 1
ATOM 5423 C C . ILE B 1 296 ? -16 6.578 8.867 1 97.69 296 ILE B C 1
ATOM 5425 O O . ILE B 1 296 ? -16.641 6.18 9.844 1 97.69 296 ILE B O 1
ATOM 5429 N N . LEU B 1 297 ? -15.523 7.812 8.742 1 97.25 297 LEU B N 1
ATOM 5430 C CA . LEU B 1 297 ? -15.789 8.797 9.789 1 97.25 297 LEU B CA 1
ATOM 5431 C C . LEU B 1 297 ? -17.266 8.797 10.172 1 97.25 297 LEU B C 1
ATOM 5433 O O . LEU B 1 297 ? -17.609 8.883 11.352 1 97.25 297 LEU B O 1
ATOM 5437 N N . LYS B 1 298 ? -18.188 8.562 9.195 1 95.38 298 LYS B N 1
ATOM 5438 C CA . LYS B 1 298 ? -19.625 8.695 9.391 1 95.38 298 LYS B CA 1
ATOM 5439 C C . LYS B 1 298 ? -20.266 7.34 9.703 1 95.38 298 LYS B C 1
ATOM 5441 O O . LYS B 1 298 ? -21.375 7.277 10.234 1 95.38 298 LYS B O 1
ATOM 5446 N N . ALA B 1 299 ? -19.609 6.312 9.484 1 97.62 299 ALA B N 1
ATOM 5447 C CA . ALA B 1 299 ? -20.266 5.012 9.398 1 97.62 299 ALA B CA 1
ATOM 5448 C C . ALA B 1 299 ? -20.234 4.293 10.742 1 97.62 299 ALA B C 1
ATOM 5450 O O . ALA B 1 299 ? -19.219 4.34 11.453 1 97.62 299 ALA B O 1
ATOM 5451 N N . LYS B 1 300 ? -21.312 3.611 11.047 1 97.88 300 LYS B N 1
ATOM 5452 C CA . LYS B 1 300 ? -21.422 2.785 12.25 1 97.88 300 LYS B CA 1
ATOM 5453 C C . LYS B 1 300 ? -20.797 1.408 12.016 1 97.88 300 LYS B C 1
ATOM 5455 O O . LYS B 1 300 ? -20.125 0.873 12.898 1 97.88 300 LYS B O 1
ATOM 5460 N N . TYR B 1 301 ? -21 0.829 10.844 1 98.62 301 TYR B N 1
ATOM 5461 C CA . TYR B 1 301 ? -20.562 -0.529 10.555 1 98.62 301 TYR B CA 1
ATOM 5462 C C . TYR B 1 301 ? -19.391 -0.521 9.57 1 98.62 301 TYR B C 1
ATOM 5464 O O . TYR B 1 301 ? -19.422 0.202 8.57 1 98.62 301 TYR B O 1
ATOM 5472 N N . ILE B 1 302 ? -18.391 -1.301 9.859 1 98.81 302 ILE B N 1
ATOM 5473 C CA . ILE B 1 302 ? -17.219 -1.46 9 1 98.81 302 ILE B CA 1
ATOM 5474 C C . ILE B 1 302 ? -16.938 -2.945 8.781 1 98.81 302 ILE B C 1
ATOM 5476 O O . ILE B 1 302 ? -16.719 -3.686 9.742 1 98.81 302 ILE B O 1
ATOM 5480 N N . ALA B 1 303 ? -17.016 -3.383 7.594 1 98.88 303 ALA B N 1
ATOM 5481 C CA . ALA B 1 303 ? -16.594 -4.73 7.219 1 98.88 303 ALA B CA 1
ATOM 5482 C C . ALA B 1 303 ? -15.344 -4.688 6.355 1 98.88 303 ALA B C 1
ATOM 5484 O O . ALA B 1 303 ? -15.281 -3.953 5.363 1 98.88 303 ALA B O 1
ATOM 5485 N N . VAL B 1 304 ? -14.328 -5.438 6.742 1 98.94 304 VAL B N 1
ATOM 5486 C CA . VAL B 1 304 ? -13.07 -5.426 6 1 98.94 304 VAL B CA 1
ATOM 5487 C C . VAL B 1 304 ? -12.742 -6.84 5.527 1 98.94 304 VAL B C 1
ATOM 5489 O O . VAL B 1 304 ? -12.805 -7.793 6.305 1 98.94 304 VAL B O 1
ATOM 5492 N N . GLY B 1 305 ? -12.445 -6.934 4.27 1 98.75 305 GLY B N 1
ATOM 5493 C CA . GLY B 1 305 ? -12.234 -8.25 3.693 1 98.75 305 GLY B CA 1
ATOM 5494 C C . GLY B 1 305 ? -10.875 -8.406 3.035 1 98.75 305 GLY B C 1
ATOM 5495 O O . GLY B 1 305 ? -10.414 -7.496 2.34 1 98.75 305 GLY B O 1
ATOM 5496 N N . SER B 1 306 ? -10.234 -9.531 3.244 1 98.5 306 SER B N 1
ATOM 5497 C CA . SER B 1 306 ? -8.992 -9.922 2.588 1 98.5 306 SER B CA 1
ATOM 5498 C C . SER B 1 306 ? -8.93 -11.43 2.365 1 98.5 306 SER B C 1
ATOM 5500 O O . SER B 1 306 ? -9.258 -12.203 3.264 1 98.5 306 SER B O 1
ATOM 5502 N N . PRO B 1 307 ? -8.531 -11.859 1.16 1 97.31 307 PRO B N 1
ATOM 5503 C CA . PRO B 1 307 ? -8.078 -13.25 1.085 1 97.31 307 PRO B CA 1
ATOM 5504 C C . PRO B 1 307 ? -6.762 -13.484 1.815 1 97.31 307 PRO B C 1
ATOM 5506 O O . PRO B 1 307 ? -6.207 -12.555 2.408 1 97.31 307 PRO B O 1
ATOM 5509 N N . THR B 1 308 ? -6.34 -14.781 1.833 1 95.88 308 THR B N 1
ATOM 5510 C CA . THR B 1 308 ? -5.04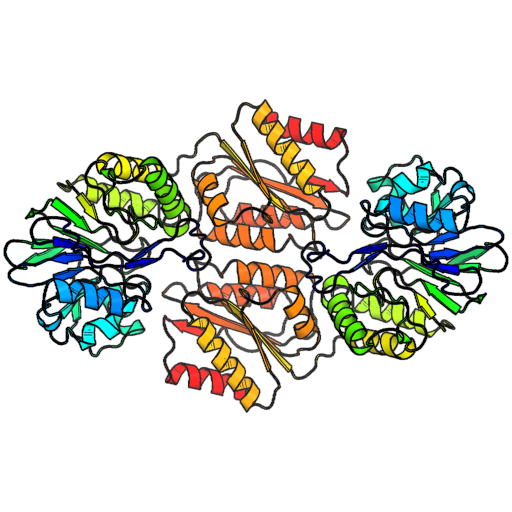3 -15.133 2.412 1 95.88 308 THR B CA 1
ATOM 5511 C C . THR B 1 308 ? -3.961 -15.156 1.338 1 95.88 308 THR B C 1
ATOM 5513 O O . THR B 1 308 ? -4.16 -15.727 0.262 1 95.88 308 THR B O 1
ATOM 5516 N N . LEU B 1 309 ? -2.953 -14.438 1.553 1 94.62 309 LEU B N 1
ATOM 5517 C CA . LEU B 1 309 ? -1.753 -14.469 0.724 1 94.62 309 LEU B CA 1
ATOM 5518 C C . LEU B 1 309 ? -0.527 -14.828 1.557 1 94.62 309 LEU B C 1
ATOM 5520 O O . LEU B 1 309 ? -0.135 -14.078 2.451 1 94.62 309 LEU B O 1
ATOM 5524 N N . ASN B 1 310 ? 0.093 -16 1.259 1 93.12 310 ASN B N 1
ATOM 5525 C CA . ASN B 1 310 ? 1.285 -16.453 1.967 1 93.12 310 ASN B CA 1
ATOM 5526 C C . ASN B 1 310 ? 1.127 -16.312 3.479 1 93.12 310 ASN B C 1
ATOM 5528 O O . ASN B 1 310 ? 1.958 -15.688 4.137 1 93.12 310 ASN B O 1
ATOM 5532 N N . ASN B 1 311 ? 0.019 -16.844 3.994 1 92.88 311 ASN B N 1
ATOM 5533 C CA . ASN B 1 311 ? -0.289 -16.938 5.418 1 92.88 311 ASN B CA 1
ATOM 5534 C C . ASN B 1 311 ? -0.641 -15.586 6.016 1 92.88 311 ASN B C 1
ATOM 5536 O O . ASN B 1 311 ? -0.755 -15.453 7.234 1 92.88 311 ASN B O 1
ATOM 5540 N N . ASN B 1 312 ? -0.779 -14.555 5.215 1 96.06 312 ASN B N 1
ATOM 5541 C CA . ASN B 1 312 ? -1.109 -13.211 5.672 1 96.06 312 ASN B CA 1
ATOM 5542 C C . ASN B 1 312 ? -2.311 -12.641 4.922 1 96.06 312 ASN B C 1
ATOM 5544 O O . ASN B 1 312 ? -2.846 -13.281 4.02 1 96.06 312 ASN B O 1
ATOM 5548 N N . MET B 1 313 ? -2.787 -11.461 5.387 1 97.88 313 MET B N 1
ATOM 5549 C CA . MET B 1 313 ? -3.721 -10.672 4.586 1 97.88 313 MET B CA 1
ATOM 5550 C C . MET B 1 313 ? -3.004 -10 3.418 1 97.88 313 MET B C 1
ATOM 5552 O O . MET B 1 313 ? -1.773 -10.023 3.342 1 97.88 313 MET B O 1
ATOM 5556 N N . LEU B 1 314 ? -3.756 -9.461 2.494 1 97.81 314 LEU B N 1
ATOM 5557 C CA . LEU B 1 314 ? -3.148 -8.727 1.388 1 97.81 314 LEU B CA 1
ATOM 5558 C C . LEU B 1 314 ? -2.451 -7.469 1.889 1 97.81 314 LEU B C 1
ATOM 5560 O O . LEU B 1 314 ? -2.963 -6.781 2.775 1 97.81 314 LEU B O 1
ATOM 5564 N N . PRO B 1 315 ? -1.299 -7.125 1.312 1 97.88 315 PRO B N 1
ATOM 5565 C CA . PRO B 1 315 ? -0.558 -5.926 1.72 1 97.88 315 PRO B CA 1
ATOM 5566 C C . PRO B 1 315 ? -1.404 -4.66 1.655 1 97.88 315 PRO B C 1
ATOM 5568 O O . PRO B 1 315 ? -1.283 -3.787 2.52 1 97.88 315 PRO B O 1
ATOM 5571 N N . THR B 1 316 ? -2.254 -4.531 0.646 1 97.75 316 THR B N 1
ATOM 5572 C CA . THR B 1 316 ? -3.121 -3.367 0.509 1 97.75 316 THR B CA 1
ATOM 5573 C C . THR B 1 316 ? -4.066 -3.252 1.702 1 97.75 316 THR B C 1
ATOM 5575 O O . THR B 1 316 ? -4.316 -2.15 2.197 1 97.75 316 THR B O 1
ATOM 5578 N N . VAL B 1 317 ? -4.586 -4.367 2.154 1 98.69 317 VAL B N 1
ATOM 5579 C CA . VAL B 1 317 ? -5.492 -4.387 3.297 1 98.69 317 VAL B CA 1
ATOM 5580 C C . VAL B 1 317 ? -4.73 -4.027 4.57 1 98.69 317 VAL B C 1
ATOM 5582 O O . VAL B 1 317 ? -5.219 -3.26 5.398 1 98.69 317 VAL B O 1
ATOM 5585 N N . SER B 1 318 ? -3.531 -4.57 4.656 1 98.62 318 SER B N 1
ATOM 5586 C CA . SER B 1 318 ? -2.678 -4.246 5.793 1 98.62 318 SER B CA 1
ATOM 5587 C C . SER B 1 318 ? -2.4 -2.75 5.871 1 98.62 318 SER B C 1
ATOM 5589 O O . SER B 1 318 ? -2.441 -2.162 6.957 1 98.62 318 SER B O 1
ATOM 5591 N N . ALA B 1 319 ? -2.061 -2.16 4.742 1 98.31 319 ALA B N 1
ATOM 5592 C CA . ALA B 1 319 ? -1.813 -0.723 4.68 1 98.31 319 ALA B CA 1
ATOM 5593 C C . ALA B 1 319 ? -3.035 0.065 5.145 1 98.31 319 ALA B C 1
ATOM 5595 O O . ALA B 1 319 ? -2.914 0.989 5.953 1 98.31 319 ALA B O 1
ATOM 5596 N N . PHE B 1 320 ? -4.207 -0.339 4.633 1 98.75 320 PHE B N 1
ATOM 5597 C CA . PHE B 1 320 ? -5.453 0.324 4.996 1 98.75 320 PHE B CA 1
ATOM 5598 C C . PHE B 1 320 ? -5.703 0.229 6.496 1 98.75 320 PHE B C 1
ATOM 5600 O O . PHE B 1 320 ? -6.016 1.23 7.141 1 98.75 320 PHE B O 1
ATOM 5607 N N . LEU B 1 321 ? -5.562 -0.945 7.062 1 98.88 321 LEU B N 1
ATOM 5608 C CA . LEU B 1 321 ? -5.82 -1.169 8.477 1 98.88 321 LEU B CA 1
ATOM 5609 C C . LEU B 1 321 ? -4.844 -0.379 9.344 1 98.88 321 LEU B C 1
ATOM 5611 O O . LEU B 1 321 ? -5.223 0.157 10.383 1 98.88 321 LEU B O 1
ATOM 5615 N N . THR B 1 322 ? -3.557 -0.326 8.922 1 98.38 322 THR B N 1
ATOM 5616 C CA . THR B 1 322 ? -2.557 0.465 9.625 1 98.38 322 THR B CA 1
ATOM 5617 C C . THR B 1 322 ? -2.957 1.938 9.664 1 98.38 322 THR B C 1
ATOM 5619 O O . THR B 1 322 ? -2.885 2.582 10.711 1 98.38 322 THR B O 1
ATOM 5622 N N . TYR B 1 323 ? -3.383 2.428 8.523 1 97.94 323 TYR B N 1
ATOM 5623 C CA . TYR B 1 323 ? -3.812 3.816 8.398 1 97.94 323 TYR B CA 1
ATOM 5624 C C . TYR B 1 323 ? -5.02 4.094 9.289 1 97.94 323 TYR B C 1
ATOM 5626 O O . TYR B 1 323 ? -5.02 5.059 10.055 1 97.94 323 TYR B O 1
ATOM 5634 N N . MET B 1 324 ? -6.031 3.242 9.195 1 98.38 324 MET B N 1
ATOM 5635 C CA . MET B 1 324 ? -7.262 3.398 9.969 1 98.38 324 MET B CA 1
ATOM 5636 C C . MET B 1 324 ? -6.98 3.332 11.461 1 98.38 324 MET B C 1
ATOM 5638 O O . MET B 1 324 ? -7.488 4.152 12.234 1 98.38 324 MET B O 1
ATOM 5642 N N . LYS B 1 325 ? -6.191 2.402 11.883 1 97.56 325 LYS B N 1
ATOM 5643 C CA . LYS B 1 325 ? -5.852 2.252 13.297 1 97.56 325 LYS B CA 1
ATOM 5644 C C . LYS B 1 325 ? -5.203 3.518 13.844 1 97.56 325 LYS B C 1
ATOM 5646 O O . LYS B 1 325 ? -5.48 3.924 14.977 1 97.56 325 LYS B O 1
ATOM 5651 N N . GLY B 1 326 ? -4.328 4.082 13.039 1 96.38 326 GLY B N 1
ATOM 5652 C CA . GLY B 1 326 ? -3.658 5.305 13.453 1 96.38 326 GLY B CA 1
ATOM 5653 C C . GLY B 1 326 ? -4.613 6.461 13.664 1 96.38 326 GLY B C 1
ATOM 5654 O O . GLY B 1 326 ? -4.387 7.309 14.531 1 96.38 326 GLY B O 1
ATOM 5655 N N . LEU B 1 327 ? -5.691 6.492 12.867 1 96.69 327 LEU B N 1
ATOM 5656 C CA . LEU B 1 327 ? -6.656 7.582 12.945 1 96.69 327 LEU B CA 1
ATOM 5657 C C . LEU B 1 327 ? -7.691 7.312 14.039 1 96.69 327 LEU B C 1
ATOM 5659 O O . LEU B 1 327 ? -8.438 8.211 14.422 1 96.69 327 LEU B O 1
ATOM 5663 N N . ALA B 1 328 ? -7.855 6.145 14.492 1 96.44 328 ALA B N 1
ATOM 5664 C CA . ALA B 1 328 ? -8.562 5.688 15.688 1 96.44 328 ALA B CA 1
ATOM 5665 C C . ALA B 1 328 ? -10.031 6.105 15.641 1 96.44 328 ALA B C 1
ATOM 5667 O O . ALA B 1 328 ? -10.531 6.738 16.578 1 96.44 328 ALA B O 1
ATOM 5668 N N . PRO B 1 329 ? -10.734 5.711 14.594 1 96.75 329 PRO B N 1
ATOM 5669 C CA . PRO B 1 329 ? -12.18 5.977 14.648 1 96.75 329 PRO B CA 1
ATOM 5670 C C . PRO B 1 329 ? -12.852 5.32 15.852 1 96.75 329 PRO B C 1
ATOM 5672 O O . PRO B 1 329 ? -12.492 4.207 16.234 1 96.75 329 PRO B O 1
ATOM 5675 N N . LYS B 1 330 ? -13.898 6.02 16.391 1 96.12 330 LYS B N 1
ATOM 5676 C CA . LYS B 1 330 ? -14.516 5.551 17.625 1 96.12 330 LYS B CA 1
ATOM 5677 C C . LYS B 1 330 ? -15.938 5.055 17.375 1 96.12 330 LYS B C 1
ATOM 5679 O O . LYS B 1 330 ? -16.562 5.422 16.375 1 96.12 330 LYS B O 1
ATOM 5684 N N . ASN B 1 331 ? -16.375 4.184 18.297 1 96.69 331 ASN B N 1
ATOM 5685 C CA . ASN B 1 331 ? -17.75 3.713 18.344 1 96.69 331 ASN B CA 1
ATOM 5686 C C . ASN B 1 331 ? -18.156 3.021 17.047 1 96.69 331 ASN B C 1
ATOM 5688 O O . ASN B 1 331 ? -19.188 3.346 16.453 1 96.69 331 ASN B O 1
ATOM 5692 N N . LYS B 1 332 ? -17.344 2.115 16.609 1 98.12 332 LYS B N 1
ATOM 5693 C CA . LYS B 1 332 ? -17.594 1.364 15.383 1 98.12 332 LYS B CA 1
ATOM 5694 C C . LYS B 1 332 ? -17.953 -0.087 15.688 1 98.12 332 LYS B C 1
ATOM 5696 O O . LYS B 1 332 ? -17.484 -0.656 16.672 1 98.12 332 LYS B O 1
ATOM 5701 N N . LYS B 1 333 ? -18.812 -0.646 14.953 1 98.62 333 LYS B N 1
ATOM 5702 C CA . LYS B 1 333 ? -19.094 -2.078 14.875 1 98.62 333 LYS B CA 1
ATOM 5703 C C . LYS B 1 333 ? -18.438 -2.699 13.648 1 98.62 333 LYS B C 1
ATOM 5705 O O . LYS B 1 333 ? -18.562 -2.172 12.539 1 98.62 333 LYS B O 1
ATOM 5710 N N . ALA B 1 334 ? -17.688 -3.822 13.852 1 98.81 334 ALA B N 1
ATOM 5711 C CA . ALA B 1 334 ? -16.891 -4.289 12.719 1 98.81 334 ALA B CA 1
ATOM 5712 C C . ALA B 1 334 ? -16.875 -5.812 12.648 1 98.81 334 ALA B C 1
ATOM 5714 O O . ALA B 1 334 ? -17.219 -6.488 13.625 1 98.81 334 ALA B O 1
ATOM 5715 N N . PHE B 1 335 ? -16.562 -6.352 11.539 1 98.88 335 PHE B N 1
ATOM 5716 C CA . PHE B 1 335 ? -16.25 -7.766 11.344 1 98.88 335 PHE B CA 1
ATOM 5717 C C . PHE B 1 335 ? -15.383 -7.969 10.109 1 98.88 335 PHE B C 1
ATOM 5719 O O . PHE B 1 335 ? -15.273 -7.078 9.266 1 98.88 335 PHE B O 1
ATOM 5726 N N . ALA B 1 336 ? -14.75 -9.133 10.039 1 98.88 336 ALA B N 1
ATOM 5727 C CA . ALA B 1 336 ? -13.828 -9.477 8.953 1 98.88 336 ALA B CA 1
ATOM 5728 C C . ALA B 1 336 ? -14.414 -10.555 8.055 1 98.88 336 ALA B C 1
ATOM 5730 O O . ALA B 1 336 ? -15.312 -11.297 8.469 1 98.88 336 ALA B O 1
ATOM 5731 N N . PHE B 1 337 ? -13.961 -10.562 6.816 1 98.75 337 PHE B N 1
ATOM 5732 C CA . PHE B 1 337 ? -14.375 -11.617 5.895 1 98.75 337 PHE B CA 1
ATOM 5733 C C . PHE B 1 337 ? -13.289 -11.883 4.859 1 98.75 337 PHE B C 1
ATOM 5735 O O . PHE B 1 337 ? -12.336 -11.117 4.73 1 98.75 337 PHE B O 1
ATOM 5742 N N . GLY B 1 338 ? -13.352 -13.008 4.211 1 98.25 338 GLY B N 1
ATOM 5743 C CA . GLY B 1 338 ? -12.414 -13.297 3.137 1 98.25 338 GLY B CA 1
ATOM 5744 C C . GLY B 1 338 ? -12.484 -14.734 2.654 1 98.25 338 GLY B C 1
ATOM 5745 O O . GLY B 1 338 ? -12.883 -15.625 3.404 1 98.25 338 GLY B O 1
ATOM 5746 N N . SER B 1 339 ? -12.109 -14.883 1.467 1 96.56 339 SER B N 1
ATOM 5747 C CA . SER B 1 339 ? -11.961 -16.219 0.894 1 96.56 339 SER B CA 1
ATOM 5748 C C . SER B 1 339 ? -10.523 -16.719 1.022 1 96.56 339 SER B C 1
ATOM 5750 O O . SER B 1 339 ? -9.602 -15.922 1.192 1 96.56 339 SER B O 1
ATOM 5752 N N . HIS B 1 340 ? -10.391 -18 1.068 1 93.81 340 HIS B N 1
ATOM 5753 C CA . HIS B 1 340 ? -9.07 -18.625 1.155 1 93.81 340 HIS B CA 1
ATOM 5754 C C . HIS B 1 340 ? -9.062 -20 0.48 1 93.81 340 HIS B C 1
ATOM 5756 O O . HIS B 1 340 ? -10.117 -20.562 0.193 1 93.81 340 HIS B O 1
ATOM 5762 N N . GLY B 1 341 ? -7.879 -20.406 0.128 1 87.69 341 GLY B N 1
ATOM 5763 C CA . GLY B 1 341 ? -7.734 -21.766 -0.382 1 87.69 341 GLY B CA 1
ATOM 5764 C C . GLY B 1 341 ? -7.594 -22.812 0.715 1 87.69 341 GLY B C 1
ATOM 5765 O O . GLY B 1 341 ? -8.438 -23.688 0.848 1 87.69 341 GLY B O 1
ATOM 5766 N N . TRP B 1 342 ? -6.59 -22.688 1.629 1 81.31 342 TRP B N 1
ATOM 5767 C CA . TRP B 1 342 ? -6.367 -23.672 2.689 1 81.31 342 TRP B CA 1
ATOM 5768 C C . TRP B 1 342 ? -6.133 -22.969 4.027 1 81.31 342 TRP B C 1
ATOM 5770 O O . TRP B 1 342 ? -7.012 -22.969 4.895 1 81.31 342 TRP B O 1
ATOM 5780 N N . GLY B 1 343 ? -5.141 -22.219 4.387 1 78.31 343 GLY B N 1
ATOM 5781 C CA . GLY B 1 343 ? -4.773 -21.656 5.672 1 78.31 343 GLY B CA 1
ATOM 5782 C C . GLY B 1 343 ? -5.75 -20.594 6.156 1 78.31 343 GLY B C 1
ATOM 5783 O O . GLY B 1 343 ? -5.953 -20.438 7.359 1 78.31 343 GLY B O 1
ATOM 5784 N N . GLY B 1 344 ? -6.461 -19.922 5.453 1 88.44 344 GLY B N 1
ATOM 5785 C CA . GLY B 1 344 ? -7.473 -18.906 5.707 1 88.44 344 GLY B CA 1
ATOM 5786 C C . GLY B 1 344 ? -7.043 -17.875 6.738 1 88.44 344 GLY B C 1
ATOM 5787 O O . GLY B 1 344 ? -7.871 -17.375 7.508 1 88.44 344 GLY B O 1
ATOM 5788 N N . GLN B 1 345 ? -5.766 -17.547 7.012 1 92.56 345 GLN B N 1
ATOM 5789 C CA . GLN B 1 345 ? -5.246 -16.625 8.016 1 92.56 345 GLN B CA 1
ATOM 5790 C C . GLN B 1 345 ? -5.652 -15.188 7.707 1 92.56 345 GLN B C 1
ATOM 5792 O O . GLN B 1 345 ? -5.715 -14.352 8.609 1 92.56 345 GLN B O 1
ATOM 5797 N N . GLY B 1 346 ? -5.941 -14.922 6.473 1 96.25 346 GLY B N 1
ATOM 5798 C CA . GLY B 1 346 ? -6.195 -13.555 6.039 1 96.25 346 GLY B CA 1
ATOM 5799 C C . GLY B 1 346 ? -7.285 -12.867 6.84 1 96.25 346 GLY B C 1
ATOM 5800 O O . GLY B 1 346 ? -7.051 -11.82 7.445 1 96.25 346 GLY B O 1
ATOM 5801 N N . SER B 1 347 ? -8.492 -13.461 6.934 1 97.06 347 SER B N 1
ATOM 5802 C CA . SER B 1 347 ? -9.625 -12.859 7.625 1 97.06 347 SER B CA 1
ATOM 5803 C C . SER B 1 347 ? -9.391 -12.805 9.125 1 97.06 347 SER B C 1
ATOM 5805 O O . SER B 1 347 ? -9.852 -11.875 9.797 1 97.06 347 SER B O 1
ATOM 5807 N N . THR B 1 348 ? -8.672 -13.789 9.672 1 97.62 348 THR B N 1
ATOM 5808 C CA . THR B 1 348 ? -8.359 -13.805 11.094 1 97.62 348 THR B CA 1
ATOM 5809 C C . THR B 1 348 ? -7.445 -12.641 11.461 1 97.62 348 THR B C 1
ATOM 5811 O O . THR B 1 348 ? -7.652 -11.984 12.484 1 97.62 348 THR B O 1
ATOM 5814 N N . LEU B 1 349 ? -6.449 -12.453 10.664 1 98.25 349 LEU B N 1
ATOM 5815 C CA . LEU B 1 349 ? -5.531 -11.344 10.906 1 98.25 349 LEU B CA 1
ATOM 5816 C C . LEU B 1 349 ? -6.25 -10.008 10.797 1 98.25 349 LEU B C 1
ATOM 5818 O O . LEU B 1 349 ? -5.977 -9.086 11.57 1 98.25 349 LEU B O 1
ATOM 5822 N N . VAL B 1 350 ? -7.168 -9.883 9.828 1 98.75 350 VAL B N 1
ATOM 5823 C CA . VAL B 1 350 ? -7.977 -8.672 9.703 1 98.75 350 VAL B CA 1
ATOM 5824 C C . VAL B 1 350 ? -8.789 -8.461 10.984 1 98.75 350 VAL B C 1
ATOM 5826 O O . VAL B 1 350 ? -8.836 -7.348 11.516 1 98.75 350 VAL B O 1
ATOM 5829 N N . ASN B 1 351 ? -9.375 -9.531 11.445 1 98.69 351 ASN B N 1
ATOM 5830 C CA . ASN B 1 351 ? -10.148 -9.461 12.68 1 98.69 351 ASN B CA 1
ATOM 5831 C C . ASN B 1 351 ? -9.305 -8.984 13.852 1 98.69 351 ASN B C 1
ATOM 5833 O O . ASN B 1 351 ? -9.766 -8.188 14.68 1 98.69 351 ASN B O 1
ATOM 5837 N N . ASP B 1 352 ? -8.117 -9.5 13.93 1 98.56 352 ASP B N 1
ATOM 5838 C CA . ASP B 1 352 ? -7.211 -9.086 14.992 1 98.56 352 ASP B CA 1
ATOM 5839 C C . ASP B 1 352 ? -6.938 -7.586 14.93 1 98.56 352 ASP B C 1
ATOM 5841 O O . ASP B 1 352 ? -6.906 -6.914 15.961 1 98.56 352 ASP B O 1
ATOM 5845 N N . GLU B 1 353 ? -6.711 -7.07 13.766 1 98.5 353 GLU B N 1
ATOM 5846 C CA . GLU B 1 353 ? -6.453 -5.645 13.602 1 98.5 353 GLU B CA 1
ATOM 5847 C C . GLU B 1 353 ? -7.684 -4.812 13.945 1 98.5 353 GLU B C 1
ATOM 5849 O O . GLU B 1 353 ? -7.57 -3.744 14.547 1 98.5 353 GLU B O 1
ATOM 5854 N N . LEU B 1 354 ? -8.906 -5.277 13.508 1 98.75 354 LEU B N 1
ATOM 5855 C CA . LEU B 1 354 ? -10.133 -4.574 13.852 1 98.75 354 LEU B CA 1
ATOM 5856 C C . LEU B 1 354 ? -10.336 -4.535 15.367 1 98.75 354 LEU B C 1
ATOM 5858 O O . LEU B 1 354 ? -10.766 -3.52 15.914 1 98.75 354 LEU B O 1
ATOM 5862 N N . THR B 1 355 ? -9.977 -5.641 15.992 1 98.69 355 THR B N 1
ATOM 5863 C CA . THR B 1 355 ? -10.039 -5.707 17.453 1 98.69 355 THR B CA 1
ATOM 5864 C C . THR B 1 355 ? -9.047 -4.73 18.078 1 98.69 355 THR B C 1
ATOM 5866 O O . THR B 1 355 ? -9.383 -4.047 19.047 1 98.69 355 THR B O 1
ATOM 5869 N N . ALA B 1 356 ? -7.871 -4.684 17.5 1 97.69 356 ALA B N 1
ATOM 5870 C CA . ALA B 1 356 ? -6.836 -3.777 17.984 1 97.69 356 ALA B CA 1
ATOM 5871 C C . ALA B 1 356 ? -7.262 -2.32 17.828 1 97.69 356 ALA B C 1
ATOM 5873 O O . ALA B 1 356 ? -6.785 -1.445 18.562 1 97.69 356 ALA B O 1
ATOM 5874 N N . CYS B 1 357 ? -8.148 -2.016 16.906 1 97.75 357 CYS B N 1
ATOM 5875 C CA . CYS B 1 357 ? -8.719 -0.683 16.734 1 97.75 357 CYS B CA 1
ATOM 5876 C C . CYS B 1 357 ? -9.742 -0.375 17.812 1 97.75 357 CYS B C 1
ATOM 5878 O O . CYS B 1 357 ? -10.281 0.73 17.859 1 97.75 357 CYS B O 1
ATOM 5880 N N . LYS B 1 358 ? -10.102 -1.409 18.625 1 97.31 358 LYS B N 1
ATOM 5881 C CA . LYS B 1 358 ? -11.07 -1.317 19.719 1 97.31 358 LYS B CA 1
ATOM 5882 C C . LYS B 1 358 ? -12.492 -1.196 19.172 1 97.31 358 LYS B C 1
ATOM 5884 O O . LYS B 1 358 ? -13.336 -0.526 19.781 1 97.31 358 LYS B O 1
ATOM 5889 N N . PHE B 1 359 ? -12.719 -1.734 18.031 1 98.44 359 PHE B N 1
ATOM 5890 C CA . PHE B 1 359 ? -14.078 -1.811 17.516 1 98.44 359 PHE B CA 1
ATOM 5891 C C . PHE B 1 359 ? -14.852 -2.932 18.188 1 98.44 359 PHE B C 1
ATOM 5893 O O . PHE B 1 359 ? -14.258 -3.873 18.719 1 98.44 359 PHE B O 1
ATOM 5900 N N . GLU B 1 360 ? -16.156 -2.75 18.281 1 98.56 360 GLU B N 1
ATOM 5901 C CA . GLU B 1 360 ? -17.016 -3.859 18.688 1 98.56 360 GLU B CA 1
ATOM 5902 C C . GLU B 1 360 ? -17.141 -4.891 17.578 1 98.56 360 GLU B C 1
ATOM 5904 O O . GLU B 1 360 ? -17.75 -4.617 16.531 1 98.56 360 GLU B O 1
ATOM 5909 N N . ILE B 1 361 ? -16.594 -6.074 17.766 1 98.75 361 ILE B N 1
ATOM 5910 C CA . ILE B 1 361 ? -16.703 -7.133 16.766 1 98.75 361 ILE B CA 1
ATOM 5911 C C . ILE B 1 361 ? -18.078 -7.785 16.875 1 98.75 361 ILE B C 1
ATOM 5913 O O . ILE B 1 361 ? -18.406 -8.43 17.875 1 98.75 361 ILE B O 1
ATOM 5917 N N . VAL B 1 362 ? -18.875 -7.68 15.812 1 98.25 362 VAL B N 1
ATOM 5918 C CA . VAL B 1 362 ? -20.281 -8.031 15.938 1 98.25 362 VAL B CA 1
ATOM 5919 C C . VAL B 1 362 ? -20.547 -9.367 15.242 1 98.25 362 VAL B C 1
ATOM 5921 O O . VAL B 1 362 ? -21.625 -9.945 15.383 1 98.25 362 VAL B O 1
ATOM 5924 N N . LEU B 1 363 ? -19.609 -9.852 14.469 1 98 363 LEU B N 1
ATOM 5925 C CA . LEU B 1 363 ? -19.672 -11.148 13.812 1 98 363 LEU B CA 1
ATOM 5926 C C . LEU B 1 363 ? -18.297 -11.828 13.828 1 98 363 LEU B C 1
ATOM 5928 O O . LEU B 1 363 ? -17.281 -11.172 13.664 1 98 363 LEU B O 1
ATOM 5932 N N . ASP B 1 364 ? -18.359 -13.156 14 1 97.38 364 ASP B N 1
ATOM 5933 C CA . ASP B 1 364 ? -17.141 -13.906 13.719 1 97.38 364 ASP B CA 1
ATOM 5934 C C . ASP B 1 364 ? -16.734 -13.766 12.25 1 97.38 364 ASP B C 1
ATOM 5936 O O . ASP B 1 364 ? -17.578 -13.586 11.383 1 97.38 364 ASP B O 1
ATOM 5940 N N . PRO B 1 365 ? -15.391 -13.797 12.023 1 98.12 365 PRO B N 1
ATOM 5941 C CA . PRO B 1 365 ? -14.961 -13.672 10.633 1 98.12 365 PRO B CA 1
ATOM 5942 C C . PRO B 1 365 ? -15.703 -14.633 9.703 1 98.12 365 PRO B C 1
ATOM 5944 O O . PRO B 1 365 ? -15.836 -15.82 10.016 1 98.12 365 PRO B O 1
ATOM 5947 N N . ILE B 1 366 ? -16.172 -14.094 8.625 1 98.25 366 ILE B N 1
ATOM 5948 C CA . ILE B 1 366 ? -16.797 -14.93 7.605 1 98.25 366 ILE B CA 1
ATOM 5949 C C . ILE B 1 366 ? -15.734 -15.477 6.66 1 98.25 366 ILE B C 1
ATOM 5951 O O . ILE B 1 366 ? -15.109 -14.711 5.914 1 98.25 366 ILE B O 1
ATOM 5955 N N . LYS B 1 367 ? -15.57 -16.797 6.656 1 97.38 367 LYS B N 1
ATOM 5956 C CA . LYS B 1 367 ? -14.555 -17.453 5.844 1 97.38 367 LYS B CA 1
ATOM 5957 C C . LYS B 1 367 ? -15.188 -18.422 4.852 1 97.38 367 LYS B C 1
ATOM 5959 O O . LYS B 1 367 ? -16.062 -19.203 5.215 1 97.38 367 LYS B O 1
ATOM 5964 N N . ILE B 1 368 ? -14.742 -18.266 3.65 1 96.5 368 ILE B N 1
ATOM 5965 C CA . ILE B 1 368 ? -15.211 -19.188 2.631 1 96.5 368 ILE B CA 1
ATOM 5966 C C . ILE B 1 368 ? -14.016 -19.766 1.868 1 96.5 368 ILE B C 1
ATOM 5968 O O . ILE B 1 368 ? -13.125 -19.016 1.452 1 96.5 368 ILE B O 1
ATOM 5972 N N . ALA B 1 369 ? -14 -21.078 1.724 1 93.75 369 ALA B N 1
ATOM 5973 C CA . ALA B 1 369 ? -12.938 -21.734 0.957 1 93.75 369 ALA B CA 1
ATOM 5974 C C . ALA B 1 369 ? -13.188 -21.609 -0.543 1 93.75 369 ALA B C 1
ATOM 5976 O O . ALA B 1 369 ? -14.289 -21.875 -1.021 1 93.75 369 ALA B O 1
ATOM 5977 N N . TYR B 1 370 ? -12.148 -21.156 -1.222 1 93.75 370 TYR B N 1
ATOM 5978 C CA . TYR B 1 370 ? -12.141 -21.078 -2.678 1 93.75 370 TYR B CA 1
ATOM 5979 C C . TYR B 1 370 ? -13.195 -20.109 -3.18 1 93.75 370 TYR B C 1
ATOM 5981 O O . TYR B 1 370 ? -13.227 -18.953 -2.76 1 93.75 370 TYR B O 1
ATOM 5989 N N . VAL B 1 371 ? -14.023 -20.547 -4.211 1 94.94 371 VAL B N 1
ATOM 5990 C CA . VAL B 1 371 ? -15.031 -19.688 -4.816 1 94.94 371 VAL B CA 1
ATOM 5991 C C . VAL B 1 371 ? -16.375 -19.875 -4.102 1 94.94 371 VAL B C 1
ATOM 5993 O O . VAL B 1 371 ? -16.859 -21 -3.998 1 94.94 371 VAL B O 1
ATOM 5996 N N . PRO B 1 372 ? -16.922 -18.797 -3.537 1 97.06 372 PRO B N 1
ATOM 5997 C CA . PRO B 1 372 ? -18.219 -18.953 -2.871 1 97.06 372 PRO B CA 1
ATOM 5998 C C . PRO B 1 372 ? -19.312 -19.422 -3.822 1 97.06 372 PRO B C 1
ATOM 6000 O O . PRO B 1 372 ? -19.391 -18.953 -4.961 1 97.06 372 PRO B O 1
ATOM 6003 N N . THR B 1 373 ? -20.141 -20.344 -3.34 1 95.88 373 THR B N 1
ATOM 6004 C CA . THR B 1 373 ? -21.312 -20.766 -4.09 1 95.88 373 THR B CA 1
ATOM 6005 C C . THR B 1 373 ? -22.438 -19.734 -3.947 1 95.88 373 THR B C 1
ATOM 6007 O O . THR B 1 373 ? -22.375 -18.859 -3.086 1 95.88 373 THR B O 1
ATOM 6010 N N . LYS B 1 374 ? -23.5 -19.859 -4.832 1 96.62 374 LYS B N 1
ATOM 6011 C CA . LYS B 1 374 ? -24.672 -19 -4.723 1 96.62 374 LYS B CA 1
ATOM 6012 C C . LYS B 1 374 ? -25.344 -19.141 -3.359 1 96.62 374 LYS B C 1
ATOM 6014 O O . LYS B 1 374 ? -25.797 -18.156 -2.775 1 96.62 374 LYS B O 1
ATOM 6019 N N . GLU B 1 375 ? -25.359 -20.328 -2.924 1 97.31 375 GLU B N 1
ATOM 6020 C CA . GLU B 1 375 ? -25.984 -20.609 -1.63 1 97.31 375 GLU B CA 1
ATOM 6021 C C . GLU B 1 375 ? -25.219 -19.922 -0.497 1 97.31 375 GLU B C 1
ATOM 6023 O O . GLU B 1 375 ? -25.812 -19.344 0.41 1 97.31 375 GLU B O 1
ATOM 6028 N N . GLN B 1 376 ? -23.953 -19.953 -0.532 1 97.75 376 GLN B N 1
ATOM 6029 C CA . GLN B 1 376 ? -23.109 -19.344 0.49 1 97.75 376 GLN B CA 1
ATOM 6030 C C . GLN B 1 376 ? -23.266 -17.828 0.487 1 97.75 376 GLN B C 1
ATOM 6032 O O . GLN B 1 376 ? -23.281 -17.188 1.546 1 97.75 376 GLN B O 1
ATOM 6037 N N . LEU B 1 377 ? -23.391 -17.234 -0.663 1 98.44 377 LEU B N 1
ATOM 6038 C CA . LEU B 1 377 ? -23.562 -15.797 -0.784 1 98.44 377 LEU B CA 1
ATOM 6039 C C . LEU B 1 377 ? -24.906 -15.359 -0.216 1 98.44 377 LEU B C 1
ATOM 6041 O O . LEU B 1 377 ? -25 -14.336 0.46 1 98.44 377 LEU B O 1
ATOM 6045 N N . VAL B 1 378 ? -25.906 -16.172 -0.486 1 98.25 378 VAL B N 1
ATOM 6046 C CA . VAL B 1 378 ? -27.234 -15.891 0.056 1 98.25 378 VAL B CA 1
ATOM 6047 C C . VAL B 1 378 ? -27.203 -15.992 1.579 1 98.25 378 VAL B C 1
ATOM 6049 O O . VAL B 1 378 ? -27.828 -15.195 2.275 1 98.25 378 VAL B O 1
ATOM 6052 N N . GLU B 1 379 ? -26.453 -16.953 2.041 1 98.31 379 GLU B N 1
ATOM 6053 C CA . GLU B 1 379 ? -26.297 -17.109 3.486 1 98.31 379 GLU B CA 1
ATOM 6054 C C . GLU B 1 379 ? -25.641 -15.891 4.109 1 98.31 379 GLU B C 1
ATOM 6056 O O . GLU B 1 379 ? -26.047 -15.438 5.188 1 98.31 379 GLU B O 1
ATOM 6061 N N . ILE B 1 380 ? -24.609 -15.375 3.494 1 98.5 380 ILE B N 1
ATOM 6062 C CA . ILE B 1 380 ? -23.938 -14.172 3.963 1 98.5 380 ILE B CA 1
ATOM 6063 C C . ILE B 1 380 ? -24.938 -13.008 3.988 1 98.5 380 ILE B C 1
ATOM 6065 O O . ILE B 1 380 ? -25.031 -12.281 4.984 1 98.5 380 ILE B O 1
ATOM 6069 N N . GLU B 1 381 ? -25.656 -12.805 2.889 1 98.25 381 GLU B N 1
ATOM 6070 C CA . GLU B 1 381 ? -26.641 -11.742 2.781 1 98.25 381 GLU B CA 1
ATOM 6071 C C . GLU B 1 381 ? -27.656 -11.805 3.928 1 98.25 381 GLU B C 1
ATOM 6073 O O . GLU B 1 381 ? -27.938 -10.789 4.566 1 98.25 381 GLU B O 1
ATOM 6078 N N . ASN B 1 382 ? -28.125 -13.016 4.199 1 98.19 382 ASN B N 1
ATOM 6079 C CA . ASN B 1 382 ? -29.125 -13.195 5.246 1 98.19 382 ASN B CA 1
ATOM 6080 C C . ASN B 1 382 ? -28.531 -12.945 6.629 1 98.19 382 ASN B C 1
ATOM 6082 O O . ASN B 1 382 ? -29.203 -12.359 7.488 1 98.19 382 ASN B O 1
ATOM 6086 N N . LYS B 1 383 ? -27.359 -13.414 6.832 1 98.06 383 LYS B N 1
ATOM 6087 C CA . LYS B 1 383 ? -26.672 -13.203 8.102 1 98.06 383 LYS B CA 1
ATOM 6088 C C . LYS B 1 383 ? -26.531 -11.711 8.406 1 98.06 383 LYS B C 1
ATOM 6090 O O . LYS B 1 383 ? -26.766 -11.273 9.539 1 98.06 383 LYS B O 1
ATOM 6095 N N . ILE B 1 384 ? -26.141 -10.898 7.434 1 98.38 384 ILE B N 1
ATOM 6096 C CA . ILE B 1 384 ? -25.953 -9.461 7.602 1 98.38 384 ILE B CA 1
ATOM 6097 C C . ILE B 1 384 ? -27.297 -8.789 7.816 1 98.38 384 ILE B C 1
ATOM 6099 O O . ILE B 1 384 ? -27.422 -7.863 8.625 1 98.38 384 ILE B O 1
ATOM 6103 N N . ALA B 1 385 ? -28.297 -9.242 7.098 1 97.56 385 ALA B N 1
ATOM 6104 C CA . ALA B 1 385 ? -29.641 -8.664 7.215 1 97.56 385 ALA B CA 1
ATOM 6105 C C . ALA B 1 385 ? -30.188 -8.844 8.625 1 97.56 385 ALA B C 1
ATOM 6107 O O . ALA B 1 385 ? -31.031 -8.062 9.07 1 97.56 385 ALA B O 1
ATOM 6108 N N . GLN B 1 386 ? -29.703 -9.828 9.359 1 96 386 GLN B N 1
ATOM 6109 C CA . GLN B 1 386 ? -30.188 -10.148 10.695 1 96 386 GLN B CA 1
ATOM 6110 C C . GLN B 1 386 ? -29.328 -9.5 11.773 1 96 386 GLN B C 1
ATOM 6112 O O . GLN B 1 386 ? -29.641 -9.57 12.961 1 96 386 GLN B O 1
ATOM 6117 N N . LEU B 1 387 ? -28.312 -8.938 11.422 1 92.88 387 LEU B N 1
ATOM 6118 C CA . LEU B 1 387 ? -27.391 -8.297 12.352 1 92.88 387 LEU B CA 1
ATOM 6119 C C . LEU B 1 387 ? -28.078 -7.156 13.086 1 92.88 387 LEU B C 1
ATOM 6121 O O . LEU B 1 387 ? -28.75 -6.328 12.477 1 92.88 387 LEU B O 1
#

Organism: NCBI:txid1812858

Nearest PDB structures (foldseek):
  1e5d-assembly1_B  TM=9.739E-01  e=5.592E-51  Megalodesulfovibrio gigas
  1ycf-assembly1_A  TM=9.694E-01  e=4.690E-51  Neomoorella thermoacetica
  7r2o-assembly1_A  TM=9.669E-01  e=3.762E-48  Escherichia coli K-12
  6frm-assembly2_H  TM=9.408E-01  e=1.806E-46  Methanothermococcus thermolithotrophicus
  6h0d-assembly1_A  TM=5.828E-01  e=8.916E-35  Synechocystis sp. PCC 6803 substr. Kazusa

Secondary structure (DSSP, 8-state):
---EEEETTEEE--EEETT--EETTEE-TT-EEE--EEE-SSS-EEE----GGGHHHHHHHHHTTS-GGG--EEEES--SHHHHTTHHHHHHH-TTPEEEEETTHHHHHHHHHH-S-SEEEEE-TT-EEE-SS-EEEEEE-TTSSSTT-EEEEETTTTEEEEETTT------S--BTTSS-HHHHHHHHHHHIIIIIGGGHHHHHHHHHHHHTS--SEEEESSSPBBSSSHHHHHHHHHHHHS---EEEEEEEE--SSSHHHHHHHHHHHHHHHHT--EEEEETTTS-HHHHHHHHHHEEEEEEE---BTTB--HHHHHHHHHHHHH---S-EEEEEEEESS--HHHHHHHHHHHHTT-EE-S--EEEESSPPHHHHHHHHHHHHT-/---EEEETTEEE--EEETT--EETTEE-TT-EEE--EEE-SSS-EEE----GGGHHHHHHHHHTTS-GGG--EEEES--SHHHHTTHHHHHHH-TTPEEEEETTHHHHHHHHHH-S-SEEEEE-TT-EEE-SS-EEEEEE-TTSSSTT-EEEEETTTTEEEEETTT------S--BTTSS-HHHHHHHHHHHIIIIIGGGHHHHHHHHHHHHTS--SEEEESSSPBBSSSHHHHHHHHHHHHS---EEEEEEEE--SSSHHHHHHHHHHHHHHHHT--EEEEETTTS-HHHHHHHHHHEEEEEEE---BTTB--HHHHHHHHHHHHH---S-EEEEEEEESS--HHHHHHHHHHHHTT-EE-S--EEEESSPPHHHHHHHHHHHHT-

pLDDT: mean 96.51, std 3.26, range [66.56, 98.94]

Foldseek 3Di:
DDWAAPDDQKTWLWFWAQPDQDDPQAGLPQAKIFTKMWGHALATEIEWYAAQVCLVSSCVSVVVVHQLLRHAEYEDQDLPRRGHVNVVVSCVRNVNHEYEFAPPCGVVSNCVVPNDPGRYDHDYQQDWDDRHPWIKGKHDLACLPHRGHIWIATQVQQEIAPELPLAFGHGDPDAACVVDDVVVSLLRSLLSCLQRPLLPLVSLVVVLVVSVPGRHQWYRYRMDHIYRPCPVVSSVSSCVLRVLDADQAEEEEEEDDPCQQVLLSVLLCLLCVLLVGHYDYDYLVVDRLSVSSSVVSRYQEYEYEAEDDPLEGDPSSVVSLVSNLVSLRPNHEYAYEYEYAPNRNHRVVSRVSCVSSVHHHPDYYHYDYDHDDPVRSNVSSNVSSVD/DDWAAPDDQKTWLWFWAQPDQDDPQAGLPQAKIFTKMWGHALATEIEWYAAQVCLVSSCVSVVVVHQLLRHAEYEDQDLPRRGHVNVVVSCVRNVNHEYEFAPPVGVVSNCVVPNDPGRYDHDYQQDWDDRHPWIKGKHDLACLPHRGHIWIATQVVQEIAPELPLAFGHGDPDAACVVDDVVVSLLRSLLSCLQRPLLPLVSLVVVLVVSVPGRHQWYRYRMDHIYRPCPVVSSVSSCVLRVLDADQAEEEEEEDDPCQQVLLSVLLCLLCVLLVGHYDYDYLVVDRLSVSSSVVSRYQEYEYEAEDDPLEGDPSSVVSLVSCLVSLRPNHEYAYEYEYAPNRNHRVVSRVSCVSSVHHHPDYYHYDYDHDDPVRSNVSSNVSSVD

Solvent-accessible surface area (backbone atoms only — not comparable to full-atom values): 37888 Å² total; per-residue (Å²): 130,86,83,42,71,76,46,97,51,27,28,56,31,36,47,71,38,70,76,49,49,62,63,79,82,32,73,21,90,54,4,22,32,19,35,18,37,38,36,63,50,80,40,24,32,33,38,42,30,18,30,48,93,43,29,64,56,28,50,52,47,39,48,74,75,40,64,49,52,62,31,41,32,36,34,39,41,42,60,58,50,59,31,36,36,11,46,72,65,49,44,71,52,20,65,71,27,33,38,33,24,28,58,66,46,20,48,53,44,42,32,56,68,75,44,78,86,65,51,72,42,71,40,49,69,71,37,71,46,77,31,59,92,42,42,40,34,32,41,65,38,57,44,62,70,40,72,25,16,28,30,41,34,30,66,81,73,15,33,32,37,37,31,68,49,87,18,20,49,36,38,63,98,57,57,42,41,80,70,50,66,51,69,58,53,53,54,30,26,49,36,35,37,36,71,66,42,43,62,31,23,69,54,47,50,54,50,48,56,54,53,69,72,47,73,66,56,28,39,43,26,30,19,36,53,26,25,57,81,47,44,68,56,53,53,51,46,50,50,59,71,35,64,58,72,44,42,82,25,35,40,35,39,30,42,55,77,82,51,32,28,46,53,49,50,52,23,42,45,51,4,30,49,72,54,69,30,57,61,50,72,45,48,59,90,79,42,59,62,49,64,51,37,37,54,50,66,44,24,24,33,40,37,42,29,21,26,43,43,62,77,24,44,39,31,70,52,46,17,44,51,46,49,48,46,30,30,44,71,60,72,32,38,26,36,16,23,19,21,16,80,80,81,48,34,5,18,54,53,46,38,51,52,46,47,72,43,67,35,45,71,78,47,77,60,46,74,38,63,47,48,72,49,73,67,55,39,52,49,44,17,51,54,44,36,69,101,130,86,83,41,71,75,46,96,51,27,27,58,31,36,49,69,36,71,75,49,49,63,64,78,82,32,72,22,90,54,3,22,32,20,36,16,37,38,36,63,50,81,41,23,33,32,40,43,30,18,31,48,94,42,27,64,56,29,51,52,48,40,48,75,77,39,65,50,52,62,31,40,32,35,36,39,41,42,58,56,50,58,31,37,37,13,45,70,66,47,43,71,51,19,66,70,26,33,37,33,25,28,58,64,46,21,48,52,45,42,31,56,67,75,45,78,85,64,52,72,42,69,42,50,68,70,36,71,47,77,32,58,91,43,42,40,34,33,42,66,38,59,43,62,68,40,74,26,16,28,30,41,34,29,66,82,74,15,33,32,37,37,30,69,50,88,17,21,50,36,38,63,99,55,57,42,41,82,71,50,65,51,68,56,52,52,54,31,26,49,36,36,37,36,72,65,41,42,61,31,24,70,53,47,50,54,48,47,56,54,54,70,73,48,75,67,58,29,38,43,25,29,17,37,53,25,27,56,80,46,45,68,57,54,56,51,47,50,50,59,73,34,65,59,70,46,41,81,27,35,40,35,38,31,42,55,76,81,51,34,28,46,52,50,50,52,23,43,45,50,4,30,48,71,56,69,30,57,58,50,73,44,50,60,89,79,42,60,63,46,64,51,37,37,54,48,66,44,24,22,32,40,37,44,30,21,27,44,42,62,77,24,42,40,31,70,51,47,15,45,51,46,48,46,47,30,31,45,70,60,74,31,36,28,36,16,22,20,21,17,81,77,84,49,36,4,17,55,52,46,37,50,51,45,47,72,44,66,34,46,71,78,48,77,59,47,73,38,66,47,50,72,50,73,68,56,39,51,49,44,17,51,54,44,37,70,102

InterPro domains:
  IPR001279 Metallo-beta-lactamase [SM00849] (33-223)
  IPR008254 Flavodoxin/nitric oxide synthase [PF00258] (252-377)
  IPR008254 Flavodoxin/nitric oxide synthase [PS50902] (250-387)
  IPR016440 Rubredoxin-oxygen oxidoreductase [PIRSF005243] (1-385)
  IPR029039 Flavoprotein-like superfamily [G3DSA:3.40.50.360] (246-387)
  IPR029039 Flavoprotein-like superfamily [SSF52218] (248-378)
  IPR036866 Ribonuclease Z/Hydroxyacylglutathione hydrolase-like [G3DSA:3.60.15.10] (1-243)
  IPR036866 Ribonuclease Z/Hydroxyacylglutathione hydrolase-like [SSF56281] (10-278)
  IPR045761 ODP domain [PF19583] (34-224)

Sequence (774 aa):
MNIVQVKDGIYAVGAVDWNVRSFHGYSTNRGSSYNAYLIMDEKITLLDTVKEPFSQELIDRISEIVDPAKIDYLVSNHVEMDHSGGIPELMKVAENATIITSSPSGLKGLQAHYGKNYKYQEVKAGDELSIGKRTLTFVSTPMLHWPDNMVTYCKEEKILFSNDAFGQHLASSKYFDDEVDFEVVLQEAIKYYANILMLYGAQTRKALEIVKGLDIDMIAPSHGIIYRSHVEDIIKAYEYYSNEIPDEKAIVVYDSMWHSTEKMAKAIFEGFAKKGIPAKFYDLKENHISDIMTEILKAKYIAVGSPTLNNNMLPTVSAFLTYMKGLAPKNKKAFAFGSHGWGGQGSTLVNDELTACKFEIVLDPIKIAYVPTKEQLVEIENKIAQLMNIVQVKDGIYAVGAVDWNVRSFHGYSTNRGSSYNAYLIMDEKITLLDTVKEPFSQELIDRISEIVDPAKIDYLVSNHVEMDHSGGIPELMKVAENATIITSSPSGLKGLQAHYGKNYKYQEVKAGDELSIGKRTLTFVSTPMLHWPDNMVTYCKEEKILFSNDAFGQHLASSKYFDDEVDFEVVLQEAIKYYANILMLYGAQTRKALEIVKGLDIDMIAPSHGIIYRSHVEDIIKAYEYYSNEIPDEKAIVVYDSMWHSTEKMAKAIFEGFAKKGIPAKFYDLKENHISDIMTEILKAKYIAVGSPTLNNNMLPTVSAFLTYMKGLAPKNKKAFAFGSHGWGGQGSTLVNDELTACKFEIVLDPIKIAYVPTKEQLVEIENKIAQL